Protein AF-0000000078945871 (afdb_homodimer)

Organism: Thermococcus gammatolerans (strain DSM 15229 / JCM 11827 / EJ3) (NCBI:txid593117)

Solvent-accessible surface area (backbone atoms only — not comparable to full-atom values): 23794 Å² total; per-residue (Å²): 136,84,79,73,81,73,77,57,69,66,45,45,50,30,36,39,28,36,44,49,6,49,47,28,29,53,50,9,50,52,32,28,51,52,12,59,74,66,67,37,61,68,40,26,50,53,7,51,52,30,27,50,51,6,44,47,36,36,63,36,61,44,64,58,44,20,43,48,63,37,45,51,43,43,41,32,22,45,28,60,36,50,35,21,38,41,58,67,64,46,55,55,24,49,42,36,28,28,31,56,43,91,54,28,70,75,14,27,38,38,29,20,29,44,63,85,47,66,80,53,57,72,76,46,44,65,50,46,28,76,36,73,70,92,53,35,26,41,37,38,31,50,29,25,13,42,72,68,50,58,87,61,88,28,71,61,60,29,44,68,53,22,47,51,53,47,26,52,47,30,41,74,38,60,39,82,49,58,51,75,47,80,52,96,62,34,38,39,37,37,32,72,62,77,16,76,88,34,43,67,58,14,29,66,50,28,28,51,46,31,34,32,12,13,2,57,45,17,29,26,33,46,74,43,80,47,76,54,98,84,22,36,32,38,37,30,33,66,69,44,43,66,76,79,36,88,136,84,78,74,80,74,76,56,68,66,48,46,51,31,37,38,27,37,44,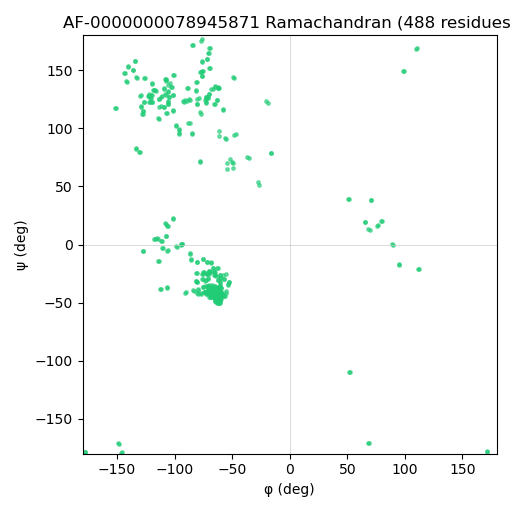47,6,48,48,28,29,52,52,7,50,51,31,28,51,50,12,59,75,67,68,35,60,69,40,26,50,53,7,50,51,29,28,50,50,7,45,48,37,35,62,36,61,44,66,58,43,20,42,49,64,38,45,51,44,43,41,32,21,46,28,61,37,50,35,20,39,41,58,65,65,47,56,56,24,50,42,35,26,28,31,56,44,89,53,29,69,74,12,29,38,38,29,21,29,44,64,85,48,64,80,52,57,71,75,46,46,66,51,46,26,76,37,71,70,92,55,34,25,43,39,37,31,51,29,25,13,41,70,68,48,59,87,61,86,28,72,60,62,30,43,65,54,20,47,50,52,47,26,51,46,31,42,74,35,60,38,83,48,59,50,74,46,78,54,93,62,33,37,39,36,38,31,73,61,76,16,77,89,34,43,66,59,13,28,65,51,28,28,50,48,32,35,34,12,14,2,57,45,18,29,27,34,46,75,43,80,48,74,53,96,82,21,37,32,36,36,30,32,66,69,42,43,68,78,80,35,87

Secondary structure (DSSP, 8-state):
--------HHHHHHHHHHHHHHHHHHHHHHHHHHHHHHT-HHHHHHHHHHHHHHHHHHHS----PBPHHHHHHHHHTTHHHHHHHHHHHT--SPPEEE---SS-TT-EEEEESSTT----GGG--TT--EE-SSS-EEEESS-TTHHHHTT---TTS-HHHHHHHHHHHHHHTT----EEEEETTEEEEEE--S-SSSGGGSHHHHHHHHHHHHHHTS-EEEEEEEEETTEEEEEEEE---GGGG-/--------HHHHHHHHHHHHHHHHHHHHHHHHHHHHHHT-HHHHHHHHHHHHHHHHHHHS----PBPHHHHHHHHHTTHHHHHHHHHHHT--SPPEEE---SS-TT-EEEEESSTT----GGG--TT--EE-SSS-EEEESS-TTHHHHTT---TTS-HHHHHHHHHHHHHHTT----EEEEETTEEEEEE--S-SSSGGGSHHHHHHHHHHHHHHTS-EEEEEEEEETTEEEEEEEE---GGGG-

Structure (mmCIF, N/CA/C/O backbone):
data_AF-0000000078945871-model_v1
#
loop_
_entity.id
_entity.type
_entity.pdbx_description
1 polymer 'Uncharacterized protein'
#
loop_
_atom_site.group_PDB
_atom_site.id
_atom_site.type_symbol
_atom_site.label_atom_id
_atom_site.label_alt_id
_atom_site.label_comp_id
_atom_site.label_asym_id
_atom_site.label_entity_id
_atom_site.label_seq_id
_atom_site.pdbx_PDB_ins_code
_atom_site.Cartn_x
_atom_site.Cartn_y
_atom_site.Cartn_z
_atom_site.occupancy
_atom_site.B_iso_or_equiv
_atom_site.auth_seq_id
_atom_site.auth_comp_id
_atom_site.auth_asym_id
_atom_site.auth_atom_id
_atom_site.pdbx_PDB_model_num
ATOM 1 N N . MET A 1 1 ? 37.688 10.07 14.367 1 20.27 1 MET A N 1
ATOM 2 C CA . MET A 1 1 ? 36.844 11.242 14.539 1 20.27 1 MET A CA 1
ATOM 3 C C . MET A 1 1 ? 35.5 11.055 13.828 1 20.27 1 MET A C 1
ATOM 5 O O . MET A 1 1 ? 35.438 10.852 12.617 1 20.27 1 MET A O 1
ATOM 9 N N . LYS A 1 2 ? 34.469 10.445 14.539 1 21.17 2 LYS A N 1
ATOM 10 C CA . LYS A 1 2 ? 33.281 9.672 14.18 1 21.17 2 LYS A CA 1
ATOM 11 C C . LYS A 1 2 ? 32.156 10.594 13.695 1 21.17 2 LYS A C 1
ATOM 13 O O . LYS A 1 2 ? 31.609 11.383 14.469 1 21.17 2 LYS A O 1
ATOM 18 N N . ILE A 1 3 ? 32.344 11.172 12.484 1 20.62 3 ILE A N 1
ATOM 19 C CA . ILE A 1 3 ? 31.422 12.094 11.82 1 20.62 3 ILE A CA 1
ATOM 20 C C . ILE A 1 3 ? 30.031 11.469 11.711 1 20.62 3 ILE A C 1
ATOM 22 O O . ILE A 1 3 ? 29.844 10.508 10.961 1 20.62 3 ILE A O 1
ATOM 26 N N . LEU A 1 4 ? 29.406 11.234 12.852 1 22.14 4 LEU A N 1
ATOM 27 C CA . LEU A 1 4 ? 28.016 10.836 13.016 1 22.14 4 LEU A CA 1
ATOM 28 C C . LEU A 1 4 ? 27.094 11.75 12.211 1 22.14 4 LEU A C 1
ATOM 30 O O . LEU A 1 4 ? 26.953 12.93 12.531 1 22.14 4 LEU A O 1
ATOM 34 N N . LEU A 1 5 ? 27.109 11.672 10.906 1 22.81 5 LEU A N 1
ATOM 35 C CA . LEU A 1 5 ? 26.328 12.422 9.93 1 22.81 5 LEU A CA 1
ATOM 36 C C . LEU A 1 5 ? 24.844 12.391 10.281 1 22.81 5 LEU A C 1
ATOM 38 O O . LEU A 1 5 ? 24.219 11.336 10.219 1 22.81 5 LEU A O 1
ATOM 42 N N . SER A 1 6 ? 24.359 13.102 11.375 1 25.19 6 SER A N 1
ATOM 43 C CA . SER A 1 6 ? 23.078 13.492 11.938 1 25.19 6 SER A CA 1
ATOM 44 C C . SER A 1 6 ? 22.156 14.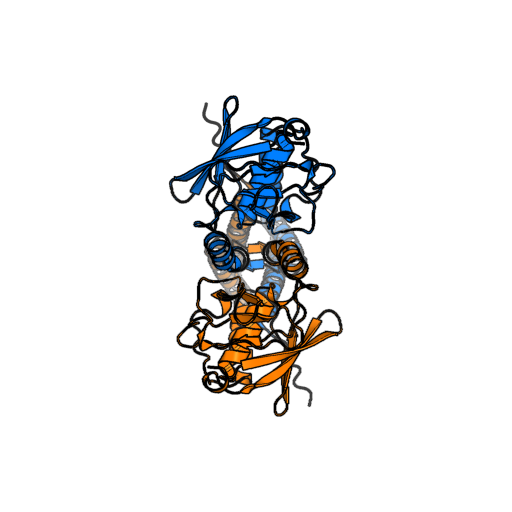094 10.875 1 25.19 6 SER A C 1
ATOM 46 O O . SER A 1 6 ? 22.547 15.039 10.188 1 25.19 6 SER A O 1
ATOM 48 N N . PHE A 1 7 ? 21.297 13.336 10.258 1 29.14 7 PHE A N 1
ATOM 49 C CA . PHE A 1 7 ? 20.469 13.594 9.078 1 29.14 7 PHE A CA 1
ATOM 50 C C . PHE A 1 7 ? 19.516 14.75 9.328 1 29.14 7 PHE A C 1
ATOM 52 O O . PHE A 1 7 ? 18.594 14.641 10.125 1 29.14 7 PHE A O 1
ATOM 59 N N . PRO A 1 8 ? 19.688 16.016 8.969 1 28.88 8 PRO A N 1
ATOM 60 C CA . PRO A 1 8 ? 19.203 17.344 9.328 1 28.88 8 PRO A CA 1
ATOM 61 C C . PRO A 1 8 ? 17.75 17.578 8.922 1 28.88 8 PRO A C 1
ATOM 63 O O . PRO A 1 8 ? 17.016 18.297 9.609 1 28.88 8 PRO A O 1
ATOM 66 N N . HIS A 1 9 ? 17.266 17.062 7.84 1 31.28 9 HIS A N 1
ATOM 67 C CA . HIS A 1 9 ? 16.078 17.688 7.285 1 31.28 9 HIS A CA 1
ATOM 68 C C . HIS A 1 9 ? 14.82 17.219 8.023 1 31.28 9 HIS A C 1
ATOM 70 O O . HIS A 1 9 ? 13.805 17.906 8.023 1 31.28 9 HIS A O 1
ATOM 76 N N . VAL A 1 10 ? 14.68 16.016 8.539 1 33.44 10 VAL A N 1
ATOM 77 C CA . VAL A 1 10 ? 13.641 15.648 9.5 1 33.44 10 VAL A CA 1
ATOM 78 C C . VAL A 1 10 ? 13.742 16.547 10.734 1 33.44 10 VAL A C 1
ATOM 80 O O . VAL A 1 10 ? 12.727 16.859 11.359 1 33.44 10 VAL A O 1
ATOM 83 N N . GLN A 1 11 ? 14.891 17.047 11 1 33.81 11 GLN A N 1
ATOM 84 C CA . GLN A 1 11 ? 15.227 17.984 12.07 1 33.81 11 GLN A CA 1
ATOM 85 C C . GLN A 1 11 ? 14.633 19.359 11.797 1 33.81 11 GLN A C 1
ATOM 87 O O . GLN A 1 11 ? 14.305 20.094 12.734 1 33.81 11 GLN A O 1
ATOM 92 N N . THR A 1 12 ? 14.375 19.578 10.555 1 35.84 12 THR A N 1
ATOM 93 C CA . THR A 1 12 ? 13.984 20.953 10.258 1 35.84 12 THR A CA 1
ATOM 94 C C . THR A 1 12 ? 12.523 21.188 10.617 1 35.84 12 THR A C 1
ATOM 96 O O . THR A 1 12 ? 12.172 22.25 11.156 1 35.84 12 THR A O 1
ATOM 99 N N . LEU A 1 13 ? 11.656 20.125 10.344 1 36.44 13 LEU A N 1
ATOM 100 C CA . LEU A 1 13 ? 10.242 20.344 10.633 1 36.44 13 LEU A CA 1
ATOM 101 C C . LEU A 1 13 ? 9.969 20.234 12.125 1 36.44 13 LEU A C 1
ATOM 103 O O . LEU A 1 13 ? 9.156 20.984 12.664 1 36.44 13 LEU A O 1
ATOM 107 N N . VAL A 1 14 ? 10.578 19.25 12.727 1 41.62 14 VAL A N 1
ATOM 108 C CA . VAL A 1 14 ? 10.656 19.266 14.188 1 41.62 14 VAL A CA 1
ATOM 109 C C . VAL A 1 14 ? 11.25 20.594 14.664 1 41.62 14 VAL A C 1
ATOM 111 O O . VAL A 1 14 ? 10.766 21.172 15.641 1 41.62 14 VAL A O 1
ATOM 114 N N . GLU A 1 15 ? 12.07 20.891 13.805 1 47.38 15 GLU A N 1
ATOM 115 C CA . GLU A 1 15 ? 12.758 22.141 14.133 1 47.38 15 GLU A CA 1
ATOM 116 C C . GLU A 1 15 ? 11.859 23.344 13.898 1 47.38 15 GLU A C 1
ATOM 118 O O . GLU A 1 15 ? 11.906 24.328 14.656 1 47.38 15 GLU A O 1
ATOM 123 N N . MET A 1 16 ? 10.891 23.078 13.008 1 46.84 16 MET A N 1
ATOM 124 C CA . MET A 1 16 ? 10.031 24.234 12.75 1 46.84 16 MET A CA 1
ATOM 125 C C . MET A 1 16 ? 9 24.391 13.859 1 46.84 16 MET A C 1
ATOM 127 O O . MET A 1 16 ? 8.688 25.516 14.258 1 46.84 16 MET A O 1
ATOM 131 N N . GLY A 1 17 ? 8.438 23.141 14.242 1 46.75 17 GLY A N 1
ATOM 132 C CA . GLY A 1 17 ? 7.566 23.234 15.398 1 46.75 17 GLY A CA 1
ATOM 133 C C . GLY A 1 17 ? 8.258 23.812 16.625 1 46.75 17 GLY A C 1
ATOM 134 O O . GLY A 1 17 ? 7.703 24.672 17.312 1 46.75 17 GLY A O 1
ATOM 135 N N . LYS A 1 18 ? 9.367 23.297 16.75 1 52.91 18 LYS A N 1
ATOM 136 C CA . LYS A 1 18 ? 10.164 23.797 17.859 1 52.91 18 LYS A CA 1
ATOM 137 C C . LYS A 1 18 ? 10.539 25.266 17.656 1 52.91 18 LYS A C 1
ATOM 139 O O . LYS A 1 18 ? 10.461 26.078 18.594 1 52.91 18 LYS A O 1
ATOM 144 N N . VAL A 1 19 ? 10.805 25.484 16.391 1 52.94 19 VAL A N 1
ATOM 145 C CA . VAL A 1 19 ? 11.219 26.859 16.094 1 52.94 19 VAL A CA 1
ATOM 146 C C . VAL A 1 19 ? 10.016 27.797 16.188 1 52.94 19 VAL A C 1
ATOM 148 O O . VAL A 1 19 ? 10.094 28.875 16.766 1 52.94 19 VAL A O 1
ATOM 151 N N . SER A 1 20 ? 8.922 27.188 15.625 1 53.34 20 SER A N 1
ATOM 152 C CA . SER A 1 20 ? 7.727 28.016 15.703 1 53.34 20 SER A CA 1
ATOM 153 C C . SER A 1 20 ? 7.258 28.188 17.141 1 53.34 20 SER A C 1
ATOM 155 O O . SER A 1 20 ? 6.812 29.266 17.547 1 53.34 20 SER A O 1
ATOM 157 N N . GLY A 1 21 ? 7.43 27.047 17.781 1 54 21 GLY A N 1
ATOM 158 C CA . GLY A 1 21 ? 7.074 27.141 19.188 1 54 21 GLY A CA 1
ATOM 159 C C . GLY A 1 21 ? 7.941 28.109 19.953 1 54 21 GLY A C 1
ATOM 160 O O . GLY A 1 21 ? 7.434 28.922 20.734 1 54 21 GLY A O 1
ATOM 161 N N . ILE A 1 22 ? 9.195 28.078 19.703 1 60.34 22 ILE A N 1
ATOM 162 C CA . ILE A 1 22 ? 10.133 28.969 20.359 1 60.34 22 ILE A CA 1
ATOM 163 C C . ILE A 1 22 ? 9.852 30.422 19.969 1 60.34 22 ILE A C 1
ATOM 165 O O . ILE A 1 22 ? 9.859 31.312 20.812 1 60.34 22 ILE A O 1
ATOM 169 N N . PHE A 1 23 ? 9.539 30.547 18.75 1 58.62 23 PHE A N 1
ATOM 170 C CA . PHE A 1 23 ? 9.266 31.891 18.266 1 58.62 23 PHE A CA 1
ATOM 171 C C . PHE A 1 23 ? 7.988 32.438 18.891 1 58.62 23 PHE A C 1
ATOM 173 O O . PHE A 1 23 ? 7.953 33.594 19.344 1 58.62 23 PHE A O 1
ATOM 180 N N . LEU A 1 24 ? 7.062 31.562 18.969 1 60.84 24 LEU A N 1
ATOM 181 C CA . LEU A 1 24 ? 5.789 32 19.531 1 60.84 24 LEU A CA 1
ATOM 182 C C . LEU A 1 24 ? 5.93 32.281 21.031 1 60.84 24 LEU A C 1
ATOM 184 O O . LEU A 1 24 ? 5.352 33.25 21.531 1 60.84 24 LEU A O 1
ATOM 188 N N . THR A 1 25 ? 6.688 31.469 21.578 1 63.69 25 THR A N 1
ATOM 189 C CA . THR A 1 25 ? 6.902 31.672 23 1 63.69 25 THR A CA 1
ATOM 190 C C . THR A 1 25 ? 7.699 32.938 23.266 1 63.69 25 THR A C 1
ATOM 192 O O . THR A 1 25 ? 7.395 33.688 24.188 1 63.69 25 THR A O 1
ATOM 195 N N . ALA A 1 26 ? 8.641 33.188 22.469 1 66.5 26 ALA A N 1
ATOM 196 C CA . ALA A 1 26 ? 9.453 34.406 22.609 1 66.5 26 ALA A CA 1
ATOM 197 C C . ALA A 1 26 ? 8.633 35.656 22.312 1 66.5 26 ALA A C 1
ATOM 199 O O . ALA A 1 26 ? 8.695 36.625 23.062 1 66.5 26 ALA A O 1
ATOM 200 N N . LEU A 1 27 ? 7.867 35.594 21.281 1 65.5 27 LEU A N 1
ATOM 201 C CA . LEU A 1 27 ? 6.992 36.688 20.938 1 65.5 27 LEU A CA 1
ATOM 202 C C . LEU A 1 27 ? 5.953 36.938 22.031 1 65.5 27 LEU A C 1
ATOM 204 O O . LEU A 1 27 ? 5.66 38.062 22.375 1 65.5 27 LEU A O 1
ATOM 208 N N . GLY A 1 28 ? 5.453 35.844 22.438 1 63.97 28 GLY A N 1
ATOM 209 C CA . GLY A 1 28 ? 4.473 35.938 23.5 1 63.97 28 GLY A CA 1
ATOM 210 C C . GLY A 1 28 ? 5.027 36.562 24.766 1 63.97 28 GLY A C 1
ATOM 211 O O . GLY A 1 28 ? 4.363 37.406 25.391 1 63.97 28 GLY A O 1
ATOM 212 N N . THR A 1 29 ? 6.234 36.312 25.062 1 69.69 29 THR A N 1
ATOM 213 C CA . THR A 1 29 ? 6.875 36.844 26.25 1 69.69 29 THR A CA 1
ATOM 214 C C . THR A 1 29 ? 7.102 38.375 26.094 1 69.69 29 THR A C 1
ATOM 216 O O . THR A 1 29 ? 6.898 39.125 27.031 1 69.69 29 THR A O 1
ATOM 219 N N . VAL A 1 30 ? 7.441 38.781 24.953 1 68.06 30 VAL A N 1
ATOM 220 C CA . VAL A 1 30 ? 7.672 40.188 24.703 1 68.06 30 VAL A CA 1
ATOM 221 C C . VAL A 1 30 ? 6.352 40.938 24.766 1 68.06 30 VAL A C 1
ATOM 223 O O . VAL A 1 30 ? 6.273 42.031 25.344 1 68.06 30 VAL A O 1
ATOM 226 N N . LEU A 1 31 ? 5.328 40.344 24.25 1 68.31 31 LEU A N 1
ATOM 227 C CA . LEU A 1 31 ? 4.012 40.969 24.281 1 68.31 31 LEU A CA 1
ATOM 228 C C . LEU A 1 31 ? 3.461 41.031 25.703 1 68.31 31 LEU A C 1
ATOM 230 O O . LEU A 1 31 ? 2.846 42 26.094 1 68.31 31 LEU A O 1
ATOM 234 N N . TRP A 1 32 ? 3.725 39.938 26.344 1 71.31 32 TRP A N 1
ATOM 235 C CA . TRP A 1 32 ? 3.311 39.906 27.75 1 71.31 32 TRP A CA 1
ATOM 236 C C . TRP A 1 32 ? 4.008 40.969 28.562 1 71.31 32 TRP A C 1
ATOM 238 O O . TRP A 1 32 ? 3.365 41.688 29.344 1 71.31 32 TRP A O 1
ATOM 248 N N . TYR A 1 33 ? 5.242 41.156 28.359 1 70.19 33 TYR A N 1
ATOM 249 C CA . TYR A 1 33 ? 6 42.156 29.109 1 70.19 33 TYR A CA 1
ATOM 250 C C . TYR A 1 33 ? 5.629 43.562 28.672 1 70.19 33 TYR A C 1
ATOM 252 O O . TYR A 1 33 ? 5.43 44.469 29.5 1 70.19 33 TYR A O 1
ATOM 260 N N . ALA A 1 34 ? 5.484 43.75 27.391 1 68.06 34 ALA A N 1
ATOM 261 C CA . ALA A 1 34 ? 5.129 45.062 26.875 1 68.06 34 ALA A CA 1
ATOM 262 C C . ALA A 1 34 ? 3.707 45.469 27.266 1 68.06 34 ALA A C 1
ATOM 264 O O . ALA A 1 34 ? 3.439 46.625 27.609 1 68.06 34 ALA A O 1
ATOM 265 N N . GLY A 1 35 ? 2.855 44.531 27.219 1 67.94 35 GLY A N 1
ATOM 266 C CA . GLY A 1 35 ? 1.496 44.781 27.672 1 67.94 35 GLY A CA 1
ATOM 267 C C . GLY A 1 35 ? 1.407 45.062 29.172 1 67.94 35 GLY A C 1
ATOM 268 O O . GLY A 1 35 ? 0.684 45.969 29.578 1 67.94 35 GLY A O 1
ATOM 269 N N . GLY A 1 36 ? 2.092 44.344 29.906 1 67.25 36 GLY A N 1
ATOM 270 C CA . GLY A 1 36 ? 2.137 44.594 31.328 1 67.25 36 GLY A CA 1
ATOM 271 C C . GLY A 1 36 ? 2.725 45.938 31.688 1 67.25 36 GLY A C 1
ATOM 272 O O . GLY A 1 36 ? 2.221 46.625 32.594 1 67.25 36 GLY A O 1
ATOM 273 N N . SER A 1 37 ? 3.711 46.344 30.984 1 71.06 37 SER A N 1
ATOM 274 C CA . SER A 1 37 ? 4.359 47.625 31.281 1 71.06 37 SER A CA 1
ATOM 275 C C . SER A 1 37 ? 3.506 48.781 30.797 1 71.06 37 SER A C 1
ATOM 277 O O . SER A 1 37 ? 3.523 49.875 31.406 1 71.06 37 SER A O 1
ATOM 279 N N . SER A 1 38 ? 2.76 48.5 29.734 1 67.38 38 SER A N 1
ATOM 280 C CA . SER A 1 38 ? 1.933 49.562 29.203 1 67.38 38 SER A CA 1
ATOM 281 C C . SER A 1 38 ? 0.522 49.5 29.781 1 67.38 38 SER A C 1
ATOM 283 O O . SER A 1 38 ? -0.271 50.438 29.578 1 67.38 38 SER A O 1
ATOM 285 N N . GLY A 1 39 ? 0.269 48.625 30.578 1 65.19 39 GLY A N 1
ATOM 286 C CA . GLY A 1 39 ? -1.041 48.5 31.203 1 65.19 39 GLY A CA 1
ATOM 287 C C . GLY A 1 39 ? -2.127 48.094 30.219 1 65.19 39 GLY A C 1
ATOM 288 O O . GLY A 1 39 ? -3.305 48.375 30.438 1 65.19 39 GLY A O 1
ATOM 289 N N . ASN A 1 40 ? -1.767 47.656 29.078 1 66.19 40 ASN A N 1
ATOM 290 C CA . ASN A 1 40 ? -2.723 47.188 28.078 1 66.19 40 ASN A CA 1
ATOM 291 C C . ASN A 1 40 ? -3.027 45.719 28.25 1 66.19 40 ASN A C 1
ATOM 293 O O . ASN A 1 40 ? -2.217 44.844 27.891 1 66.19 40 ASN A O 1
ATOM 297 N N . GLN A 1 41 ? -4.137 45.438 28.766 1 70.88 41 GLN A N 1
ATOM 298 C CA . GLN A 1 41 ? -4.559 44.094 29.078 1 70.88 41 GLN A CA 1
ATOM 299 C C . GLN A 1 41 ? -4.719 43.25 27.828 1 70.88 41 GLN A C 1
ATOM 301 O O . GLN A 1 41 ? -4.465 42.031 27.828 1 70.88 41 GLN A O 1
ATOM 306 N N . ALA A 1 42 ? -5.16 43.875 26.812 1 63.09 42 ALA A N 1
ATOM 307 C CA . ALA A 1 42 ? -5.332 43.156 25.562 1 63.09 42 ALA A CA 1
ATOM 308 C C . ALA A 1 42 ? -4 42.625 25.062 1 63.09 42 ALA A C 1
ATOM 310 O O . ALA A 1 42 ? -3.93 41.469 24.594 1 63.09 42 ALA A O 1
ATOM 311 N N . MET A 1 43 ? -3.004 43.375 25.25 1 64.19 43 MET A N 1
ATOM 312 C CA . MET A 1 43 ? -1.669 42.969 24.844 1 64.19 43 MET A CA 1
ATOM 313 C C . MET A 1 43 ? -1.139 41.844 25.75 1 64.19 43 MET A C 1
ATOM 315 O O . MET A 1 43 ? -0.479 40.938 25.297 1 64.19 43 MET A O 1
ATOM 319 N N . VAL A 1 44 ? -1.427 41.969 26.938 1 67.56 44 VAL A N 1
ATOM 320 C CA . VAL A 1 44 ? -1.037 40.938 27.906 1 67.56 44 VAL A CA 1
ATOM 321 C C . VAL A 1 44 ? -1.715 39.594 27.562 1 67.56 44 VAL A C 1
ATOM 323 O O . VAL A 1 44 ? -1.07 38.562 27.547 1 67.56 44 VAL A O 1
ATOM 326 N N . ASN A 1 45 ? -2.941 39.719 27.234 1 66.75 45 ASN A N 1
ATOM 327 C CA . ASN A 1 45 ? -3.688 38.5 26.891 1 66.75 45 ASN A CA 1
ATOM 328 C C . ASN A 1 45 ? -3.188 37.906 25.594 1 66.75 45 ASN A C 1
ATOM 330 O O . ASN A 1 45 ? -3.074 36.688 25.484 1 66.75 45 ASN A O 1
ATOM 334 N N . LEU A 1 46 ? -2.957 38.688 24.672 1 64.12 46 LEU A N 1
ATOM 335 C CA . LEU A 1 46 ? -2.393 38.188 23.406 1 64.12 46 LEU A CA 1
ATOM 336 C C . LEU A 1 46 ? -1.028 37.562 23.641 1 64.12 46 LEU A C 1
ATOM 338 O O . LEU A 1 46 ? -0.693 36.562 23 1 64.12 46 LEU A O 1
ATOM 342 N N . GLY A 1 47 ? -0.239 38.094 24.516 1 62.94 47 GLY A N 1
ATOM 343 C CA . GLY A 1 47 ? 1.053 37.5 24.859 1 62.94 47 GLY A CA 1
ATOM 344 C C . GLY A 1 47 ? 0.945 36.156 25.516 1 62.94 47 GLY A C 1
ATOM 345 O O . GLY A 1 47 ? 1.643 35.219 25.125 1 62.94 47 GLY A O 1
ATOM 346 N N . ILE A 1 48 ? 0.103 36 26.453 1 66.5 48 ILE A N 1
ATOM 347 C CA . ILE A 1 48 ? -0.113 34.75 27.141 1 66.5 48 ILE A CA 1
ATOM 348 C C . ILE A 1 48 ? -0.619 33.688 26.141 1 66.5 48 ILE A C 1
ATOM 350 O O . ILE A 1 48 ? -0.16 32.562 26.141 1 66.5 48 ILE A O 1
ATOM 354 N N . GLY A 1 49 ? -1.59 34.125 25.422 1 62.28 49 GLY A N 1
ATOM 355 C CA . GLY A 1 49 ? -2.092 33.219 24.406 1 62.28 49 GLY A CA 1
ATOM 356 C C . GLY A 1 49 ? -1.012 32.719 23.453 1 62.28 49 GLY A C 1
ATOM 357 O O . GLY A 1 49 ? -0.958 31.547 23.141 1 62.28 49 GLY A O 1
ATOM 358 N N . SER A 1 50 ? -0.109 33.594 23.031 1 61.88 50 SER A N 1
ATOM 359 C CA . SER A 1 50 ? 0.991 33.25 22.141 1 61.88 50 SER A CA 1
ATOM 360 C C . SER A 1 50 ? 1.978 32.312 22.828 1 61.88 50 SER A C 1
ATOM 362 O O . SER A 1 50 ? 2.516 31.391 22.188 1 61.88 50 SER A O 1
ATOM 364 N N . ILE A 1 51 ? 2.25 32.469 24.047 1 61.06 51 ILE A N 1
ATOM 365 C CA . ILE A 1 51 ? 3.137 31.609 24.812 1 61.06 51 ILE A CA 1
ATOM 366 C C . ILE A 1 51 ? 2.541 30.203 24.906 1 61.06 51 ILE A C 1
ATOM 368 O O . ILE A 1 51 ? 3.24 29.203 24.672 1 61.06 51 ILE A O 1
ATOM 372 N N . ILE A 1 52 ? 1.287 30.125 25.109 1 60.94 52 ILE A N 1
ATOM 373 C CA . ILE A 1 52 ? 0.623 28.828 25.219 1 60.94 52 ILE A CA 1
ATOM 374 C C . ILE A 1 52 ? 0.632 28.125 23.875 1 60.94 52 ILE A C 1
ATOM 376 O O . ILE A 1 52 ? 0.957 26.938 23.797 1 60.94 52 ILE A O 1
ATOM 380 N N . LEU A 1 53 ? 0.308 28.906 22.938 1 59.06 53 LEU A N 1
ATOM 381 C CA . LEU A 1 53 ? 0.329 28.328 21.609 1 59.06 53 LEU A CA 1
ATOM 382 C C . LEU A 1 53 ? 1.736 27.875 21.234 1 59.06 53 LEU A C 1
ATOM 384 O O . LEU A 1 53 ? 1.908 26.844 20.578 1 59.06 53 LEU A O 1
ATOM 388 N N . GLY A 1 54 ? 2.691 28.734 21.594 1 54.72 54 GLY A N 1
ATOM 389 C CA . GLY A 1 54 ? 4.078 28.375 21.344 1 54.72 54 GLY A CA 1
ATOM 390 C C . GLY A 1 54 ? 4.508 27.109 22.078 1 54.72 54 GLY A C 1
ATOM 391 O O . GLY A 1 54 ? 5.168 26.25 21.5 1 54.72 54 GLY A O 1
ATOM 392 N N . ILE A 1 55 ? 4.145 27.016 23.312 1 57.62 55 ILE A N 1
ATOM 393 C CA . ILE A 1 55 ? 4.457 25.844 24.109 1 57.62 55 ILE A CA 1
ATOM 394 C C . ILE A 1 55 ? 3.773 24.609 23.5 1 57.62 55 ILE A C 1
ATOM 396 O O . ILE A 1 55 ? 4.379 23.547 23.406 1 57.62 55 ILE A O 1
ATOM 400 N N . VAL A 1 56 ? 2.584 24.797 23.219 1 53.78 56 VAL A N 1
ATOM 401 C CA . VAL A 1 56 ? 1.846 23.688 22.609 1 53.78 56 VAL A CA 1
ATOM 402 C C . VAL A 1 56 ? 2.504 23.297 21.297 1 53.78 56 VAL A C 1
ATOM 404 O O . VAL A 1 56 ? 2.68 22.109 21.016 1 53.78 56 VAL A O 1
ATOM 407 N N . ALA A 1 57 ? 2.748 24.422 20.594 1 51.78 57 ALA A N 1
ATOM 408 C CA . ALA A 1 57 ? 3.414 24.156 19.328 1 51.78 57 ALA A CA 1
ATOM 409 C C . ALA A 1 57 ? 4.773 23.5 19.547 1 51.78 57 ALA A C 1
ATOM 411 O O . ALA A 1 57 ? 5.188 22.641 18.766 1 51.78 57 ALA A O 1
ATOM 412 N N . PHE A 1 58 ? 5.434 24.125 20.578 1 49.97 58 PHE A N 1
ATOM 413 C CA . PHE A 1 58 ? 6.75 23.625 20.922 1 49.97 58 PHE A CA 1
ATOM 414 C C . PHE A 1 58 ? 6.66 22.172 21.406 1 49.97 58 PHE A C 1
ATOM 416 O O . PHE A 1 58 ? 7.551 21.375 21.125 1 49.97 58 PHE A O 1
ATOM 423 N N . SER A 1 59 ? 5.758 21.984 22.312 1 43.69 59 SER A N 1
ATOM 424 C CA . SE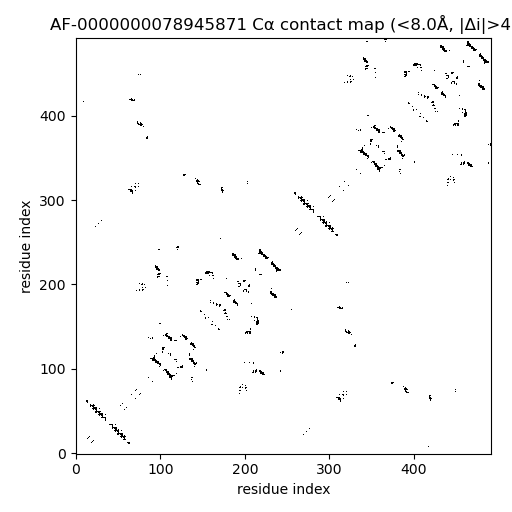R A 1 59 ? 5.566 20.672 22.922 1 43.69 59 SER A CA 1
ATOM 425 C C . SER A 1 59 ? 4.941 19.688 21.938 1 43.69 59 SER A C 1
ATOM 427 O O . SER A 1 59 ? 4.848 18.5 22.234 1 43.69 59 SER A O 1
ATOM 429 N N . LEU A 1 60 ? 4.223 20.297 21.125 1 42.56 60 LEU A N 1
ATOM 430 C CA . LEU A 1 60 ? 3.656 19.359 20.172 1 42.56 60 LEU A CA 1
ATOM 431 C C . LEU A 1 60 ? 4.758 18.547 19.484 1 42.56 60 LEU A C 1
ATOM 433 O O . LEU A 1 60 ? 5.742 19.125 19.016 1 42.56 60 LEU A O 1
ATOM 437 N N . PRO A 1 61 ? 5.047 17.5 20.031 1 40.44 61 PRO A N 1
ATOM 438 C CA . PRO A 1 61 ? 6.035 16.641 19.359 1 40.44 61 PRO A CA 1
ATOM 439 C C . PRO A 1 61 ? 6.188 16.969 17.891 1 40.44 61 PRO A C 1
ATOM 441 O O . PRO A 1 61 ? 5.258 17.5 17.266 1 40.44 61 PRO A O 1
ATOM 444 N N . GLY A 1 62 ? 7.449 17.328 17.406 1 41 62 GLY A N 1
ATOM 445 C CA . GLY A 1 62 ? 7.762 17.484 15.984 1 41 62 GLY A CA 1
ATOM 446 C C . GLY A 1 62 ? 6.734 16.844 15.078 1 41 62 GLY A C 1
ATOM 447 O O . GLY A 1 62 ? 6.445 15.648 15.195 1 41 62 GLY A O 1
ATOM 448 N N . TRP A 1 63 ? 5.609 17.5 14.883 1 43.53 63 TRP A N 1
ATOM 449 C CA . TRP A 1 63 ? 4.562 17.078 13.953 1 43.53 63 TRP A CA 1
ATOM 450 C C . TRP A 1 63 ? 5.137 16.234 12.82 1 43.53 63 TRP A C 1
ATOM 452 O O . TRP A 1 63 ? 5.895 16.734 11.992 1 43.53 63 TRP A O 1
ATOM 462 N N . LYS A 1 64 ? 5.84 15.305 13.234 1 47.12 64 LYS A N 1
ATOM 463 C CA . LYS A 1 64 ? 6.23 14.398 12.148 1 47.12 64 LYS A CA 1
ATOM 464 C C . LYS A 1 64 ? 5.113 14.258 11.125 1 47.12 64 LYS A C 1
ATOM 466 O O . LYS A 1 64 ? 4.023 13.789 11.445 1 47.12 64 LYS A O 1
ATOM 471 N N . CYS A 1 65 ? 4.918 15.32 10.289 1 54.12 65 CYS A N 1
ATOM 472 C CA . CYS A 1 65 ? 3.91 15.305 9.234 1 54.12 65 CYS A CA 1
ATOM 473 C C . CYS A 1 65 ? 4.5 14.797 7.922 1 54.12 65 CYS A C 1
ATOM 475 O O . CYS A 1 65 ? 5.656 15.086 7.605 1 54.12 65 CYS A O 1
ATOM 477 N N . LEU A 1 66 ? 3.84 13.781 7.527 1 64 66 LEU A N 1
ATOM 478 C CA . LEU A 1 66 ? 4.172 13.328 6.18 1 64 66 LEU A CA 1
ATOM 479 C C . LEU A 1 66 ? 3.494 14.203 5.133 1 64 66 LEU A C 1
ATOM 481 O O . LEU A 1 66 ? 2.324 14.562 5.281 1 64 66 LEU A O 1
ATOM 485 N N . PRO A 1 67 ? 4.312 14.711 4.25 1 63.91 67 PRO A N 1
ATOM 486 C CA . PRO A 1 67 ? 3.637 15.383 3.133 1 63.91 67 PRO A CA 1
ATOM 487 C C . PRO A 1 67 ? 2.521 14.531 2.523 1 63.91 67 PRO A C 1
ATOM 489 O O . PRO A 1 67 ? 2.613 13.305 2.514 1 63.91 67 PRO A O 1
ATOM 492 N N . PRO A 1 68 ? 1.503 15.164 2.148 1 67.94 68 PRO A N 1
ATOM 493 C CA . PRO A 1 68 ? 0.397 14.422 1.535 1 67.94 68 PRO A CA 1
ATOM 494 C C . PRO A 1 68 ? 0.847 13.547 0.37 1 67.94 68 PRO A C 1
ATOM 496 O O . PRO A 1 68 ? 0.278 12.477 0.142 1 67.94 68 PRO A O 1
ATOM 499 N N . GLU A 1 69 ? 1.826 14.031 -0.267 1 73.25 69 GLU A N 1
ATOM 500 C CA . GLU A 1 69 ? 2.352 13.258 -1.391 1 73.25 69 GLU A CA 1
ATOM 501 C C . GLU A 1 69 ? 2.896 11.906 -0.929 1 73.25 69 GLU A C 1
ATOM 503 O O . GLU A 1 69 ? 2.855 10.93 -1.675 1 73.25 69 GLU A O 1
ATOM 508 N N . ALA A 1 70 ? 3.379 11.945 0.293 1 74.94 70 ALA A N 1
ATOM 509 C CA . ALA A 1 70 ? 3.881 10.688 0.839 1 74.94 70 ALA A CA 1
ATOM 510 C C . ALA A 1 70 ? 2.758 9.664 0.977 1 74.94 70 ALA A C 1
ATOM 512 O O . ALA A 1 70 ? 2.945 8.477 0.676 1 74.94 70 ALA A O 1
ATOM 513 N N . GLY A 1 71 ? 1.65 10.195 1.38 1 76.06 71 GLY A N 1
ATOM 514 C CA . GLY A 1 71 ? 0.497 9.32 1.502 1 76.06 71 GLY A CA 1
ATOM 515 C C . GLY A 1 71 ? 0.031 8.758 0.172 1 76.06 71 GLY A C 1
ATOM 516 O O . GLY A 1 71 ? -0.332 7.586 0.081 1 76.06 71 GLY A O 1
ATOM 517 N N . GLU A 1 72 ? 0.125 9.578 -0.781 1 75.62 72 GLU A N 1
ATOM 518 C CA . GLU A 1 72 ? -0.277 9.148 -2.119 1 75.62 72 GLU A CA 1
ATOM 519 C C . GLU A 1 72 ? 0.671 8.094 -2.67 1 75.62 72 GLU A C 1
ATOM 521 O O . GLU A 1 72 ? 0.232 7.117 -3.289 1 75.62 72 GLU A O 1
ATOM 526 N N . VAL A 1 73 ? 1.907 8.305 -2.361 1 78.12 73 VAL A N 1
ATOM 527 C CA . VAL A 1 73 ? 2.918 7.383 -2.867 1 78.12 73 VAL A CA 1
ATOM 528 C C . VAL A 1 73 ? 2.85 6.066 -2.096 1 78.12 73 VAL A C 1
ATOM 530 O O . VAL A 1 73 ? 2.861 4.988 -2.693 1 78.12 73 VAL A O 1
ATOM 533 N N . LEU A 1 74 ? 2.662 6.195 -0.841 1 81.38 74 LEU A N 1
ATOM 534 C CA . LEU A 1 74 ? 2.59 5 -0.003 1 81.38 74 LEU A CA 1
ATOM 535 C C . LEU A 1 74 ? 1.299 4.234 -0.263 1 81.38 74 LEU A C 1
ATOM 537 O O . LEU A 1 74 ? 1.305 3 -0.315 1 81.38 74 LEU A O 1
ATOM 541 N N . GLY A 1 75 ? 0.31 4.949 -0.492 1 77.25 75 GLY A N 1
ATOM 542 C CA . GLY A 1 75 ? -0.981 4.324 -0.727 1 77.25 75 GLY A CA 1
ATOM 543 C C . GLY A 1 75 ? -1.147 3.814 -2.145 1 77.25 75 GLY A C 1
ATOM 544 O O . GLY A 1 75 ? -1.907 2.875 -2.387 1 77.25 75 GLY A O 1
ATOM 545 N N . GLY A 1 76 ? -0.401 4.41 -3.049 1 79.62 76 GLY A N 1
ATOM 546 C CA . GLY A 1 76 ? -0.611 4.102 -4.453 1 79.62 76 GLY A CA 1
ATOM 547 C C . GLY A 1 76 ? 0.483 3.23 -5.043 1 79.62 76 GLY A C 1
ATOM 548 O O . GLY A 1 76 ? 0.385 2.797 -6.191 1 79.62 76 GLY A O 1
ATOM 549 N N . GLY A 1 77 ? 1.471 2.986 -4.273 1 81.62 77 GLY A N 1
ATOM 550 C CA . GLY A 1 77 ? 2.621 2.27 -4.805 1 81.62 77 GLY A CA 1
ATOM 551 C C . GLY A 1 77 ? 2.299 0.843 -5.207 1 81.62 77 GLY A C 1
ATOM 552 O O . GLY A 1 77 ? 2.92 0.297 -6.121 1 81.62 77 GLY A O 1
ATOM 553 N N . HIS A 1 78 ? 1.267 0.325 -4.637 1 88.12 78 HIS A N 1
ATOM 554 C CA . HIS A 1 78 ? 0.937 -1.076 -4.871 1 88.12 78 HIS A CA 1
ATOM 555 C C . HIS A 1 78 ? -0.153 -1.216 -5.93 1 88.12 78 HIS A C 1
ATOM 557 O O . HIS A 1 78 ? -0.493 -2.33 -6.336 1 88.12 78 HIS A O 1
ATOM 563 N N . CYS A 1 79 ? -0.648 -0.105 -6.438 1 89.25 79 CYS A N 1
ATOM 564 C CA . CYS A 1 79 ? -1.812 -0.133 -7.316 1 89.25 79 CYS A CA 1
ATOM 565 C C . CYS A 1 79 ? -1.505 -0.889 -8.602 1 89.25 79 CYS A C 1
ATOM 567 O O . CYS A 1 79 ? -2.293 -1.734 -9.039 1 89.25 79 CYS A O 1
ATOM 569 N N . ALA A 1 80 ? -0.378 -0.579 -9.078 1 87.94 80 ALA A N 1
ATOM 570 C CA . ALA A 1 80 ? -0.006 -1.215 -10.336 1 87.94 80 ALA A CA 1
ATOM 571 C C . ALA A 1 80 ? 0.191 -2.717 -10.156 1 87.94 80 ALA A C 1
ATOM 573 O O . ALA A 1 80 ? -0.224 -3.512 -11 1 87.94 80 ALA A O 1
ATOM 574 N N . LEU A 1 81 ? 0.741 -3.072 -9.117 1 89.62 81 LEU A N 1
ATOM 575 C CA . LEU A 1 81 ? 0.995 -4.48 -8.836 1 89.62 81 LEU A CA 1
ATOM 576 C C . LEU A 1 81 ? -0.313 -5.254 -8.703 1 89.62 81 LEU A C 1
ATOM 578 O O . LEU A 1 81 ? -0.457 -6.34 -9.273 1 89.62 81 LEU A O 1
ATOM 582 N N . PHE A 1 82 ? -1.25 -4.68 -8.039 1 91.5 82 PHE A N 1
ATOM 583 C CA . PHE A 1 82 ? -2.529 -5.348 -7.844 1 91.5 82 PHE A CA 1
ATOM 584 C C . PHE A 1 82 ? -3.322 -5.395 -9.141 1 91.5 82 PHE A C 1
ATOM 586 O O . PHE A 1 82 ? -4.023 -6.371 -9.414 1 91.5 82 PHE A O 1
ATOM 593 N N . SER A 1 83 ? -3.205 -4.355 -9.875 1 92.12 83 SER A N 1
ATOM 594 C CA . SER A 1 83 ? -3.854 -4.348 -11.188 1 92.12 83 SER A CA 1
ATOM 595 C C . SER A 1 83 ? -3.293 -5.445 -12.086 1 92.12 83 SER A C 1
ATOM 597 O O . SER A 1 83 ? -4.051 -6.152 -12.758 1 92.12 83 SER A O 1
ATOM 599 N N . ASN A 1 84 ? -1.981 -5.582 -12.023 1 91.19 84 ASN A N 1
ATOM 600 C CA . ASN A 1 84 ? -1.33 -6.629 -12.805 1 91.19 84 ASN A CA 1
ATOM 601 C C . ASN A 1 84 ? -1.718 -8.023 -12.312 1 91.19 84 ASN A C 1
ATOM 603 O O . ASN A 1 84 ? -1.929 -8.93 -13.109 1 91.19 84 ASN A O 1
ATOM 607 N N . LEU A 1 85 ? -1.796 -8.148 -11.062 1 92.12 85 LEU A N 1
ATOM 608 C CA . LEU A 1 85 ? -2.195 -9.422 -10.4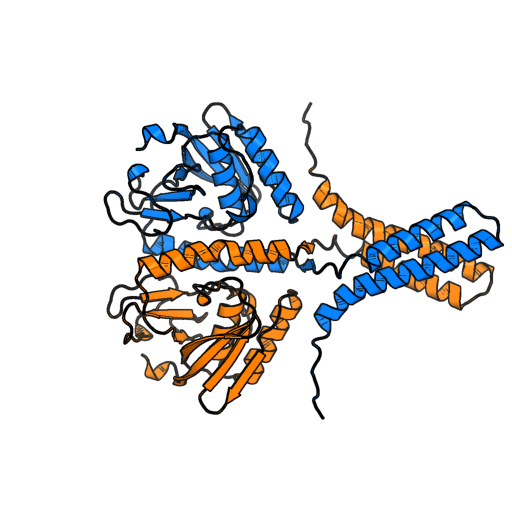84 1 92.12 85 LEU A CA 1
ATOM 609 C C . LEU A 1 85 ? -3.609 -9.797 -10.914 1 92.12 85 LEU A C 1
ATOM 611 O O . LEU A 1 85 ? -3.861 -10.938 -11.305 1 92.12 85 LEU A O 1
ATOM 615 N N . ALA A 1 86 ? -4.477 -8.844 -10.805 1 93.12 86 ALA A N 1
ATOM 616 C CA . ALA A 1 86 ? -5.859 -9.078 -11.219 1 93.12 86 ALA A CA 1
ATOM 617 C C . ALA A 1 86 ? -5.934 -9.484 -12.688 1 93.12 86 ALA A C 1
ATOM 619 O O . ALA A 1 86 ? -6.684 -10.391 -13.047 1 93.12 86 ALA A O 1
ATOM 620 N N . SER A 1 87 ? -5.156 -8.797 -13.477 1 91.62 87 SER A N 1
ATOM 621 C CA . SER A 1 87 ? -5.121 -9.102 -14.898 1 91.62 87 SER A CA 1
ATOM 622 C C . SER A 1 87 ? -4.527 -10.484 -15.156 1 91.62 87 SER A C 1
ATOM 624 O O . SER A 1 87 ? -5.02 -11.234 -16 1 91.62 87 SER A O 1
ATOM 626 N N . ASP A 1 88 ? -3.523 -10.82 -14.461 1 90 88 ASP A N 1
ATOM 627 C CA . ASP A 1 88 ? -2.859 -12.109 -14.602 1 90 88 ASP A CA 1
ATOM 628 C C . ASP A 1 88 ? -3.803 -13.258 -14.234 1 90 88 ASP A C 1
ATOM 630 O O . ASP A 1 88 ? -3.777 -14.312 -14.867 1 90 88 ASP A O 1
ATOM 634 N N . LEU A 1 89 ? -4.59 -12.969 -13.219 1 90.69 89 LEU A N 1
ATOM 635 C CA . LEU A 1 89 ? -5.52 -13.992 -12.75 1 90.69 89 LEU A CA 1
ATOM 636 C C . LEU A 1 89 ? -6.766 -14.031 -13.633 1 90.69 89 LEU A C 1
ATOM 638 O O . LEU A 1 89 ? -7.543 -14.984 -13.57 1 90.69 89 LEU A O 1
ATOM 642 N N . GLY A 1 90 ? -6.895 -12.969 -14.398 1 91.31 90 GLY A N 1
ATOM 643 C CA . GLY A 1 90 ? -8.062 -12.906 -15.273 1 91.31 90 GLY A CA 1
ATOM 644 C C . GLY A 1 90 ? -9.359 -12.695 -14.516 1 91.31 90 GLY A C 1
ATOM 645 O O . GLY A 1 90 ? -10.367 -13.344 -14.812 1 91.31 90 GLY A O 1
ATOM 646 N N . LEU A 1 91 ? -9.305 -11.891 -13.5 1 93.44 91 LEU A N 1
ATOM 647 C CA . LEU A 1 91 ? -10.5 -11.625 -12.711 1 93.44 91 LEU A CA 1
ATOM 648 C C . LEU A 1 91 ? -11.555 -10.898 -13.547 1 93.44 91 LEU A C 1
ATOM 650 O O . LEU A 1 91 ? -11.297 -9.805 -14.062 1 93.44 91 LEU A O 1
ATOM 654 N N . ARG A 1 92 ? -12.695 -11.492 -13.68 1 92.75 92 ARG A N 1
ATOM 655 C CA . ARG A 1 92 ? -13.75 -10.898 -14.492 1 92.75 92 ARG A CA 1
ATOM 656 C C . ARG A 1 92 ? -15.055 -10.797 -13.711 1 92.75 92 ARG A C 1
ATOM 658 O O . ARG A 1 92 ? -16.031 -10.211 -14.188 1 92.75 92 ARG A O 1
ATOM 665 N N . GLY A 1 93 ? -15.07 -11.328 -12.562 1 93.12 93 GLY A N 1
ATOM 666 C CA . GLY A 1 93 ? -16.297 -11.336 -11.781 1 93.12 93 GLY A CA 1
ATOM 667 C C . GLY A 1 93 ? -16.5 -10.055 -10.992 1 93.12 93 GLY A C 1
ATOM 668 O O . GLY A 1 93 ? -15.609 -9.203 -10.938 1 93.12 93 GLY A O 1
ATOM 669 N N . LYS A 1 94 ? -17.688 -9.992 -10.422 1 95.5 94 LYS A N 1
ATOM 670 C CA . LYS A 1 94 ? -18 -8.883 -9.539 1 95.5 94 LYS A CA 1
ATOM 671 C C . LYS A 1 94 ? -17.328 -9.047 -8.18 1 95.5 94 LYS A C 1
ATOM 673 O O . LYS A 1 94 ? -17.031 -10.172 -7.758 1 95.5 94 LYS A O 1
ATOM 678 N N . ALA A 1 95 ? -17.016 -7.93 -7.602 1 97.5 95 ALA A N 1
ATOM 679 C CA . ALA A 1 95 ? -16.406 -7.988 -6.277 1 97.5 95 ALA A CA 1
ATOM 680 C C . ALA A 1 95 ? -17.469 -8.18 -5.195 1 97.5 95 ALA A C 1
ATOM 682 O O . ALA A 1 95 ? -18.531 -7.551 -5.234 1 97.5 95 ALA A O 1
ATOM 683 N N . PHE A 1 96 ? -17.234 -9.078 -4.332 1 98 96 PHE A N 1
ATOM 684 C CA . PHE A 1 96 ? -18.078 -9.328 -3.172 1 98 96 PHE A CA 1
ATOM 685 C C . PHE A 1 96 ? -17.406 -8.82 -1.898 1 98 96 PHE A C 1
ATOM 687 O O . PHE A 1 96 ? -16.344 -9.305 -1.514 1 98 96 PHE A O 1
ATOM 694 N N . VAL A 1 97 ? -17.938 -7.867 -1.333 1 98.38 97 VAL A N 1
ATOM 695 C CA . VAL A 1 97 ? -17.438 -7.324 -0.076 1 98.38 97 VAL A CA 1
ATOM 696 C C . VAL A 1 97 ? -18.047 -8.078 1.099 1 98.38 97 VAL A C 1
ATOM 698 O O . VAL A 1 97 ? -19.281 -8.141 1.23 1 98.38 97 VAL A O 1
ATOM 701 N N . LEU A 1 98 ? -17.234 -8.602 1.92 1 97.75 98 LEU A N 1
ATOM 702 C CA . LEU A 1 98 ? -17.672 -9.508 2.975 1 97.75 98 LEU A CA 1
ATOM 703 C C . LEU A 1 98 ? -17.516 -8.867 4.348 1 97.75 98 LEU A C 1
ATOM 705 O O . LEU A 1 98 ? -16.438 -8.359 4.68 1 97.75 98 LEU A O 1
ATOM 709 N N . PRO A 1 99 ? -18.531 -8.859 5.102 1 97.19 99 PRO A N 1
ATOM 710 C CA . PRO A 1 99 ? -18.391 -8.438 6.496 1 97.19 99 PRO A CA 1
ATOM 711 C C . PRO A 1 99 ? -17.625 -9.445 7.344 1 97.19 99 PRO A C 1
ATOM 713 O O . PRO A 1 99 ? -17.391 -10.578 6.906 1 97.19 99 PRO A O 1
ATOM 716 N N . PRO A 1 100 ? -17.188 -9.023 8.492 1 95.56 100 PRO A N 1
ATOM 717 C CA . PRO A 1 100 ? -16.516 -9.969 9.391 1 95.56 100 PRO A CA 1
ATOM 718 C C . PRO A 1 100 ? -17.422 -11.109 9.828 1 95.56 100 PRO A C 1
ATOM 720 O O . PRO A 1 100 ? -18.609 -10.898 10.102 1 95.56 100 PRO A O 1
ATOM 723 N N . TYR A 1 101 ? -16.984 -12.258 9.805 1 94.06 101 TYR A N 1
ATOM 724 C CA . TYR A 1 101 ? -17.641 -13.461 10.305 1 94.06 101 TYR A CA 1
ATOM 725 C C . TYR A 1 101 ? -16.625 -14.469 10.82 1 94.06 101 TYR A C 1
ATOM 727 O O . TYR A 1 101 ? -15.445 -14.148 10.984 1 94.06 101 TYR A O 1
ATOM 735 N N . GLU A 1 102 ? -16.969 -15.578 11.125 1 92.44 102 GLU A N 1
ATOM 736 C CA . GLU A 1 102 ? -16.141 -16.531 11.859 1 92.44 102 GLU A CA 1
ATOM 737 C C . GLU A 1 102 ? -14.859 -16.859 11.094 1 92.44 102 GLU A C 1
ATOM 739 O O . GLU A 1 102 ? -13.766 -16.781 11.648 1 92.44 102 GLU A O 1
ATOM 744 N N . ASN A 1 103 ? -14.953 -17.188 9.781 1 92.75 103 ASN A N 1
ATOM 745 C CA . ASN A 1 103 ? -13.805 -17.594 8.977 1 92.75 103 ASN A CA 1
ATOM 746 C C . ASN A 1 103 ? -12.938 -16.406 8.586 1 92.75 103 ASN A C 1
ATOM 748 O O . ASN A 1 103 ? -11.742 -16.562 8.344 1 92.75 103 ASN A O 1
ATOM 752 N N . LEU A 1 104 ? -13.578 -15.227 8.547 1 94.38 104 LEU A N 1
ATOM 753 C CA . LEU A 1 104 ? -12.906 -13.992 8.172 1 94.38 104 LEU A CA 1
ATOM 754 C C . LEU A 1 104 ? -13.188 -12.891 9.188 1 94.38 104 LEU A C 1
ATOM 756 O O . LEU A 1 104 ? -13.961 -11.969 8.922 1 94.38 104 LEU A O 1
ATOM 760 N N . PRO A 1 105 ? -12.477 -12.961 10.25 1 92.44 105 PRO A N 1
ATOM 761 C CA . PRO A 1 105 ? -12.781 -12.031 11.344 1 92.44 105 PRO A CA 1
ATOM 762 C C . PRO A 1 105 ? -12.562 -10.57 10.953 1 92.44 105 PRO A C 1
ATOM 764 O O . PRO A 1 105 ? -13.141 -9.672 11.562 1 92.44 105 PRO A O 1
ATOM 767 N N . ARG A 1 106 ? -11.812 -10.344 9.961 1 92.56 106 ARG A N 1
ATOM 768 C CA . ARG A 1 106 ? -11.547 -8.969 9.562 1 92.56 106 ARG A CA 1
ATOM 769 C C . ARG A 1 106 ? -12.289 -8.625 8.273 1 92.56 106 ARG A C 1
ATOM 771 O O . ARG A 1 106 ? -12.086 -7.547 7.703 1 92.56 106 ARG A O 1
ATOM 778 N N . GLY A 1 107 ? -13.156 -9.555 7.828 1 94.69 107 GLY A N 1
ATOM 779 C CA . GLY A 1 107 ? -13.828 -9.328 6.559 1 94.69 107 GLY A CA 1
ATOM 780 C C . GLY A 1 107 ? -12.883 -9.383 5.367 1 94.69 107 GLY A C 1
ATOM 781 O O . GLY A 1 107 ? -11.742 -9.836 5.492 1 94.69 107 GLY A O 1
ATOM 782 N N . GLY A 1 108 ? -13.43 -8.992 4.227 1 96.12 108 GLY A N 1
ATOM 783 C CA . GLY A 1 108 ? -12.586 -9.039 3.039 1 96.12 108 GLY A CA 1
ATOM 784 C C . GLY A 1 108 ? -13.352 -8.766 1.758 1 96.12 108 GLY A C 1
ATOM 785 O O . GLY A 1 108 ? -14.508 -8.344 1.797 1 96.12 108 GLY A O 1
ATOM 786 N N . ILE A 1 109 ? -12.641 -8.836 0.688 1 97.69 109 ILE A N 1
ATOM 787 C CA . ILE A 1 109 ? -13.195 -8.672 -0.649 1 97.69 109 ILE A CA 1
ATOM 788 C C . ILE A 1 109 ? -12.812 -9.867 -1.518 1 97.69 109 ILE A C 1
ATOM 790 O O . ILE A 1 109 ? -11.633 -10.203 -1.632 1 97.69 109 ILE A O 1
ATOM 794 N N . PHE A 1 110 ? -13.82 -10.508 -2.027 1 97.5 110 PHE A N 1
ATOM 795 C CA . PHE A 1 110 ? -13.586 -11.641 -2.916 1 97.5 110 PHE A CA 1
ATOM 796 C C . PHE A 1 110 ? -13.961 -11.289 -4.352 1 97.5 110 PHE A C 1
ATOM 798 O O . PHE A 1 110 ? -15.023 -10.719 -4.594 1 97.5 110 PHE A O 1
ATOM 805 N N . ILE A 1 111 ? -13.117 -11.633 -5.238 1 97.12 111 ILE A N 1
ATOM 806 C CA . ILE A 1 111 ? -13.367 -11.414 -6.66 1 97.12 111 ILE A CA 1
ATOM 807 C C . ILE A 1 111 ? -13.156 -12.719 -7.426 1 97.12 111 ILE A C 1
ATOM 809 O O . ILE A 1 111 ? -12.031 -13.227 -7.508 1 97.12 111 ILE A O 1
ATOM 813 N N . PRO A 1 112 ? -14.18 -13.266 -7.957 1 96.19 112 PRO A N 1
ATOM 814 C CA . PRO A 1 112 ? -14.055 -14.508 -8.727 1 96.19 112 PRO A CA 1
ATOM 815 C C . PRO A 1 112 ? -13.477 -14.289 -10.117 1 96.19 112 PRO A C 1
ATOM 817 O O . PRO A 1 112 ? -13.516 -13.172 -10.641 1 96.19 112 PRO A O 1
ATOM 820 N N . VAL A 1 113 ? -12.93 -15.312 -10.664 1 95.06 113 VAL A N 1
ATOM 821 C CA . VAL A 1 113 ? -12.398 -15.273 -12.016 1 95.06 113 VAL A CA 1
ATOM 822 C C . VAL A 1 113 ? -13.539 -15.258 -13.023 1 95.06 113 VAL A C 1
ATOM 824 O O . VAL A 1 113 ? -13.523 -14.477 -13.984 1 95.06 113 VAL A O 1
ATOM 827 N N . SER A 1 114 ? -14.508 -16.016 -12.766 1 93.88 114 SER A N 1
ATOM 828 C CA . SER A 1 114 ? -15.648 -16.125 -13.664 1 93.88 114 SER A CA 1
ATOM 829 C C . SER A 1 114 ? -16.625 -14.977 -13.461 1 93.88 114 SER A C 1
ATOM 831 O O . SER A 1 114 ? -16.875 -14.57 -12.32 1 93.88 114 SER A O 1
ATOM 833 N N . PRO A 1 115 ? -17.172 -14.445 -14.492 1 93 115 PRO A N 1
ATOM 834 C CA . PRO A 1 115 ? -18.141 -13.359 -14.383 1 93 115 PRO A CA 1
ATOM 835 C C . PRO A 1 115 ? -19.391 -13.758 -13.594 1 93 115 PRO A C 1
ATOM 837 O O . PRO A 1 115 ? -20.047 -12.898 -13.008 1 93 115 PRO A O 1
ATOM 840 N N . ARG A 1 116 ? -19.734 -15.016 -13.562 1 91.38 116 ARG A N 1
ATOM 841 C CA . ARG A 1 116 ? -20.922 -15.484 -12.852 1 91.38 116 ARG A CA 1
ATOM 842 C C . ARG A 1 116 ? -20.531 -16.234 -11.578 1 91.38 116 ARG A C 1
ATOM 844 O O . ARG A 1 116 ? -21.344 -16.969 -11.008 1 91.38 116 ARG A O 1
ATOM 851 N N . GLY A 1 117 ? -19.297 -15.977 -11.219 1 92.31 117 GLY A N 1
ATOM 852 C CA . GLY A 1 117 ? -18.828 -16.672 -10.031 1 92.31 117 GLY A CA 1
ATOM 853 C C . GLY A 1 117 ? -19.344 -16.078 -8.742 1 92.31 117 GLY A C 1
ATOM 854 O O . GLY A 1 117 ? -19.703 -14.891 -8.695 1 92.31 117 GLY A O 1
ATOM 855 N N . SER A 1 118 ? -19.5 -17.031 -7.793 1 91.5 118 SER A N 1
ATOM 856 C CA . SER A 1 118 ? -19.922 -16.609 -6.457 1 91.5 118 SER A CA 1
ATOM 857 C C . SER A 1 118 ? -19.062 -17.281 -5.383 1 91.5 118 SER A C 1
ATOM 859 O O . SER A 1 118 ? -18.641 -18.438 -5.547 1 91.5 118 SER A O 1
ATOM 861 N N . PRO A 1 119 ? -18.859 -16.469 -4.395 1 92.81 119 PRO A N 1
ATOM 862 C CA . PRO A 1 119 ? -18.031 -17.047 -3.344 1 92.81 119 PRO A CA 1
ATOM 863 C C . PRO A 1 119 ? -18.781 -18.047 -2.467 1 92.81 119 PRO A C 1
ATOM 865 O O . PRO A 1 119 ? -20 -17.938 -2.322 1 92.81 119 PRO A O 1
ATOM 868 N N . ASN A 1 120 ? -18.047 -19.047 -2.057 1 93.44 120 ASN A N 1
ATOM 869 C CA . ASN A 1 120 ? -18.484 -19.906 -0.957 1 93.44 120 ASN A CA 1
ATOM 870 C C . ASN A 1 120 ? -17.828 -19.5 0.358 1 93.44 120 ASN A C 1
ATOM 872 O O . ASN A 1 120 ? -16.672 -19.859 0.604 1 93.44 120 ASN A O 1
ATOM 876 N N . LEU A 1 121 ? -18.578 -18.797 1.194 1 94.19 121 LEU A N 1
ATOM 877 C CA . LEU A 1 121 ? -18.016 -18.203 2.396 1 94.19 121 LEU A CA 1
ATOM 878 C C . LEU A 1 121 ? -17.531 -19.281 3.369 1 94.19 121 LEU A C 1
ATOM 880 O O . LEU A 1 121 ? -16.672 -19.016 4.219 1 94.19 121 LEU A O 1
ATOM 884 N N . GLY A 1 122 ? -18.109 -20.453 3.236 1 92.44 122 GLY A N 1
ATOM 885 C CA . GLY A 1 122 ? -17.672 -21.547 4.09 1 92.44 122 GLY A CA 1
ATOM 886 C C . GLY A 1 122 ? -16.266 -22.031 3.787 1 92.44 122 GLY A C 1
ATOM 887 O O . GLY A 1 122 ? -15.625 -22.656 4.625 1 92.44 122 GLY A O 1
ATOM 888 N N . ARG A 1 123 ? -15.742 -21.656 2.648 1 93.12 123 ARG A N 1
ATOM 889 C CA . ARG A 1 123 ? -14.445 -22.156 2.227 1 93.12 123 ARG A CA 1
ATOM 890 C C . ARG A 1 123 ? -13.391 -21.062 2.246 1 93.12 123 ARG A C 1
ATOM 892 O O . ARG A 1 123 ? -12.219 -21.297 1.952 1 93.12 123 ARG A O 1
ATOM 899 N N . LEU A 1 124 ? -13.812 -19.875 2.57 1 93.38 124 LEU A N 1
ATOM 900 C CA . LEU A 1 124 ? -12.875 -18.766 2.631 1 93.38 124 LEU A CA 1
ATOM 901 C C . LEU A 1 124 ? -12.258 -18.641 4.02 1 93.38 124 LEU A C 1
ATOM 903 O O . LEU A 1 124 ? -12.945 -18.812 5.027 1 93.38 124 LEU A O 1
ATOM 907 N N . PHE A 1 125 ? -10.969 -18.453 4.047 1 90.56 125 PHE A N 1
ATOM 908 C CA . PHE A 1 125 ? -10.281 -18.297 5.32 1 90.56 125 PHE A CA 1
ATOM 909 C C . PHE A 1 125 ? -9.203 -17.219 5.227 1 90.56 125 PHE A C 1
ATOM 911 O O . PHE A 1 125 ? -8.664 -16.969 4.145 1 90.56 125 PHE A O 1
ATOM 918 N N . GLU A 1 126 ? -9.023 -16.734 6.418 1 87.06 126 GLU A N 1
ATOM 919 C CA . GLU A 1 126 ? -7.957 -15.734 6.488 1 87.06 126 GLU A CA 1
ATOM 920 C C . GLU A 1 126 ? -6.59 -16.375 6.254 1 87.06 126 GLU A C 1
ATOM 922 O O . GLU A 1 126 ? -6.328 -17.484 6.719 1 87.06 126 GLU A O 1
ATOM 927 N N . GLY A 1 127 ? -5.793 -15.758 5.426 1 85.19 127 GLY A N 1
ATOM 928 C CA . GLY A 1 127 ? -4.469 -16.297 5.156 1 85.19 127 GLY A CA 1
ATOM 929 C C . GLY A 1 127 ? -4.316 -16.812 3.738 1 85.19 127 GLY A C 1
ATOM 930 O O . GLY A 1 127 ? -3.195 -17.031 3.27 1 85.19 127 GLY A O 1
ATOM 931 N N . ARG A 1 128 ? -5.418 -17.062 3.223 1 89.81 128 ARG A N 1
ATOM 932 C CA . ARG A 1 128 ? -5.387 -17.5 1.831 1 89.81 128 ARG A CA 1
ATOM 933 C C . ARG A 1 128 ? -5.805 -16.375 0.892 1 89.81 128 ARG A C 1
ATOM 935 O O . ARG A 1 128 ? -6.77 -15.656 1.167 1 89.81 128 ARG A O 1
ATOM 942 N N . VAL A 1 129 ? -5.031 -16.281 -0.142 1 92.81 129 VAL A N 1
ATOM 943 C CA . VAL A 1 129 ? -5.281 -15.172 -1.051 1 92.81 129 VAL A CA 1
ATOM 944 C C . VAL A 1 129 ? -5.797 -15.695 -2.387 1 92.81 129 VAL A C 1
ATOM 946 O O . VAL A 1 129 ? -6.742 -15.141 -2.957 1 92.81 129 VAL A O 1
ATOM 949 N N . LEU A 1 130 ? -5.25 -16.812 -2.807 1 92.31 130 LEU A N 1
ATOM 950 C CA . LEU A 1 130 ? -5.613 -17.375 -4.102 1 92.31 130 LEU A CA 1
ATOM 951 C C . LEU A 1 130 ? -6.461 -18.625 -3.926 1 92.31 130 LEU A C 1
ATOM 953 O O . LEU A 1 130 ? -6.105 -19.516 -3.152 1 92.31 130 LEU A O 1
ATOM 957 N N . TYR A 1 131 ? -7.535 -18.609 -4.617 1 90.75 131 TYR A N 1
ATOM 958 C CA . TYR A 1 131 ? -8.422 -19.766 -4.578 1 90.75 131 TYR A CA 1
ATOM 959 C C . TYR A 1 131 ? -8.562 -20.391 -5.961 1 90.75 131 TYR A C 1
ATOM 961 O O . TYR A 1 131 ? -8.742 -19.688 -6.953 1 90.75 131 TYR A O 1
ATOM 969 N N . SER A 1 132 ? -8.438 -21.703 -6.031 1 83.81 132 SER A N 1
ATOM 970 C CA . SER A 1 132 ? -8.586 -22.422 -7.289 1 83.81 132 SER A CA 1
ATOM 971 C C . SER A 1 132 ? -9.906 -23.188 -7.332 1 83.81 132 SER A C 1
ATOM 973 O O . SER A 1 132 ? -10.484 -23.391 -8.406 1 83.81 132 SER A O 1
ATOM 975 N N . GLU A 1 133 ? -10.336 -23.734 -6.227 1 80.19 133 GLU A N 1
ATOM 976 C CA . GLU A 1 133 ? -11.586 -24.484 -6.113 1 80.19 133 GLU A CA 1
ATOM 977 C C . GLU A 1 133 ? -12.352 -24.094 -4.852 1 80.19 133 GLU A C 1
ATOM 979 O O . GLU A 1 133 ? -11.75 -23.672 -3.861 1 80.19 133 GLU A O 1
ATOM 984 N N . PRO A 1 134 ? -13.523 -24.234 -5.047 1 77.12 134 PRO A N 1
ATOM 985 C CA . PRO A 1 134 ? -14.43 -24.547 -6.16 1 77.12 134 PRO A CA 1
ATOM 986 C C . PRO A 1 134 ? -14.578 -23.391 -7.137 1 77.12 134 PRO A C 1
ATOM 988 O O . PRO A 1 134 ? -14.82 -23.594 -8.328 1 77.12 134 PRO A O 1
ATOM 991 N N . GLU A 1 135 ? -14.453 -22.188 -6.551 1 85.19 135 GLU A N 1
ATOM 992 C CA . GLU A 1 135 ? -14.516 -20.984 -7.395 1 85.19 135 GLU A CA 1
ATOM 993 C C . GLU A 1 135 ? -13.18 -20.25 -7.398 1 85.19 135 GLU A C 1
ATOM 995 O O . GLU A 1 135 ? -12.773 -19.688 -6.379 1 85.19 135 GLU A O 1
ATOM 1000 N N . PRO A 1 136 ? -12.578 -20.359 -8.508 1 92.5 136 PRO A N 1
ATOM 1001 C CA . PRO A 1 136 ? -11.32 -19.625 -8.562 1 92.5 136 PRO A CA 1
ATOM 1002 C C . PRO A 1 136 ? -11.508 -18.109 -8.391 1 92.5 136 PRO A C 1
ATOM 1004 O O . PRO A 1 136 ? -12.484 -17.547 -8.875 1 92.5 136 PRO A O 1
ATOM 1007 N N . GLY A 1 137 ? -10.633 -17.562 -7.559 1 94.69 137 GLY A N 1
ATOM 1008 C CA . GLY A 1 137 ? -10.742 -16.141 -7.332 1 94.69 137 GLY A CA 1
ATOM 1009 C C . GLY A 1 137 ? -9.664 -15.586 -6.414 1 94.69 137 GLY A C 1
ATOM 1010 O O . GLY A 1 137 ? -8.711 -16.297 -6.082 1 94.69 137 GLY A O 1
ATOM 1011 N N . LEU A 1 138 ? -9.773 -14.328 -6.188 1 95.75 138 LEU A N 1
ATOM 1012 C CA . LEU A 1 138 ? -8.844 -13.586 -5.34 1 95.75 138 LEU A CA 1
ATOM 1013 C C . LEU A 1 138 ? -9.539 -13.086 -4.078 1 95.75 138 LEU A C 1
ATOM 1015 O O . LEU A 1 138 ? -10.617 -12.5 -4.152 1 95.75 138 LEU A O 1
ATOM 1019 N N . LEU A 1 139 ? -8.953 -13.453 -2.975 1 96 139 LEU A N 1
ATOM 1020 C CA . LEU A 1 139 ? -9.469 -12.984 -1.693 1 96 139 LEU A CA 1
ATOM 1021 C C . LEU A 1 139 ? -8.516 -11.969 -1.067 1 96 139 LEU A C 1
ATOM 1023 O O . LEU A 1 139 ? -7.34 -12.266 -0.852 1 96 139 LEU A O 1
ATOM 1027 N N . LEU A 1 140 ? -9.008 -10.805 -0.881 1 95.62 140 LEU A N 1
ATOM 1028 C CA . LEU A 1 140 ? -8.273 -9.781 -0.15 1 95.62 140 LEU A CA 1
ATOM 1029 C C . LEU A 1 140 ? -8.695 -9.742 1.314 1 95.62 140 LEU A C 1
ATOM 1031 O O . LEU A 1 140 ? -9.695 -9.109 1.659 1 95.62 140 LEU A O 1
ATOM 1035 N N . SER A 1 141 ? -7.953 -10.445 2.16 1 93.69 141 SER A N 1
ATOM 1036 C CA . SER A 1 141 ? -8.195 -10.484 3.598 1 93.69 141 SER A CA 1
ATOM 1037 C C . SER A 1 141 ? -6.91 -10.727 4.375 1 93.69 141 SER A C 1
ATOM 1039 O O . SER A 1 141 ? -6.242 -11.742 4.176 1 93.69 141 SER A O 1
ATOM 1041 N N . PRO A 1 142 ? -6.484 -9.836 5.191 1 91.75 142 PRO A N 1
ATOM 1042 C CA . PRO A 1 142 ? -7.113 -8.539 5.434 1 91.75 142 PRO A CA 1
ATOM 1043 C C . PRO A 1 142 ? -6.984 -7.586 4.242 1 91.75 142 PRO A C 1
ATOM 1045 O O . PRO A 1 142 ? -6.105 -7.766 3.398 1 91.75 142 PRO A O 1
ATOM 1048 N N . VAL A 1 143 ? -7.914 -6.734 4.133 1 93.62 143 VAL A N 1
ATOM 1049 C CA . VAL A 1 143 ? -7.84 -5.762 3.047 1 93.62 143 VAL A CA 1
ATOM 1050 C C . VAL A 1 143 ? -6.742 -4.746 3.336 1 93.62 143 VAL A C 1
ATOM 1052 O O . VAL A 1 143 ? -6.316 -4.59 4.484 1 93.62 143 VAL A O 1
ATOM 1055 N N . PRO A 1 144 ? -6.27 -4.074 2.334 1 90.56 144 PRO A N 1
ATOM 1056 C CA . PRO A 1 144 ? -5.188 -3.104 2.514 1 90.56 144 PRO A CA 1
ATOM 1057 C C . PRO A 1 144 ? -5.531 -2.018 3.529 1 90.56 144 PRO A C 1
ATOM 1059 O O . PRO A 1 144 ? -4.652 -1.525 4.238 1 90.56 144 PRO A O 1
ATOM 1062 N N . GLY A 1 145 ? -6.727 -1.645 3.709 1 90.44 145 GLY A N 1
ATOM 1063 C CA . GLY A 1 145 ? -7.133 -0.574 4.605 1 90.44 145 GLY A CA 1
ATOM 1064 C C . GLY A 1 145 ? -7.699 -1.078 5.918 1 90.44 145 GLY A C 1
ATOM 1065 O O . GLY A 1 145 ? -8.383 -0.341 6.629 1 90.44 145 GLY A O 1
ATOM 1066 N N . TRP A 1 146 ? -7.375 -2.285 6.289 1 91 146 TRP A N 1
ATOM 1067 C CA . TRP A 1 146 ? -8.016 -2.893 7.449 1 91 146 TRP A CA 1
ATOM 1068 C C . TRP A 1 146 ? -7.656 -2.143 8.727 1 91 146 TRP A C 1
ATOM 1070 O O . TRP A 1 146 ? -8.445 -2.107 9.68 1 91 146 TRP A O 1
ATOM 1080 N N . ARG A 1 147 ? -6.535 -1.501 8.742 1 86.81 147 ARG A N 1
ATOM 1081 C CA . ARG A 1 147 ? -6.082 -0.806 9.945 1 86.81 147 ARG A CA 1
ATOM 1082 C C . ARG A 1 147 ? -6.957 0.406 10.242 1 86.81 147 ARG A C 1
ATOM 1084 O O . ARG A 1 147 ? -7.02 0.867 11.383 1 86.81 147 ARG A O 1
ATOM 1091 N N . PHE A 1 148 ? -7.602 0.927 9.258 1 89.25 148 PHE A N 1
ATOM 1092 C CA . PHE A 1 148 ? -8.5 2.061 9.453 1 89.25 148 PHE A CA 1
ATOM 1093 C C . PHE A 1 148 ? -9.766 1.631 10.18 1 89.25 148 PHE A C 1
ATOM 1095 O O . PHE A 1 148 ? -10.438 2.453 10.812 1 89.25 148 PHE A O 1
ATOM 1102 N N . ILE A 1 149 ? -10.055 0.362 10.023 1 91.44 149 ILE A N 1
ATOM 1103 C CA . ILE A 1 149 ? -11.328 -0.072 10.578 1 91.44 149 ILE A CA 1
ATOM 1104 C C . ILE A 1 149 ? -11.078 -1.004 11.766 1 91.44 149 ILE A C 1
ATOM 1106 O O . ILE A 1 149 ? -12.023 -1.489 12.391 1 91.44 149 ILE A O 1
ATOM 1110 N N . ASP A 1 150 ? -9.797 -1.115 12 1 86.56 150 ASP A N 1
ATOM 1111 C CA . ASP A 1 150 ? -9.438 -2 13.109 1 86.56 150 ASP A CA 1
ATOM 1112 C C . ASP A 1 150 ? -9.984 -1.472 14.43 1 86.56 150 ASP A C 1
ATOM 1114 O O . ASP A 1 150 ? -9.789 -0.302 14.766 1 86.56 150 ASP A O 1
ATOM 1118 N N . GLY A 1 151 ? -10.75 -2.309 15.094 1 82.5 151 GLY A N 1
ATOM 1119 C CA . GLY A 1 151 ? -11.25 -1.923 16.406 1 82.5 151 GLY A CA 1
ATOM 1120 C C . GLY A 1 151 ? -12.633 -1.315 16.359 1 82.5 151 GLY A C 1
ATOM 1121 O O . GLY A 1 151 ? -13.281 -1.153 17.406 1 82.5 151 GLY A O 1
ATOM 1122 N N . LEU A 1 152 ? -13.047 -0.894 15.18 1 88.5 152 LEU A N 1
ATOM 1123 C CA . LEU A 1 152 ? -14.398 -0.359 15.078 1 88.5 152 LEU A CA 1
ATOM 1124 C C . LEU A 1 152 ? -15.438 -1.475 15.18 1 88.5 152 LEU A C 1
ATOM 1126 O O . LEU A 1 152 ? -15.273 -2.533 14.57 1 88.5 152 LEU A O 1
ATOM 1130 N N . LYS A 1 153 ? -16.266 -1.369 16.094 1 89.69 153 LYS A N 1
ATOM 1131 C CA . LYS A 1 153 ? -17.375 -2.303 16.172 1 89.69 153 LYS A CA 1
ATOM 1132 C C . LYS A 1 153 ? -18.531 -1.855 15.281 1 89.69 153 LYS A C 1
ATOM 1134 O O . LYS A 1 153 ? -19.422 -1.115 15.727 1 89.69 153 LYS A O 1
ATOM 1139 N N . LEU A 1 154 ? -18.516 -2.436 14.094 1 93.19 154 LEU A N 1
ATOM 1140 C CA . LEU A 1 154 ? -19.453 -1.913 13.086 1 93.19 154 LEU A CA 1
ATOM 1141 C C . LEU A 1 154 ? -20.5 -2.947 12.734 1 93.19 154 LEU A C 1
ATOM 1143 O O . LEU A 1 154 ? -21.531 -2.615 12.117 1 93.19 154 LEU A O 1
ATOM 1147 N N . LEU A 1 155 ? -20.281 -4.168 13.117 1 93.38 155 LEU A N 1
ATOM 1148 C CA . LEU A 1 155 ? -21.156 -5.242 12.641 1 93.38 155 LEU A CA 1
ATOM 1149 C C . LEU A 1 155 ? -22.609 -4.969 13.016 1 93.38 155 LEU A C 1
ATOM 1151 O O . LEU A 1 155 ? -22.953 -4.879 14.195 1 93.38 155 LEU A O 1
ATOM 1155 N N . GLY A 1 156 ? -23.406 -4.789 12.008 1 92 156 GLY A N 1
ATOM 1156 C CA . GLY A 1 156 ? -24.844 -4.621 12.219 1 92 156 GLY A CA 1
ATOM 1157 C C . GLY A 1 156 ? -25.203 -3.24 12.727 1 92 156 GLY A C 1
ATOM 1158 O O . GLY A 1 156 ? -26.344 -3.018 13.164 1 92 156 GLY A O 1
ATOM 1159 N N . SER A 1 157 ? -24.391 -2.236 12.648 1 91.31 157 SER A N 1
ATOM 1160 C CA . SER A 1 157 ? -24.641 -0.901 13.188 1 91.31 157 SER A CA 1
ATOM 1161 C C . SER A 1 157 ? -25.406 -0.034 12.188 1 91.31 157 SER A C 1
ATOM 1163 O O . SER A 1 157 ? -25.922 1.021 12.547 1 91.31 157 SER A O 1
ATOM 1165 N N . GLY A 1 158 ? -25.547 -0.543 11.031 1 93.19 158 GLY A N 1
ATOM 1166 C CA . GLY A 1 158 ? -26.172 0.235 9.969 1 93.19 158 GLY A CA 1
ATOM 1167 C C . GLY A 1 158 ? -25.156 0.865 9.023 1 93.19 158 GLY A C 1
ATOM 1168 O O . GLY A 1 158 ? -24.062 1.24 9.438 1 93.19 158 GLY A O 1
ATOM 1169 N N . VAL A 1 159 ? -25.547 1.016 7.82 1 94.69 159 VAL A N 1
ATOM 1170 C CA . VAL A 1 159 ? -24.688 1.54 6.773 1 94.69 159 VAL A CA 1
ATOM 1171 C C . VAL A 1 159 ? -24.328 2.996 7.074 1 94.69 159 VAL A C 1
ATOM 1173 O O . VAL A 1 159 ? -23.172 3.41 6.91 1 94.69 159 VAL A O 1
ATOM 1176 N N . GLY A 1 160 ? -25.281 3.723 7.492 1 89.81 160 GLY A N 1
ATOM 1177 C CA . GLY A 1 160 ? -25.062 5.125 7.801 1 89.81 160 GLY A CA 1
ATOM 1178 C C . GLY A 1 160 ? -24.062 5.34 8.914 1 89.81 160 GLY A C 1
ATOM 1179 O O . GLY A 1 160 ? -23.156 6.164 8.781 1 89.81 160 GLY A O 1
ATOM 1180 N N . TYR A 1 161 ? -24.25 4.637 9.961 1 90.62 161 TYR A N 1
ATOM 1181 C CA . TYR A 1 161 ? -23.312 4.73 11.078 1 90.62 161 TYR A CA 1
ATOM 1182 C C . TYR A 1 161 ? -21.922 4.289 10.664 1 90.62 161 TYR A C 1
ATOM 1184 O O . TYR A 1 161 ? -20.938 4.945 11 1 90.62 161 TYR A O 1
ATOM 1192 N N . ALA A 1 162 ? -21.828 3.168 9.992 1 94.38 162 ALA A N 1
ATOM 1193 C CA . ALA A 1 162 ? -20.531 2.658 9.531 1 94.38 162 ALA A CA 1
ATOM 1194 C C . ALA A 1 162 ? -19.828 3.686 8.656 1 94.38 162 ALA A C 1
ATOM 1196 O O . ALA A 1 162 ? -18.625 3.906 8.805 1 94.38 162 ALA A O 1
ATOM 1197 N N . ALA A 1 163 ? -20.562 4.305 7.75 1 92.62 163 ALA A N 1
ATOM 1198 C CA . ALA A 1 163 ? -20 5.32 6.863 1 92.62 163 ALA A CA 1
ATOM 1199 C C . ALA A 1 163 ? -19.438 6.496 7.66 1 92.62 163 ALA A C 1
ATOM 1201 O O . ALA A 1 163 ? -18.344 6.969 7.383 1 92.62 163 ALA A O 1
ATOM 1202 N N . SER A 1 164 ? -20.188 6.898 8.664 1 87.88 164 SER A N 1
ATOM 1203 C CA . SER A 1 164 ? -19.766 8.016 9.5 1 87.88 164 SER A CA 1
ATOM 1204 C C . SER A 1 164 ? -18.531 7.656 10.336 1 87.88 164 SER A C 1
ATOM 1206 O O . SER A 1 164 ? -17.625 8.469 10.492 1 87.88 164 SER A O 1
ATOM 1208 N N . ALA A 1 165 ? -18.578 6.488 10.859 1 88.12 165 ALA A N 1
ATOM 1209 C CA . ALA A 1 165 ? -17.469 6.031 11.695 1 88.12 165 ALA A CA 1
ATOM 1210 C C . ALA A 1 165 ? -16.172 5.969 10.906 1 88.12 165 ALA A C 1
ATOM 1212 O O . ALA A 1 165 ? -15.141 6.496 11.344 1 88.12 165 ALA A O 1
ATOM 1213 N N . VAL A 1 166 ? -16.188 5.332 9.75 1 92 166 VAL A N 1
ATOM 1214 C CA . VAL A 1 166 ? -14.977 5.199 8.945 1 92 166 VAL A CA 1
ATOM 1215 C C . VAL A 1 166 ? -14.523 6.574 8.453 1 92 166 VAL A C 1
ATOM 1217 O O . VAL A 1 166 ? -13.328 6.867 8.422 1 92 166 VAL A O 1
ATOM 1220 N N . SER A 1 167 ? -15.461 7.391 8.078 1 85 167 SER A N 1
ATOM 1221 C CA . SER A 1 167 ? -15.125 8.742 7.641 1 85 167 SER A CA 1
ATOM 1222 C C . SER A 1 167 ? -14.438 9.523 8.75 1 85 167 SER A C 1
ATOM 1224 O O . SER A 1 167 ? -13.523 10.312 8.492 1 85 167 SER A O 1
ATOM 1226 N N . GLY A 1 168 ? -14.898 9.352 9.945 1 81.81 168 GLY A N 1
ATOM 1227 C CA . GLY A 1 168 ? -14.258 9.977 11.086 1 81.81 168 GLY A CA 1
ATOM 1228 C C . GLY A 1 168 ? -12.812 9.555 11.273 1 81.81 168 GLY A C 1
ATOM 1229 O O . GLY A 1 168 ? -11.945 10.383 11.562 1 81.81 168 GLY A O 1
ATOM 1230 N N . VAL A 1 169 ? -12.586 8.273 11.102 1 86.31 169 VAL A N 1
ATOM 1231 C CA . VAL A 1 169 ? -11.227 7.762 11.227 1 86.31 169 VAL A CA 1
ATOM 1232 C C . VAL A 1 169 ? -10.352 8.328 10.109 1 86.31 169 VAL A C 1
ATOM 1234 O O . VAL A 1 169 ? -9.234 8.781 10.352 1 86.31 169 VAL A O 1
ATOM 1237 N N . LEU A 1 170 ? -10.867 8.289 8.898 1 85.5 170 LEU A N 1
ATOM 1238 C CA . LEU A 1 170 ? -10.117 8.805 7.754 1 85.5 170 LEU A CA 1
ATOM 1239 C C . LEU A 1 170 ? -9.797 10.281 7.934 1 85.5 170 LEU A C 1
ATOM 1241 O O . LEU A 1 170 ? -8.68 10.727 7.637 1 85.5 170 LEU A O 1
ATOM 1245 N N . ASP A 1 171 ? -10.688 10.938 8.469 1 76.69 171 ASP A N 1
ATOM 1246 C CA . ASP A 1 171 ? -10.484 12.359 8.727 1 76.69 171 ASP A CA 1
ATOM 1247 C C . ASP A 1 171 ? -9.352 12.578 9.727 1 76.69 171 ASP A C 1
ATOM 1249 O O . ASP A 1 171 ? -8.57 13.523 9.594 1 76.69 171 ASP A O 1
ATOM 1253 N N . ARG A 1 172 ? -9.344 11.75 10.672 1 74.69 172 ARG A N 1
ATOM 1254 C CA . ARG A 1 172 ? -8.297 11.836 11.68 1 74.69 172 ARG A CA 1
ATOM 1255 C C . ARG A 1 172 ? -6.914 11.648 11.055 1 74.69 172 ARG A C 1
ATOM 1257 O O . ARG A 1 172 ? -5.93 12.219 11.516 1 74.69 172 ARG A O 1
ATOM 1264 N N . PHE A 1 173 ? -6.898 10.914 10.008 1 79 173 PHE A N 1
ATOM 1265 C CA . PHE A 1 173 ? -5.633 10.656 9.336 1 79 173 PHE A CA 1
ATOM 1266 C C . PHE A 1 173 ? -5.398 11.664 8.219 1 79 173 PHE A C 1
ATOM 1268 O O . PHE A 1 173 ? -4.426 11.547 7.465 1 79 173 PHE A O 1
ATOM 1275 N N . GLY A 1 174 ? -6.305 12.531 8.062 1 74.75 174 GLY A N 1
ATOM 1276 C CA . GLY A 1 174 ? -6.16 13.555 7.043 1 74.75 174 GLY A CA 1
ATOM 1277 C C . GLY A 1 174 ? -6.512 13.055 5.652 1 74.75 174 GLY A C 1
ATOM 1278 O O . GLY A 1 174 ? -6.039 13.609 4.652 1 74.75 174 GLY A O 1
ATOM 1279 N N . LEU A 1 175 ? -7.238 12 5.578 1 81.62 175 LEU A N 1
ATOM 1280 C CA . LEU A 1 175 ? -7.648 11.422 4.301 1 81.62 175 LEU A CA 1
ATOM 1281 C C . LEU A 1 175 ? -9.086 11.797 3.973 1 81.62 175 LEU A C 1
ATOM 1283 O O . LEU A 1 175 ? -9.898 12.023 4.875 1 81.62 175 LEU A O 1
ATOM 1287 N N . PRO A 1 176 ? -9.289 11.953 2.709 1 77.88 176 PRO A N 1
ATOM 1288 C CA . PRO A 1 176 ? -10.664 12.297 2.338 1 77.88 176 PRO A CA 1
ATOM 1289 C C . PRO A 1 176 ? -11.656 11.18 2.664 1 77.88 176 PRO A C 1
ATOM 1291 O O . PRO A 1 176 ? -11.352 10 2.461 1 77.88 176 PRO A O 1
ATOM 1294 N N . GLY A 1 177 ? -12.758 11.547 3.203 1 81.31 177 GLY A N 1
ATOM 1295 C CA . GLY A 1 177 ? -13.805 10.594 3.516 1 81.31 177 GLY A CA 1
ATOM 1296 C C . GLY A 1 177 ? -14.594 10.148 2.295 1 81.31 177 GLY A C 1
ATOM 1297 O O . GLY A 1 177 ? -14.305 10.578 1.177 1 81.31 177 GLY A O 1
ATOM 1298 N N . ALA A 1 178 ? -15.477 9.242 2.582 1 89.19 178 ALA A N 1
ATOM 1299 C CA . ALA A 1 178 ? -16.359 8.727 1.53 1 89.19 178 ALA A CA 1
ATOM 1300 C C . ALA A 1 178 ? -17.766 9.273 1.676 1 89.19 178 ALA A C 1
ATOM 1302 O O . ALA A 1 178 ? -18.234 9.523 2.791 1 89.19 178 ALA A O 1
ATOM 1303 N N . LYS A 1 179 ? -18.375 9.664 0.594 1 89.81 179 LYS A N 1
ATOM 1304 C CA . LYS A 1 179 ? -19.797 9.977 0.568 1 89.81 179 LYS A CA 1
ATOM 1305 C C . LYS A 1 179 ? -20.641 8.742 0.246 1 89.81 179 LYS A C 1
ATOM 1307 O O . LYS A 1 179 ? -20.391 8.062 -0.75 1 89.81 179 LYS A O 1
ATOM 1312 N N . VAL A 1 180 ? -21.531 8.5 1.161 1 93.31 180 VAL A N 1
ATOM 1313 C CA . VAL A 1 180 ? -22.297 7.273 1.038 1 93.31 180 VAL A CA 1
ATOM 1314 C C . VAL A 1 180 ? -23.797 7.609 0.987 1 93.31 180 VAL A C 1
ATOM 1316 O O . VAL A 1 180 ? -24.297 8.375 1.812 1 93.31 180 VAL A O 1
ATOM 1319 N N . PHE A 1 181 ? -24.422 7.074 -0.034 1 93 181 PHE A N 1
ATOM 1320 C CA . PHE A 1 181 ? -25.875 7.215 -0.181 1 93 181 PHE A CA 1
ATOM 1321 C C . PHE A 1 181 ? -26.547 5.852 -0.187 1 93 181 PHE A C 1
ATOM 1323 O O . PHE A 1 181 ? -26.188 4.977 -0.982 1 93 181 PHE A O 1
ATOM 1330 N N . GLU A 1 182 ? -27.453 5.715 0.739 1 92.19 182 GLU A N 1
ATOM 1331 C CA . GLU A 1 182 ? -28.188 4.453 0.813 1 92.19 182 GLU A CA 1
ATOM 1332 C C . GLU A 1 182 ? -29.609 4.613 0.294 1 92.19 182 GLU A C 1
ATOM 1334 O O . GLU A 1 182 ? -30.344 5.516 0.72 1 92.19 182 GLU A O 1
ATOM 1339 N N . GLU A 1 183 ? -29.938 3.85 -0.715 1 89.38 183 GLU A N 1
ATOM 1340 C CA . GLU A 1 183 ? -31.297 3.791 -1.24 1 89.38 183 GLU A CA 1
ATOM 1341 C C . GLU A 1 183 ? -31.797 2.352 -1.324 1 89.38 183 GLU A C 1
ATOM 1343 O O . GLU A 1 183 ? -31.328 1.574 -2.16 1 89.38 183 GLU A O 1
ATOM 1348 N N . ASP A 1 184 ? -32.812 2.004 -0.558 1 87.75 184 ASP A N 1
ATOM 1349 C CA . ASP A 1 184 ? -33.438 0.677 -0.556 1 87.75 184 ASP A CA 1
ATOM 1350 C C . ASP A 1 184 ? -32.375 -0.411 -0.376 1 87.75 184 ASP A C 1
ATOM 1352 O O . ASP A 1 184 ? -31.703 -0.467 0.656 1 87.75 184 ASP A O 1
ATOM 1356 N N . ASP A 1 185 ? -32.125 -1.162 -1.442 1 92.06 185 ASP A N 1
ATOM 1357 C CA . ASP A 1 185 ? -31.203 -2.289 -1.333 1 92.06 185 ASP A CA 1
ATOM 1358 C C . ASP A 1 185 ? -29.875 -1.975 -2.01 1 92.06 185 ASP A C 1
ATOM 1360 O O . ASP A 1 185 ? -29.078 -2.877 -2.258 1 92.06 185 ASP A O 1
ATOM 1364 N N . THR A 1 186 ? -29.688 -0.669 -2.262 1 95.56 186 THR A N 1
ATOM 1365 C CA . THR A 1 186 ? -28.469 -0.274 -2.943 1 95.56 186 THR A CA 1
ATOM 1366 C C . THR A 1 186 ? -27.734 0.805 -2.154 1 95.56 186 THR A C 1
ATOM 1368 O O . THR A 1 186 ? -28.359 1.595 -1.442 1 95.56 186 THR A O 1
ATOM 1371 N N . VAL A 1 187 ? -26.453 0.745 -2.17 1 96.69 187 VAL A N 1
ATOM 1372 C CA . VAL A 1 187 ? -25.594 1.731 -1.533 1 96.69 187 VAL A CA 1
ATOM 1373 C C . VAL A 1 187 ? -24.656 2.352 -2.574 1 96.69 187 VAL A C 1
ATOM 1375 O O . VAL A 1 187 ? -23.953 1.636 -3.291 1 96.69 187 VAL A O 1
ATOM 1378 N N . GLU A 1 188 ? -24.688 3.611 -2.715 1 96.19 188 GLU A N 1
ATOM 1379 C CA . GLU A 1 188 ? -23.781 4.34 -3.598 1 96.19 188 GLU A CA 1
ATOM 1380 C C . GLU A 1 188 ? -22.656 4.996 -2.812 1 96.19 188 GLU A C 1
ATOM 1382 O O . GLU A 1 188 ? -22.891 5.68 -1.815 1 96.19 188 GLU A O 1
ATOM 1387 N N . VAL A 1 189 ? -21.484 4.738 -3.258 1 96.12 189 VAL A N 1
ATOM 1388 C CA . VAL A 1 189 ? -20.312 5.25 -2.547 1 96.12 189 VAL A CA 1
ATOM 1389 C C . VAL A 1 189 ? -19.484 6.113 -3.486 1 96.12 189 VAL A C 1
ATOM 1391 O O . VAL A 1 189 ? -19.203 5.719 -4.621 1 96.12 189 VAL A O 1
ATOM 1394 N N . TYR A 1 190 ? -19.141 7.289 -3.072 1 94 190 TYR A N 1
ATOM 1395 C CA . TYR A 1 190 ? -18.203 8.172 -3.76 1 94 190 TYR A CA 1
ATOM 1396 C C . TYR A 1 190 ? -16.938 8.367 -2.939 1 94 190 TYR A C 1
ATOM 1398 O O . TYR A 1 190 ? -17 8.82 -1.793 1 94 190 TYR A O 1
ATOM 1406 N N . VAL A 1 191 ? -15.844 7.984 -3.453 1 92.62 191 VAL A N 1
ATOM 1407 C CA . VAL A 1 191 ? -14.586 8.062 -2.713 1 92.62 191 VAL A CA 1
ATOM 1408 C C . VAL A 1 191 ? -13.445 8.438 -3.66 1 92.62 191 VAL A C 1
ATOM 1410 O O . VAL A 1 191 ? -13.492 8.109 -4.848 1 92.62 191 VAL A O 1
ATOM 1413 N N . LYS A 1 192 ? -12.531 9.133 -3.162 1 86.81 192 LYS A N 1
ATOM 1414 C CA . LYS A 1 192 ? -11.312 9.391 -3.924 1 86.81 192 LYS A CA 1
ATOM 1415 C C . LYS A 1 192 ? -10.352 8.211 -3.838 1 86.81 192 LYS A C 1
ATOM 1417 O O . LYS A 1 192 ? -10.016 7.75 -2.742 1 86.81 192 LYS A O 1
ATOM 1422 N N . ALA A 1 193 ? -10 7.633 -4.98 1 86.06 193 ALA A N 1
ATOM 1423 C CA . ALA A 1 193 ? -9.156 6.441 -5.004 1 86.06 193 ALA A CA 1
ATOM 1424 C C . ALA A 1 193 ? -7.863 6.707 -5.777 1 86.06 193 ALA A C 1
ATOM 1426 O O . ALA A 1 193 ? -7.875 7.414 -6.789 1 86.06 193 ALA A O 1
ATOM 1427 N N . SER A 1 194 ? -6.805 6.184 -5.191 1 81.94 194 SER A N 1
ATOM 1428 C CA . SER A 1 194 ? -5.523 6.242 -5.891 1 81.94 194 SER A CA 1
ATOM 1429 C C . SER A 1 194 ? -5.41 5.129 -6.93 1 81.94 194 SER A C 1
ATOM 1431 O O . SER A 1 194 ? -4.762 5.305 -7.961 1 81.94 194 SER A O 1
ATOM 1433 N N . CYS A 1 195 ? -6.051 4.004 -6.629 1 87.38 195 CYS A N 1
ATOM 1434 C CA . CYS A 1 195 ? -5.996 2.857 -7.527 1 87.38 195 CYS A CA 1
ATOM 1435 C C . CYS A 1 195 ? -7.219 2.822 -8.438 1 87.38 195 CYS A C 1
ATOM 1437 O O . CYS A 1 195 ? -8.234 2.223 -8.094 1 87.38 195 CYS A O 1
ATOM 1439 N N . LYS A 1 196 ? -7.133 3.264 -9.625 1 82.06 196 LYS A N 1
ATOM 1440 C CA . LYS A 1 196 ? -8.289 3.414 -10.5 1 82.06 196 LYS A CA 1
ATOM 1441 C C . LYS A 1 196 ? -8.625 2.098 -11.195 1 82.06 196 LYS A C 1
ATOM 1443 O O . LYS A 1 196 ? -9.797 1.729 -11.305 1 82.06 196 LYS A O 1
ATOM 1448 N N . GLU A 1 197 ? -7.605 1.381 -11.594 1 85.56 197 GLU A N 1
ATOM 1449 C CA . GLU A 1 197 ? -7.832 0.161 -12.359 1 85.56 197 GLU A CA 1
ATOM 1450 C C . GLU A 1 197 ? -8.32 -0.975 -11.469 1 85.56 197 GLU A C 1
ATOM 1452 O O . GLU A 1 197 ? -9.148 -1.786 -11.883 1 85.56 197 GLU A O 1
ATOM 1457 N N . PHE A 1 198 ? -7.809 -0.995 -10.312 1 92.38 198 PHE A N 1
ATOM 1458 C CA . PHE A 1 198 ? -8.203 -1.985 -9.312 1 92.38 198 PHE A CA 1
ATOM 1459 C C . PHE A 1 198 ? -8.461 -1.324 -7.969 1 92.38 198 PHE A C 1
ATOM 1461 O O . PHE A 1 198 ? -7.637 -1.418 -7.055 1 92.38 198 PHE A O 1
ATOM 1468 N N . PRO A 1 199 ? -9.609 -0.821 -7.844 1 93.62 199 PRO A N 1
ATOM 1469 C CA . PRO A 1 199 ? -9.898 0.043 -6.699 1 93.62 199 PRO A CA 1
ATOM 1470 C C . PRO A 1 199 ? -9.867 -0.709 -5.371 1 93.62 199 PRO A C 1
ATOM 1472 O O . PRO A 1 199 ? -9.688 -0.098 -4.312 1 93.62 199 PRO A O 1
ATOM 1475 N N . TYR A 1 200 ? -9.992 -1.979 -5.355 1 93.81 200 TYR A N 1
ATOM 1476 C CA . TYR A 1 200 ? -10.078 -2.781 -4.141 1 93.81 200 TYR A CA 1
ATOM 1477 C C . TYR A 1 200 ? -8.727 -2.85 -3.438 1 93.81 200 TYR A C 1
ATOM 1479 O O . TYR A 1 200 ? -8.648 -3.234 -2.268 1 93.81 200 TYR A O 1
ATOM 1487 N N . ALA A 1 201 ? -7.734 -2.457 -4.207 1 91.06 201 ALA A N 1
ATOM 1488 C CA . ALA A 1 201 ? -6.383 -2.441 -3.648 1 91.06 201 ALA A CA 1
ATOM 1489 C C . ALA A 1 201 ? -6.105 -1.131 -2.918 1 91.06 201 ALA A C 1
ATOM 1491 O O . ALA A 1 201 ? -5.109 -1.012 -2.201 1 91.06 201 ALA A O 1
ATOM 1492 N N . ASP A 1 202 ? -6.961 -0.173 -3.127 1 91.81 202 ASP A N 1
ATOM 1493 C CA . ASP A 1 202 ? -6.816 1.109 -2.445 1 91.81 202 ASP A CA 1
ATOM 1494 C C . ASP A 1 202 ? -7.18 0.99 -0.968 1 91.81 202 ASP A C 1
ATOM 1496 O O . ASP A 1 202 ? -8.266 0.514 -0.625 1 91.81 202 ASP A O 1
ATOM 1500 N N . PRO A 1 203 ? -6.277 1.427 -0.151 1 91.88 203 PRO A N 1
ATOM 1501 C CA . PRO A 1 203 ? -6.531 1.271 1.283 1 91.88 203 PRO A CA 1
ATOM 1502 C C . PRO A 1 203 ? -7.805 1.98 1.74 1 91.88 203 PRO A C 1
ATOM 1504 O O . PRO A 1 203 ? -8.555 1.442 2.557 1 91.88 203 PRO A O 1
ATOM 1507 N N . VAL A 1 204 ? -8.07 3.135 1.288 1 91.62 204 VAL A N 1
ATOM 1508 C CA . VAL A 1 204 ? -9.242 3.898 1.7 1 91.62 204 VAL A CA 1
ATOM 1509 C C . VAL A 1 204 ? -10.508 3.23 1.167 1 91.62 204 VAL A C 1
ATOM 1511 O O . VAL A 1 204 ? -11.461 3.002 1.917 1 91.62 204 VAL A O 1
ATOM 1514 N N . VAL A 1 205 ? -10.469 2.846 -0.064 1 94.75 205 VAL A N 1
ATOM 1515 C CA . VAL A 1 205 ? -11.633 2.246 -0.706 1 94.75 205 VAL A CA 1
ATOM 1516 C C . VAL A 1 205 ? -11.969 0.917 -0.034 1 94.75 205 VAL A C 1
ATOM 1518 O O . VAL A 1 205 ? -13.125 0.662 0.31 1 94.75 205 VAL A O 1
ATOM 1521 N N . SER A 1 206 ? -11 0.113 0.129 1 95.81 206 SER A N 1
ATOM 1522 C CA . SER A 1 206 ? -11.234 -1.197 0.728 1 95.81 206 SER A CA 1
ATOM 1523 C C . SER A 1 206 ? -11.742 -1.067 2.16 1 95.81 206 SER A C 1
ATOM 1525 O O . SER A 1 206 ? -12.609 -1.829 2.588 1 95.81 206 SER A O 1
ATOM 1527 N N . ALA A 1 207 ? -11.227 -0.094 2.898 1 94.81 207 ALA A N 1
ATOM 1528 C CA . ALA A 1 207 ? -11.68 0.141 4.266 1 94.81 207 ALA A CA 1
ATOM 1529 C C . ALA A 1 207 ? -13.148 0.551 4.289 1 94.81 207 ALA A C 1
ATOM 1531 O O . ALA A 1 207 ? -13.938 0.024 5.082 1 94.81 207 ALA A O 1
ATOM 1532 N N . VAL A 1 208 ? -13.477 1.438 3.43 1 96.56 208 VAL A N 1
ATOM 1533 C CA . VAL A 1 208 ? -14.844 1.938 3.363 1 96.56 208 VAL A CA 1
ATOM 1534 C C . VAL A 1 208 ? -15.789 0.802 2.988 1 96.56 208 VAL A C 1
ATOM 1536 O O . VAL A 1 208 ? -16.844 0.624 3.617 1 96.56 208 VAL A O 1
ATOM 1539 N N . LEU A 1 209 ? -15.414 0.007 2.045 1 97.69 209 LEU A N 1
ATOM 1540 C CA . LEU A 1 209 ? -16.266 -1.07 1.557 1 97.69 209 LEU A CA 1
ATOM 1541 C C . LEU A 1 209 ? -16.531 -2.098 2.654 1 97.69 209 LEU A C 1
ATOM 1543 O O . LEU A 1 209 ? -17.672 -2.486 2.891 1 97.69 209 LEU A O 1
ATOM 1547 N N . VAL A 1 210 ? -15.5 -2.492 3.311 1 97.69 210 VAL A N 1
ATOM 1548 C CA . VAL A 1 210 ? -15.656 -3.502 4.352 1 97.69 210 VAL A CA 1
ATOM 1549 C C . VAL A 1 210 ? -16.438 -2.914 5.527 1 97.69 210 VAL A C 1
ATOM 1551 O O . VAL A 1 210 ? -17.25 -3.604 6.148 1 97.69 210 VAL A O 1
ATOM 1554 N N . ALA A 1 211 ? -16.188 -1.66 5.789 1 96.94 211 ALA A N 1
ATOM 1555 C CA . ALA A 1 211 ? -16.953 -0.993 6.844 1 96.94 211 ALA A CA 1
ATOM 1556 C C . ALA A 1 211 ? -18.438 -0.99 6.523 1 96.94 211 ALA A C 1
ATOM 1558 O O . ALA A 1 211 ? -19.266 -1.282 7.391 1 96.94 211 ALA A O 1
ATOM 1559 N N . LEU A 1 212 ? -18.781 -0.685 5.32 1 97.5 212 LEU A N 1
ATOM 1560 C CA . LEU A 1 212 ? -20.172 -0.637 4.902 1 97.5 212 LEU A CA 1
ATOM 1561 C C . LEU A 1 212 ? -20.812 -2.021 4.965 1 97.5 212 LEU A C 1
ATOM 1563 O O . LEU A 1 212 ? -21.953 -2.166 5.398 1 97.5 212 LEU A O 1
ATOM 1567 N N . ALA A 1 213 ? -20.031 -2.992 4.527 1 97.94 213 ALA A N 1
ATOM 1568 C CA . ALA A 1 213 ? -20.531 -4.363 4.621 1 97.94 213 ALA A CA 1
ATOM 1569 C C . ALA A 1 213 ? -20.766 -4.762 6.074 1 97.94 213 ALA A C 1
ATOM 1571 O O . ALA A 1 213 ? -21.766 -5.414 6.395 1 97.94 213 ALA A O 1
ATOM 1572 N N . SER A 1 214 ? -19.844 -4.398 6.879 1 97.19 214 SER A N 1
ATOM 1573 C CA . SER A 1 214 ? -19.984 -4.676 8.305 1 97.19 214 SER A CA 1
ATOM 1574 C C . SER A 1 214 ? -21.219 -3.99 8.891 1 97.19 214 SER A C 1
ATOM 1576 O O . SER A 1 214 ? -21.984 -4.605 9.633 1 97.19 214 SER A O 1
ATOM 1578 N N . GLY A 1 215 ? -21.344 -2.754 8.547 1 96.19 215 GLY A N 1
ATOM 1579 C CA . GLY A 1 215 ? -22.516 -2.02 9.008 1 96.19 215 GLY A CA 1
ATOM 1580 C C . GLY A 1 215 ? -23.828 -2.633 8.555 1 96.19 215 GLY A C 1
ATOM 1581 O O . GLY A 1 215 ? -24.781 -2.713 9.336 1 96.19 215 GLY A O 1
ATOM 1582 N N . ALA A 1 216 ? -23.875 -3.059 7.32 1 95.94 216 ALA A N 1
ATOM 1583 C CA . ALA A 1 216 ? -25.078 -3.693 6.766 1 95.94 216 ALA A CA 1
ATOM 1584 C C . ALA A 1 216 ? -25.281 -5.086 7.359 1 95.94 216 ALA A C 1
ATOM 1586 O O . ALA A 1 216 ? -26.406 -5.59 7.398 1 95.94 216 ALA A O 1
ATOM 1587 N N . GLY A 1 217 ? -24.172 -5.68 7.828 1 95.38 217 GLY A N 1
ATOM 1588 C CA . GLY A 1 217 ? -24.219 -7.066 8.266 1 95.38 217 GLY A CA 1
ATOM 1589 C C . GLY A 1 217 ? -24.516 -8.039 7.141 1 95.38 217 GLY A C 1
ATOM 1590 O O . GLY A 1 217 ? -25.141 -9.078 7.363 1 95.38 217 GLY A O 1
ATOM 1591 N N . GLU A 1 218 ? -24.297 -7.582 5.895 1 96.81 218 GLU A N 1
ATOM 1592 C CA . GLU A 1 218 ? -24.578 -8.367 4.699 1 96.81 218 GLU A CA 1
ATOM 1593 C C . GLU A 1 218 ? -23.422 -8.297 3.707 1 96.81 218 GLU A C 1
ATOM 1595 O O . GLU A 1 218 ? -22.578 -7.406 3.791 1 96.81 218 GLU A O 1
ATOM 1600 N N . VAL A 1 219 ? -23.453 -9.312 2.891 1 97.81 219 VAL A N 1
ATOM 1601 C CA . VAL A 1 219 ? -22.531 -9.281 1.759 1 97.81 219 VAL A CA 1
ATOM 1602 C C . VAL A 1 219 ? -22.969 -8.211 0.763 1 97.81 219 VAL A C 1
ATOM 1604 O O . VAL A 1 219 ? -24.156 -8.094 0.453 1 97.81 219 VAL A O 1
ATOM 1607 N N . LEU A 1 220 ? -22.031 -7.414 0.415 1 98.12 220 LEU A N 1
ATOM 1608 C CA . LEU A 1 220 ? -22.312 -6.395 -0.593 1 98.12 220 LEU A CA 1
ATOM 1609 C C . LEU A 1 220 ? -21.672 -6.758 -1.926 1 98.12 220 LEU A C 1
ATOM 1611 O O . LEU A 1 220 ? -20.484 -7.121 -1.969 1 98.12 220 LEU A O 1
ATOM 1615 N N . VAL A 1 221 ? -22.438 -6.672 -2.975 1 98 221 VAL A N 1
ATOM 1616 C CA . VAL A 1 221 ? -21.922 -6.957 -4.312 1 98 221 VAL A CA 1
ATOM 1617 C C . VAL A 1 221 ? -21.719 -5.648 -5.07 1 98 221 VAL A C 1
ATOM 1619 O O . VAL A 1 221 ? -22.594 -4.789 -5.102 1 98 221 VAL A O 1
ATOM 1622 N N . VAL A 1 222 ? -20.531 -5.465 -5.598 1 97.62 222 VAL A N 1
ATOM 1623 C CA . VAL A 1 222 ? -20.266 -4.277 -6.398 1 97.62 222 VAL A CA 1
ATOM 1624 C C . VAL A 1 222 ? -20.859 -4.453 -7.797 1 97.62 222 VAL A C 1
ATOM 1626 O O . VAL A 1 222 ? -20.344 -5.238 -8.602 1 97.62 222 VAL A O 1
ATOM 1629 N N . GLU A 1 223 ? -21.781 -3.719 -8.109 1 96.25 223 GLU A N 1
ATOM 1630 C CA . GLU A 1 223 ? -22.516 -3.865 -9.367 1 96.25 223 GLU A CA 1
ATOM 1631 C C . GLU A 1 223 ? -21.875 -3.018 -10.469 1 96.25 223 GLU A C 1
ATOM 1633 O O . GLU A 1 223 ? -21.828 -3.438 -11.625 1 96.25 223 GLU A O 1
ATOM 1638 N N . GLU A 1 224 ? -21.516 -1.867 -10.078 1 94.62 224 GLU A N 1
ATOM 1639 C CA . GLU A 1 224 ? -20.953 -0.934 -11.055 1 94.62 224 GLU A CA 1
ATOM 1640 C C . GLU A 1 224 ? -19.812 -0.124 -10.461 1 94.62 224 GLU A C 1
ATOM 1642 O O . GLU A 1 224 ? -19.844 0.221 -9.273 1 94.62 224 GLU A O 1
ATOM 1647 N N . VAL A 1 225 ? -18.844 0.05 -11.258 1 94.12 225 VAL A N 1
ATOM 1648 C CA . VAL A 1 225 ? -17.719 0.924 -10.93 1 94.12 225 VAL A CA 1
ATOM 1649 C C . VAL A 1 225 ? -17.609 2.029 -11.977 1 94.12 225 VAL A C 1
ATOM 1651 O O . VAL A 1 225 ? -17.625 1.757 -13.18 1 94.12 225 VAL A O 1
ATOM 1654 N N . GLY A 1 226 ? -17.594 3.236 -11.516 1 92.62 226 GLY A N 1
ATOM 1655 C CA . GLY A 1 226 ? -17.469 4.371 -12.422 1 92.62 226 GLY A CA 1
ATOM 1656 C C . GLY A 1 226 ? -16.703 5.527 -11.828 1 92.62 226 GLY A C 1
ATOM 1657 O O . GLY A 1 226 ? -16.125 5.402 -10.742 1 92.62 226 GLY A O 1
ATOM 1658 N N . GLU A 1 227 ? -16.578 6.547 -12.555 1 91.19 227 GLU A N 1
ATOM 1659 C CA . GLU A 1 227 ? -15.898 7.766 -12.117 1 91.19 227 GLU A CA 1
ATOM 1660 C C . GLU A 1 227 ? -16.766 9 -12.367 1 91.19 227 GLU A C 1
ATOM 1662 O O . GLU A 1 227 ? -17.359 9.133 -13.438 1 91.19 227 GLU A O 1
ATOM 1667 N N . VAL A 1 228 ? -16.891 9.727 -11.32 1 88.25 228 VAL A N 1
ATOM 1668 C CA . VAL A 1 228 ? -17.641 10.977 -11.422 1 88.25 228 VAL A CA 1
ATOM 1669 C C . VAL A 1 228 ? -16.828 12.125 -10.844 1 88.25 228 VAL A C 1
ATOM 1671 O O . VAL A 1 228 ? -16.547 12.148 -9.641 1 88.25 228 VAL A O 1
ATOM 1674 N N . LYS A 1 229 ? -16.453 13.133 -11.57 1 85.06 229 LYS A N 1
ATOM 1675 C CA . LYS A 1 229 ? -15.773 14.352 -11.141 1 85.06 229 LYS A CA 1
ATOM 1676 C C . LYS A 1 229 ? -14.531 14.031 -10.312 1 85.06 229 LYS A C 1
ATOM 1678 O O . LYS A 1 229 ? -14.336 14.586 -9.234 1 85.06 229 LYS A O 1
ATOM 1683 N N . GLY A 1 230 ? -13.836 13.008 -10.734 1 83.38 230 GLY A N 1
ATOM 1684 C CA . GLY A 1 230 ? -12.586 12.672 -10.078 1 83.38 230 GLY A CA 1
ATOM 1685 C C . GLY A 1 230 ? -12.75 11.727 -8.906 1 83.38 230 GLY A C 1
ATOM 1686 O O . GLY A 1 230 ? -11.781 11.383 -8.234 1 83.38 230 GLY A O 1
ATOM 1687 N N . HIS A 1 231 ? -14.008 11.328 -8.633 1 90.12 231 HIS A N 1
ATOM 1688 C CA . HIS A 1 231 ? -14.297 10.367 -7.574 1 90.12 231 HIS A CA 1
ATOM 1689 C C . HIS A 1 231 ? -14.695 9.016 -8.148 1 90.12 231 HIS A C 1
ATOM 1691 O O . HIS A 1 231 ? -15.359 8.945 -9.188 1 90.12 231 HIS A O 1
ATOM 1697 N N . LEU A 1 232 ? -14.211 8.07 -7.473 1 94.31 232 LEU A N 1
ATOM 1698 C CA . LEU A 1 232 ? -14.672 6.727 -7.797 1 94.31 232 LEU A CA 1
ATOM 1699 C C . LEU A 1 232 ? -16.094 6.5 -7.297 1 94.31 232 LEU A C 1
ATOM 1701 O O . LEU A 1 232 ? -16.406 6.797 -6.141 1 94.31 232 LEU A O 1
ATOM 1705 N N . LYS A 1 233 ? -16.922 6.121 -8.211 1 95.81 233 LYS A N 1
ATOM 1706 C CA . LYS A 1 233 ? -18.297 5.789 -7.859 1 95.81 233 LYS A CA 1
ATOM 1707 C C . LYS A 1 233 ? -18.531 4.281 -7.879 1 95.81 233 LYS A C 1
ATOM 1709 O O . LYS A 1 233 ? -18.25 3.617 -8.883 1 95.81 233 LYS A O 1
ATOM 1714 N N . LEU A 1 234 ? -18.969 3.77 -6.762 1 96.5 234 LEU A N 1
ATOM 1715 C CA . LEU A 1 234 ? -19.297 2.352 -6.668 1 96.5 234 LEU A CA 1
ATOM 1716 C C . LEU A 1 234 ? -20.766 2.152 -6.293 1 96.5 234 LEU A C 1
ATOM 1718 O O . LEU A 1 234 ? -21.266 2.799 -5.371 1 96.5 234 LEU A O 1
ATOM 1722 N N . LEU A 1 235 ? -21.391 1.344 -7.074 1 97.5 235 LEU A N 1
ATOM 1723 C CA . LEU A 1 235 ? -22.766 0.938 -6.75 1 97.5 235 LEU A CA 1
ATOM 1724 C C . LEU A 1 235 ? -22.781 -0.454 -6.125 1 97.5 235 LEU A C 1
ATOM 1726 O O . LEU A 1 235 ? -22.391 -1.432 -6.77 1 97.5 235 LEU A O 1
ATOM 1730 N N . LEU A 1 236 ? -23.203 -0.486 -4.895 1 97.88 236 LEU A N 1
ATOM 1731 C CA . LEU A 1 236 ? -23.234 -1.742 -4.152 1 97.88 236 LEU A CA 1
ATOM 1732 C C . LEU A 1 236 ? -24.656 -2.227 -3.955 1 97.88 236 LEU A C 1
ATOM 1734 O O . LEU A 1 236 ? -25.562 -1.423 -3.719 1 97.88 236 LEU A O 1
ATOM 1738 N N . ARG A 1 237 ? -24.844 -3.496 -4.039 1 97.81 237 ARG A N 1
ATOM 1739 C CA . ARG A 1 237 ? -26.125 -4.125 -3.775 1 97.81 237 ARG A CA 1
ATOM 1740 C C . ARG A 1 237 ? -26.047 -5.062 -2.574 1 97.81 237 ARG A C 1
ATOM 1742 O O . ARG A 1 237 ? -25.125 -5.875 -2.477 1 97.81 237 ARG A O 1
ATOM 1749 N N . LYS A 1 238 ? -27 -4.918 -1.714 1 96.81 238 LYS A N 1
ATOM 1750 C CA . LYS A 1 238 ? -27.094 -5.832 -0.577 1 96.81 238 LYS A CA 1
ATOM 1751 C C . LYS A 1 238 ? -27.531 -7.223 -1.021 1 96.81 238 LYS A C 1
ATOM 1753 O O . LYS A 1 238 ? -28.547 -7.371 -1.713 1 96.81 238 LYS A O 1
ATOM 1758 N N . ALA A 1 239 ? -26.734 -8.227 -0.644 1 96.56 239 ALA A N 1
ATOM 1759 C CA . ALA A 1 239 ? -26.984 -9.562 -1.184 1 96.56 239 ALA A CA 1
ATOM 1760 C C . ALA A 1 239 ? -27.359 -10.539 -0.076 1 96.56 239 ALA A C 1
ATOM 1762 O O . ALA A 1 239 ? -27.453 -11.742 -0.312 1 96.56 239 ALA A O 1
ATOM 1763 N N . GLY A 1 240 ? -27.5 -10.109 1.11 1 94.75 240 GLY A N 1
ATOM 1764 C CA . GLY A 1 240 ? -27.938 -10.977 2.191 1 94.75 240 GLY A CA 1
ATOM 1765 C C . GLY A 1 240 ? -26.844 -11.258 3.207 1 94.75 240 GLY A C 1
ATOM 1766 O O . GLY A 1 240 ? -25.672 -10.992 2.953 1 94.75 240 GLY A O 1
ATOM 1767 N N . GLY A 1 241 ? -27.281 -11.828 4.277 1 93.88 241 GLY A N 1
ATOM 1768 C CA . GLY A 1 241 ? -26.359 -12.141 5.363 1 93.88 241 GLY A CA 1
ATOM 1769 C C . GLY A 1 241 ? -25.391 -13.258 5.02 1 93.88 241 GLY A C 1
ATOM 1770 O O . GLY A 1 241 ? -25.547 -13.914 3.988 1 93.88 241 GLY A O 1
ATOM 1771 N N . VAL A 1 242 ? -24.438 -13.422 5.848 1 93.81 242 VAL A N 1
ATOM 1772 C CA . VAL A 1 242 ? -23.359 -14.391 5.641 1 93.81 242 VAL A CA 1
ATOM 1773 C C . VAL A 1 242 ? -23.938 -15.797 5.562 1 93.81 242 VAL A C 1
ATOM 1775 O O . VAL A 1 242 ? -23.453 -16.641 4.805 1 93.81 242 VAL A O 1
ATOM 1778 N N . GLU A 1 243 ? -25 -16.094 6.242 1 93.5 243 GLU A N 1
ATOM 1779 C CA . GLU A 1 243 ? -25.609 -17.406 6.328 1 93.5 243 GLU A CA 1
ATOM 1780 C C . GLU A 1 243 ? -26.125 -17.875 4.969 1 93.5 243 GLU A C 1
ATOM 1782 O O . GLU A 1 243 ? -26.156 -19.062 4.68 1 93.5 243 GLU A O 1
ATOM 1787 N N . LYS A 1 244 ? -26.453 -16.969 4.129 1 93.38 244 LYS A N 1
ATOM 1788 C CA . LYS A 1 244 ? -26.984 -17.281 2.807 1 93.38 244 LYS A CA 1
ATOM 1789 C C . LYS A 1 244 ? -25.891 -17.75 1.868 1 93.38 244 LYS A C 1
ATOM 1791 O O . LYS A 1 244 ? -26.172 -18.344 0.824 1 93.38 244 LYS A O 1
ATOM 1796 N N . TRP A 1 245 ? -24.672 -17.547 2.295 1 93.25 245 TRP A N 1
ATOM 1797 C CA . TRP A 1 245 ? -23.547 -17.781 1.39 1 93.25 245 TRP A CA 1
ATOM 1798 C C . TRP A 1 245 ? -22.688 -18.938 1.891 1 93.25 245 TRP A C 1
ATOM 1800 O O . TRP A 1 245 ? -21.594 -19.172 1.366 1 93.25 245 TRP A O 1
ATOM 1810 N N . LEU A 1 246 ? -23.109 -19.562 2.928 1 88.38 246 LEU A N 1
ATOM 1811 C CA . LEU A 1 246 ? -22.328 -20.656 3.477 1 88.38 246 LEU A CA 1
ATOM 1812 C C . LEU A 1 246 ? -22.562 -21.953 2.701 1 88.38 246 LEU A C 1
ATOM 1814 O O . LEU A 1 246 ? -23.656 -22.141 2.135 1 88.38 246 LEU A O 1
ATOM 1818 N N . MET B 1 1 ? -33.969 21.438 2.193 1 20.05 1 MET B N 1
ATOM 1819 C CA . MET B 1 1 ? -33.062 22.141 3.09 1 20.05 1 MET B CA 1
ATOM 1820 C C . MET B 1 1 ? -31.734 21.375 3.246 1 20.05 1 MET B C 1
ATOM 1822 O O . MET B 1 1 ? -31.719 20.281 3.805 1 20.05 1 MET B O 1
ATOM 1826 N N . LYS B 1 2 ? -30.828 21.453 2.221 1 22.08 2 LYS B N 1
ATOM 1827 C CA . LYS B 1 2 ? -29.75 20.609 1.738 1 22.08 2 LYS B CA 1
ATOM 1828 C C . LYS B 1 2 ? -28.5 20.75 2.617 1 22.08 2 LYS B C 1
ATOM 1830 O O . LYS B 1 2 ? -27.906 21.828 2.682 1 22.08 2 LYS B O 1
ATOM 1835 N N . ILE B 1 3 ? -28.609 20.172 3.846 1 20.48 3 ILE B N 1
ATOM 1836 C CA . ILE B 1 3 ? -27.562 20.188 4.859 1 20.48 3 ILE B CA 1
ATOM 1837 C C . ILE B 1 3 ? -26.266 19.641 4.27 1 20.48 3 ILE B C 1
ATOM 1839 O O . ILE B 1 3 ? -26.172 18.453 3.934 1 20.48 3 ILE B O 1
ATOM 1843 N N . LEU B 1 4 ? -25.641 20.391 3.371 1 22.67 4 LEU B N 1
ATOM 1844 C CA . LEU B 1 4 ? -24.297 20.25 2.852 1 22.67 4 LEU B CA 1
ATOM 1845 C C . LEU B 1 4 ? -23.281 20.094 3.988 1 22.67 4 LEU B C 1
ATOM 1847 O O . LEU B 1 4 ? -23.031 21.047 4.738 1 22.67 4 LEU B O 1
ATOM 1851 N N . LEU B 1 5 ? -23.344 19.016 4.734 1 23.39 5 LEU B N 1
ATOM 1852 C CA . LEU B 1 5 ? -22.469 18.719 5.871 1 23.39 5 LEU B CA 1
ATOM 1853 C C . LEU B 1 5 ? -21 18.859 5.48 1 23.39 5 LEU B C 1
ATOM 1855 O O . LEU B 1 5 ? -20.5 18.094 4.656 1 23.39 5 LEU B O 1
ATOM 1859 N N . SER B 1 6 ? -20.469 20.125 5.293 1 25.52 6 SER B N 1
ATOM 1860 C CA . SER B 1 6 ? -19.141 20.703 5.121 1 25.52 6 SER B CA 1
ATOM 1861 C C . SER B 1 6 ? -18.156 20.141 6.152 1 25.52 6 SER B C 1
ATOM 1863 O O . SER B 1 6 ? -18.422 20.203 7.355 1 25.52 6 SER B O 1
ATOM 1865 N N . PHE B 1 7 ? -17.406 19.125 5.836 1 29.27 7 PHE B N 1
ATOM 1866 C CA . PHE B 1 7 ? -16.547 18.281 6.664 1 29.27 7 PHE B CA 1
ATOM 1867 C C . PHE B 1 7 ? -15.445 19.094 7.312 1 29.27 7 PHE B C 1
ATOM 1869 O O . PHE B 1 7 ? -14.531 19.562 6.633 1 29.27 7 PHE B O 1
ATOM 1876 N N . PRO B 1 8 ? -15.477 19.641 8.516 1 28.69 8 PRO B N 1
ATOM 1877 C CA . PRO B 1 8 ? -14.766 20.672 9.273 1 28.69 8 PRO B CA 1
ATOM 1878 C C . PRO B 1 8 ? -13.32 20.281 9.586 1 28.69 8 PRO B C 1
ATOM 1880 O O . PRO B 1 8 ? -12.445 21.156 9.633 1 28.69 8 PRO B O 1
ATOM 1883 N N . HIS B 1 9 ? -13 19.062 9.828 1 30.89 9 HIS B N 1
ATOM 1884 C CA . HIS B 1 9 ? -11.766 18.844 10.57 1 30.89 9 HIS B CA 1
ATOM 1885 C C . HIS B 1 9 ? -10.547 18.938 9.648 1 30.89 9 HIS B C 1
ATOM 1887 O O . HIS B 1 9 ? -9.43 19.172 10.117 1 30.89 9 HIS B O 1
ATOM 1893 N N . VAL B 1 10 ? -10.555 18.594 8.398 1 33.31 10 VAL B N 1
ATOM 1894 C CA . VAL B 1 10 ? -9.508 18.969 7.453 1 33.31 10 VAL B CA 1
ATOM 1895 C C . VAL B 1 10 ? -9.344 20.484 7.438 1 33.31 10 VAL B C 1
ATOM 1897 O O . VAL B 1 10 ? -8.234 21 7.234 1 33.31 10 VAL B O 1
ATOM 1900 N N . GLN B 1 11 ? -10.375 21.188 7.793 1 33.72 11 GLN B N 1
ATOM 1901 C CA . GLN B 1 11 ? -10.445 22.625 7.922 1 33.72 11 GLN B CA 1
ATOM 1902 C C . GLN B 1 11 ? -9.633 23.125 9.117 1 33.72 11 GLN B C 1
ATOM 1904 O O . GLN B 1 11 ? -9.062 24.219 9.078 1 33.72 11 GLN B O 1
ATOM 1909 N N . THR B 1 12 ? -9.438 22.234 10.008 1 35.31 12 THR B N 1
ATOM 1910 C CA . THR B 1 12 ? -8.844 22.734 11.242 1 35.31 12 THR B CA 1
ATOM 1911 C C . THR B 1 12 ? -7.34 22.922 11.078 1 35.31 12 THR B C 1
ATOM 1913 O O . THR B 1 12 ? -6.773 23.906 11.555 1 35.31 12 THR B O 1
ATOM 1916 N N . LEU B 1 13 ? -6.699 21.922 10.328 1 35.88 13 LEU B N 1
ATOM 1917 C CA . LEU B 1 13 ? -5.25 22.047 10.211 1 35.88 13 LEU B CA 1
ATOM 1918 C C . LEU B 1 13 ? -4.883 23.125 9.195 1 35.88 13 LEU B C 1
ATOM 1920 O O . LEU B 1 13 ? -3.914 23.875 9.391 1 35.88 13 LEU B O 1
ATOM 1924 N N . VAL B 1 14 ? -5.602 23.141 8.109 1 41.47 14 VAL B N 1
ATOM 1925 C CA . VAL B 1 14 ? -5.562 24.312 7.234 1 41.47 14 VAL B CA 1
ATOM 1926 C C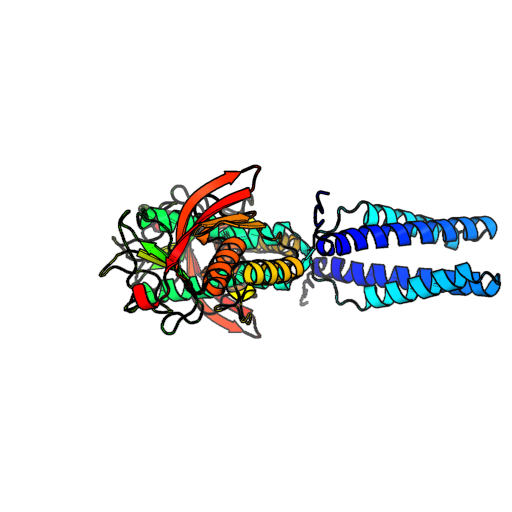 . VAL B 1 14 ? -5.875 25.578 8.039 1 41.47 14 VAL B C 1
ATOM 1928 O O . VAL B 1 14 ? -5.227 26.609 7.867 1 41.47 14 VAL B O 1
ATOM 1931 N N . GLU B 1 15 ? -6.695 25.203 8.898 1 46.75 15 GLU B N 1
ATOM 1932 C CA . GLU B 1 15 ? -7.133 26.312 9.742 1 46.75 15 GLU B CA 1
ATOM 1933 C C . GLU B 1 15 ? -6.059 26.703 10.75 1 46.75 15 GLU B C 1
ATOM 1935 O O . GLU B 1 15 ? -5.871 27.891 11.047 1 46.75 15 GLU B O 1
ATOM 1940 N N . MET B 1 16 ? -5.23 25.688 10.992 1 46.84 16 MET B N 1
ATOM 1941 C CA . MET B 1 16 ? -4.219 26.031 11.984 1 46.84 16 MET B CA 1
ATOM 1942 C C . MET B 1 16 ? -3.08 26.812 11.352 1 46.84 16 MET B C 1
ATOM 1944 O O . MET B 1 16 ? -2.553 27.75 11.953 1 46.84 16 MET B O 1
ATOM 1948 N N . GLY B 1 17 ? -2.709 26.281 10.078 1 46.66 17 GLY B N 1
ATOM 1949 C CA . GLY B 1 17 ? -1.735 27.094 9.375 1 46.66 17 GLY B CA 1
ATOM 1950 C C . GLY B 1 17 ? -2.213 28.516 9.125 1 46.66 17 GLY B C 1
ATOM 1951 O O . GLY B 1 17 ? -1.47 29.469 9.352 1 46.66 17 GLY B O 1
ATOM 1952 N N . LYS B 1 18 ? -3.385 28.484 8.742 1 52.97 18 LYS B N 1
ATOM 1953 C CA . LYS B 1 18 ? -3.982 29.797 8.508 1 52.97 18 LYS B CA 1
ATOM 1954 C C . LYS B 1 18 ? -4.125 30.578 9.812 1 52.97 18 LYS B C 1
ATOM 1956 O O . LYS B 1 18 ? -3.836 31.781 9.867 1 52.97 18 LYS B O 1
ATOM 1961 N N . VAL B 1 19 ? -4.438 29.781 10.805 1 52.94 19 VAL B N 1
ATOM 1962 C CA . VAL B 1 19 ? -4.637 30.438 12.094 1 52.94 19 VAL B CA 1
ATOM 1963 C C . VAL B 1 19 ? -3.287 30.859 12.68 1 52.94 19 VAL B C 1
ATOM 1965 O O . VAL B 1 19 ? -3.139 31.969 13.172 1 52.94 19 VAL B O 1
ATOM 1968 N N . SER B 1 20 ? -2.375 29.859 12.461 1 53.16 20 SER B N 1
ATOM 1969 C CA . SER B 1 20 ? -1.051 30.219 12.961 1 53.16 20 SER B CA 1
ATOM 1970 C C . SER B 1 20 ? -0.444 31.359 12.164 1 53.16 20 SER B C 1
ATOM 1972 O O . SER B 1 20 ? 0.208 32.25 12.734 1 53.16 20 SER B O 1
ATOM 1974 N N . GLY B 1 21 ? -0.744 31.203 10.906 1 53.97 21 GLY B N 1
ATOM 1975 C CA . GLY B 1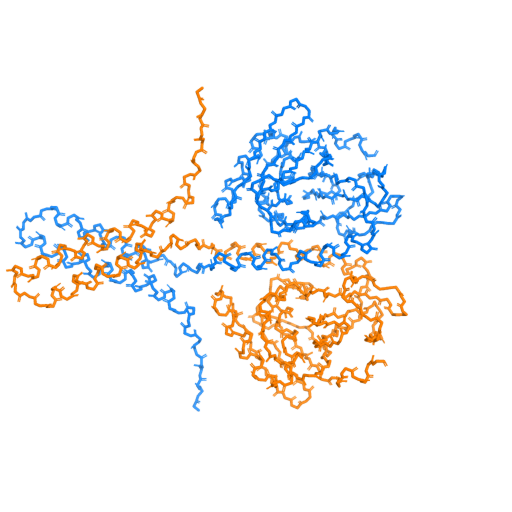 21 ? -0.257 32.312 10.078 1 53.97 21 GLY B CA 1
ATOM 1976 C C . GLY B 1 21 ? -0.878 33.625 10.438 1 53.97 21 GLY B C 1
ATOM 1977 O O . GLY B 1 21 ? -0.176 34.656 10.539 1 53.97 21 GLY B O 1
ATOM 1978 N N . ILE B 1 22 ? -2.133 33.656 10.672 1 60.5 22 ILE B N 1
ATOM 1979 C CA . ILE B 1 22 ? -2.848 34.875 11.031 1 60.5 22 ILE B CA 1
ATOM 1980 C C . ILE B 1 22 ? -2.365 35.375 12.391 1 60.5 22 ILE B C 1
ATOM 1982 O O . ILE B 1 22 ? -2.143 36.562 12.57 1 60.5 22 ILE B O 1
ATOM 1986 N N . PHE B 1 23 ? -2.133 34.438 13.219 1 58.59 23 PHE B N 1
ATOM 1987 C CA . PHE B 1 23 ? -1.677 34.844 14.547 1 58.59 23 PHE B CA 1
ATOM 1988 C C . PHE B 1 23 ? -0.275 35.438 14.492 1 58.59 23 PHE B C 1
ATOM 1990 O O . PHE B 1 23 ? -0.007 36.469 15.109 1 58.59 23 PHE B O 1
ATOM 1997 N N . LEU B 1 24 ? 0.482 34.781 13.68 1 60.56 24 LEU B N 1
ATOM 1998 C CA . LEU B 1 24 ? 1.853 35.281 13.562 1 60.56 24 LEU B CA 1
ATOM 1999 C C . LEU B 1 24 ? 1.89 36.656 12.875 1 60.56 24 LEU B C 1
ATOM 2001 O O . LEU B 1 24 ? 2.66 37.531 13.266 1 60.56 24 LEU B O 1
ATOM 2005 N N . THR B 1 25 ? 1.055 36.719 11.953 1 63.56 25 THR B N 1
ATOM 2006 C CA . THR B 1 25 ? 1 38 11.25 1 63.56 25 THR B CA 1
ATOM 2007 C C . THR B 1 25 ? 0.451 39.094 12.156 1 63.56 25 THR B C 1
ATOM 2009 O O . THR B 1 25 ? 0.954 40.219 12.156 1 63.56 25 THR B O 1
ATOM 2012 N N . ALA B 1 26 ? -0.488 38.781 12.93 1 66.38 26 ALA B N 1
ATOM 2013 C CA . ALA B 1 26 ? -1.068 39.75 13.852 1 66.38 26 ALA B CA 1
ATOM 2014 C C . ALA B 1 26 ? -0.076 40.125 14.953 1 66.38 26 ALA B C 1
ATOM 2016 O O . ALA B 1 26 ? 0.091 41.312 15.266 1 66.38 26 ALA B O 1
ATOM 2017 N N . LEU B 1 27 ? 0.582 39.156 15.453 1 65.31 27 LEU B N 1
ATOM 2018 C CA . LEU B 1 27 ? 1.604 39.406 16.469 1 65.31 27 LEU B CA 1
ATOM 2019 C C . LEU B 1 27 ? 2.75 40.219 15.891 1 65.31 27 LEU B C 1
ATOM 2021 O O . LEU B 1 27 ? 3.262 41.125 16.547 1 65.31 27 LEU B O 1
ATOM 2025 N N . GLY B 1 28 ? 3.074 39.781 14.734 1 64.12 28 GLY B N 1
ATOM 2026 C CA . GLY B 1 28 ? 4.141 40.531 14.078 1 64.12 28 GLY B CA 1
ATOM 2027 C C . GLY B 1 28 ? 3.797 42 13.844 1 64.12 28 GLY B C 1
ATOM 2028 O O . GLY B 1 28 ? 4.637 42.875 14.047 1 64.12 28 GLY B O 1
ATOM 2029 N N . THR B 1 29 ? 2.607 42.281 13.555 1 70.31 29 THR B N 1
ATOM 2030 C CA . THR B 1 29 ? 2.16 43.656 13.312 1 70.31 29 THR B CA 1
ATOM 2031 C C . THR B 1 29 ? 2.18 44.469 14.602 1 70.31 29 THR B C 1
ATOM 2033 O O . THR B 1 29 ? 2.568 45.625 14.594 1 70.31 29 THR B O 1
ATOM 2036 N N . VAL B 1 30 ? 1.821 43.875 15.664 1 67.94 30 VAL B N 1
ATOM 2037 C CA . VAL B 1 30 ? 1.811 44.562 16.953 1 67.94 30 VAL B CA 1
ATOM 2038 C C . VAL B 1 30 ? 3.242 44.844 17.406 1 67.94 30 VAL B C 1
ATOM 2040 O O . VAL B 1 30 ? 3.547 45.938 17.875 1 67.94 30 VAL B O 1
ATOM 2043 N N . LEU B 1 31 ? 4.117 43.938 17.141 1 67.81 31 LEU B N 1
ATOM 2044 C CA . LEU B 1 31 ? 5.52 44.094 17.516 1 67.81 31 LEU B CA 1
ATOM 2045 C C . LEU B 1 31 ? 6.18 45.156 16.625 1 67.81 31 LEU B C 1
ATOM 2047 O O . LEU B 1 31 ? 6.98 45.969 17.109 1 67.81 31 LEU B O 1
ATOM 2051 N N . TRP B 1 32 ? 5.789 45.062 15.406 1 71.5 32 TRP B N 1
ATOM 2052 C CA . TRP B 1 32 ? 6.297 46.031 14.461 1 71.5 32 TRP B CA 1
ATOM 2053 C C . TRP B 1 32 ? 5.855 47.438 14.867 1 71.5 32 TRP B C 1
ATOM 2055 O O . TRP B 1 32 ? 6.664 48.375 14.891 1 71.5 32 TRP B O 1
ATOM 2065 N N . TYR B 1 33 ? 4.66 47.594 15.25 1 70.44 33 TYR B N 1
ATOM 2066 C CA . TYR B 1 33 ? 4.137 48.906 15.633 1 70.44 33 TYR B CA 1
ATOM 2067 C C . TYR B 1 33 ? 4.711 49.344 16.969 1 70.44 33 TYR B C 1
ATOM 2069 O O . TYR B 1 33 ? 5.117 50.5 17.125 1 70.44 33 TYR B O 1
ATOM 2077 N N . ALA B 1 34 ? 4.785 48.438 17.891 1 68.38 34 ALA B N 1
ATOM 2078 C CA . ALA B 1 34 ? 5.316 48.75 19.219 1 68.38 34 ALA B CA 1
ATOM 2079 C C . ALA B 1 34 ? 6.809 49.062 19.141 1 68.38 34 ALA B C 1
ATOM 2081 O O . ALA B 1 34 ? 7.293 50 19.812 1 68.38 34 ALA B O 1
ATOM 2082 N N . GLY B 1 35 ? 7.477 48.312 18.375 1 68 35 GLY B N 1
ATOM 2083 C CA . GLY B 1 35 ? 8.891 48.594 18.172 1 68 35 GLY B CA 1
ATOM 2084 C C . GLY B 1 35 ? 9.141 49.938 17.469 1 68 35 GLY B C 1
ATOM 2085 O O . GLY B 1 35 ? 10.031 50.688 17.859 1 68 35 GLY B O 1
ATOM 2086 N N . GLY B 1 36 ? 8.391 50.188 16.5 1 67.5 36 GLY B N 1
ATOM 2087 C CA . GLY B 1 36 ? 8.5 51.469 15.812 1 67.5 36 GLY B CA 1
ATOM 2088 C C . GLY B 1 36 ? 8.18 52.656 16.703 1 67.5 36 GLY B C 1
ATOM 2089 O O . GLY B 1 36 ? 8.859 53.656 16.641 1 67.5 36 GLY B O 1
ATOM 2090 N N . SER B 1 37 ? 7.223 52.5 17.531 1 71.12 37 SER B N 1
ATOM 2091 C CA . SER B 1 37 ? 6.828 53.594 18.406 1 71.12 37 SER B CA 1
ATOM 2092 C C . SER B 1 37 ? 7.828 53.781 19.547 1 71.12 37 SER B C 1
ATOM 2094 O O . SER B 1 37 ? 8.039 54.906 20 1 71.12 37 SER B O 1
ATOM 2096 N N . SER B 1 38 ? 8.43 52.656 19.906 1 67.06 38 SER B N 1
ATOM 2097 C CA . SER B 1 38 ? 9.383 52.75 21 1 67.06 38 SER B CA 1
ATOM 2098 C C . SER B 1 38 ? 10.805 52.938 20.484 1 67.06 38 SER B C 1
ATOM 2100 O O . SER B 1 38 ? 11.719 53.219 21.266 1 67.06 38 SER B O 1
ATOM 2102 N N . GLY B 1 39 ? 10.961 52.969 19.266 1 65.5 39 GLY B N 1
ATOM 2103 C CA . GLY B 1 39 ? 12.273 53.156 18.672 1 65.5 39 GLY B CA 1
ATOM 2104 C C . GLY B 1 39 ? 13.195 51.969 18.859 1 65.5 39 GLY B C 1
ATOM 2105 O O . GLY B 1 39 ? 14.422 52.125 18.875 1 65.5 39 GLY B O 1
ATOM 2106 N N . ASN B 1 40 ? 12.68 50.875 19.281 1 65.94 40 ASN B N 1
ATOM 2107 C CA . ASN B 1 40 ? 13.461 49.656 19.453 1 65.94 40 ASN B CA 1
ATOM 2108 C C . ASN B 1 40 ? 13.531 48.844 18.156 1 65.94 40 ASN B C 1
ATOM 2110 O O . ASN B 1 40 ? 12.562 48.188 17.797 1 65.94 40 ASN B O 1
ATOM 2114 N N . GLN B 1 41 ? 14.633 48.906 17.547 1 71.06 41 GLN B N 1
ATOM 2115 C CA . GLN B 1 41 ? 14.844 48.281 16.25 1 71.06 41 GLN B CA 1
ATOM 2116 C C . GLN B 1 41 ? 14.75 46.75 16.375 1 71.06 41 GLN B C 1
ATOM 2118 O O . GLN B 1 41 ? 14.297 46.094 15.438 1 71.06 41 GLN B O 1
ATOM 2123 N N . ALA B 1 42 ? 15.211 46.281 17.469 1 63.12 42 ALA B N 1
ATOM 2124 C CA . ALA B 1 42 ? 15.164 44.844 17.656 1 63.12 42 ALA B CA 1
ATOM 2125 C C . ALA B 1 42 ? 13.719 44.344 17.656 1 63.12 42 ALA B C 1
ATOM 2127 O O . ALA B 1 42 ? 13.414 43.312 17.062 1 63.12 42 ALA B O 1
ATOM 2128 N N . MET B 1 43 ? 12.891 45.125 18.203 1 63.88 43 MET B N 1
ATOM 2129 C CA . MET B 1 43 ? 11.469 44.75 18.25 1 63.88 43 MET B CA 1
ATOM 2130 C C . MET B 1 43 ? 10.836 44.906 16.875 1 63.88 43 MET B C 1
ATOM 2132 O O . MET B 1 43 ? 9.992 44.094 16.484 1 63.88 43 MET B O 1
ATOM 2136 N N . VAL B 1 44 ? 11.242 45.844 16.188 1 68.06 44 VAL B N 1
ATOM 2137 C CA . VAL B 1 44 ? 10.758 46.062 14.828 1 68.06 44 VAL B CA 1
ATOM 2138 C C . VAL B 1 44 ? 11.164 44.875 13.953 1 68.06 44 VAL B C 1
ATOM 2140 O O . VAL B 1 44 ? 10.352 44.344 13.188 1 68.06 44 VAL B O 1
ATOM 2143 N N . ASN B 1 45 ? 12.352 44.469 14.125 1 67.44 45 ASN B N 1
ATOM 2144 C CA . ASN B 1 45 ? 12.852 43.375 13.328 1 67.44 45 ASN B CA 1
ATOM 2145 C C . ASN B 1 45 ? 12.156 42.062 13.688 1 67.44 45 ASN B C 1
ATOM 2147 O O . ASN B 1 45 ? 11.828 41.25 12.812 1 67.44 45 ASN B O 1
ATOM 2151 N N . LEU B 1 46 ? 11.984 41.844 14.891 1 64.25 46 LEU B N 1
ATOM 2152 C CA . LEU B 1 46 ? 11.25 40.656 15.344 1 64.25 46 LEU B CA 1
ATOM 2153 C C . LEU B 1 46 ? 9.82 40.688 14.82 1 64.25 46 LEU B C 1
ATOM 2155 O O . LEU B 1 46 ? 9.266 39.656 14.469 1 64.25 46 LEU B O 1
ATOM 2159 N N . GLY B 1 47 ? 9.211 41.812 14.75 1 62.88 47 GLY B N 1
ATOM 2160 C CA . GLY B 1 47 ? 7.875 41.969 14.195 1 62.88 47 GLY B CA 1
ATOM 2161 C C . GLY B 1 47 ? 7.801 41.625 12.719 1 62.88 47 GLY B C 1
ATOM 2162 O O . GLY B 1 47 ? 6.926 40.875 12.281 1 62.88 47 GLY B O 1
ATOM 2163 N N . ILE B 1 48 ? 8.68 42.156 11.977 1 66.31 48 ILE B N 1
ATOM 2164 C CA . ILE B 1 48 ? 8.742 41.875 10.547 1 66.31 48 ILE B CA 1
ATOM 2165 C C . ILE B 1 48 ? 8.977 40.406 10.305 1 66.31 48 ILE B C 1
ATOM 2167 O O . ILE B 1 48 ? 8.336 39.781 9.445 1 66.31 48 ILE B O 1
ATOM 2171 N N . GLY B 1 49 ? 9.938 39.906 11.008 1 62.31 49 GLY B N 1
ATOM 2172 C CA . GLY B 1 49 ? 10.195 38.5 10.891 1 62.31 49 GLY B CA 1
ATOM 2173 C C . GLY B 1 49 ? 8.969 37.625 11.172 1 62.31 49 GLY B C 1
ATOM 2174 O O . GLY B 1 49 ? 8.688 36.688 10.445 1 62.31 49 GLY B O 1
ATOM 2175 N N . SER B 1 50 ? 8.188 38 12.18 1 61.5 50 SER B N 1
ATOM 2176 C CA . SER B 1 50 ? 6.977 37.281 12.539 1 61.5 50 SER B CA 1
ATOM 2177 C C . SER B 1 50 ? 5.906 37.406 11.469 1 61.5 50 SER B C 1
ATOM 2179 O O . SER B 1 50 ? 5.172 36.469 11.188 1 61.5 50 SER B O 1
ATOM 2181 N N . ILE B 1 51 ? 5.77 38.5 10.867 1 61.19 51 ILE B N 1
ATOM 2182 C CA . ILE B 1 51 ? 4.82 38.75 9.781 1 61.19 51 ILE B CA 1
ATOM 2183 C C . ILE B 1 51 ? 5.172 37.875 8.586 1 61.19 51 ILE B C 1
ATOM 2185 O O . ILE B 1 51 ? 4.301 37.219 8 1 61.19 51 ILE B O 1
ATOM 2189 N N . ILE B 1 52 ? 6.414 37.75 8.305 1 60.81 52 ILE B N 1
ATOM 2190 C CA . ILE B 1 52 ? 6.855 36.969 7.16 1 60.81 52 ILE B CA 1
ATOM 2191 C C . ILE B 1 52 ? 6.617 35.5 7.438 1 60.81 52 ILE B C 1
ATOM 2193 O O . ILE B 1 52 ? 6.094 34.75 6.586 1 60.81 52 ILE B O 1
ATOM 2197 N N . LEU B 1 53 ? 6.984 35.156 8.594 1 59.5 53 LEU B N 1
ATOM 2198 C CA . LEU B 1 53 ? 6.758 33.781 8.969 1 59.5 53 LEU B CA 1
ATOM 2199 C C . LEU B 1 53 ? 5.27 33.438 8.961 1 59.5 53 LEU B C 1
ATOM 2201 O O . LEU B 1 53 ? 4.875 32.344 8.555 1 59.5 53 LEU B O 1
ATOM 2205 N N . GLY B 1 54 ? 4.508 34.406 9.492 1 54.81 54 GLY B N 1
ATOM 2206 C CA . GLY B 1 54 ? 3.066 34.219 9.477 1 54.81 54 GLY B CA 1
ATOM 2207 C C . GLY B 1 54 ? 2.492 34.094 8.078 1 54.81 54 GLY B C 1
ATOM 2208 O O . GLY B 1 54 ? 1.651 33.25 7.809 1 54.81 54 GLY B O 1
ATOM 2209 N N . ILE B 1 55 ? 2.934 34.969 7.211 1 57.47 55 ILE B N 1
ATOM 2210 C CA . ILE B 1 55 ? 2.494 34.938 5.816 1 57.47 55 ILE B CA 1
ATOM 2211 C C . ILE B 1 55 ? 2.91 33.625 5.172 1 57.47 55 ILE B C 1
ATOM 2213 O O . ILE B 1 55 ? 2.131 33 4.438 1 57.47 55 ILE B O 1
ATOM 2217 N N . VAL B 1 56 ? 4.086 33.312 5.395 1 53.75 56 VAL B N 1
ATOM 2218 C CA . VAL B 1 56 ? 4.574 32.062 4.84 1 53.75 56 VAL B CA 1
ATOM 2219 C C . VAL B 1 56 ? 3.756 30.891 5.391 1 53.75 56 VAL B C 1
ATOM 2221 O O . VAL B 1 56 ? 3.363 30 4.648 1 53.75 56 VAL B O 1
ATOM 2224 N N . ALA B 1 57 ? 3.648 31.047 6.727 1 51.78 57 ALA B N 1
ATOM 2225 C CA . ALA B 1 57 ? 2.844 30 7.348 1 51.78 57 ALA B CA 1
ATOM 2226 C C . ALA B 1 57 ? 1.418 30.016 6.805 1 51.78 57 ALA B C 1
ATOM 2228 O O . ALA B 1 57 ? 0.808 28.953 6.633 1 51.78 57 ALA B O 1
ATOM 2229 N N . PHE B 1 58 ? 0.971 31.312 6.73 1 50.25 58 PHE B N 1
ATOM 2230 C CA . PHE B 1 58 ? -0.38 31.5 6.219 1 50.25 58 PHE B CA 1
ATOM 2231 C C . PHE B 1 58 ? -0.491 31 4.781 1 50.25 58 PHE B C 1
ATOM 2233 O O . PHE B 1 58 ? -1.522 30.453 4.391 1 50.25 58 PHE B O 1
ATOM 2240 N N . SER B 1 59 ? 0.429 31.453 4.012 1 44.06 59 SER B N 1
ATOM 2241 C CA . SER B 1 59 ? 0.448 31.125 2.592 1 44.06 59 SER B CA 1
ATOM 2242 C C . SER B 1 59 ? 0.817 29.656 2.371 1 44.06 59 SER B C 1
ATOM 2244 O O . SER B 1 59 ? 0.728 29.156 1.249 1 44.06 59 SER B O 1
ATOM 2246 N N . LEU B 1 60 ? 1.547 29.266 3.305 1 42.34 60 LEU B N 1
ATOM 2247 C CA . LEU B 1 60 ? 1.862 27.859 3.104 1 42.34 60 LEU B CA 1
ATOM 2248 C C . LEU B 1 60 ? 0.589 27.031 2.986 1 42.34 60 LEU B C 1
ATOM 2250 O O . LEU B 1 60 ? -0.319 27.156 3.811 1 42.34 60 LEU B O 1
ATOM 2254 N N . PRO B 1 61 ? 0.172 26.875 1.835 1 40.25 61 PRO B N 1
ATOM 2255 C CA . PRO B 1 61 ? -0.997 26 1.677 1 40.25 61 PRO B CA 1
ATOM 2256 C C . PRO B 1 61 ? -1.191 25.062 2.857 1 40.25 61 PRO B C 1
ATOM 2258 O O . PRO B 1 61 ? -0.229 24.734 3.559 1 40.25 61 PRO B O 1
ATOM 2261 N N . GLY B 1 62 ? -2.387 25.078 3.547 1 41 62 GLY B N 1
ATOM 2262 C CA . GLY B 1 62 ? -2.76 24.109 4.566 1 41 62 GLY B CA 1
ATOM 2263 C C . GLY B 1 62 ? -1.906 22.859 4.539 1 41 62 GLY B C 1
ATOM 2264 O O . GLY B 1 62 ? -1.804 22.188 3.506 1 41 62 GLY B O 1
ATOM 2265 N N . TRP B 1 63 ? -0.694 22.938 5.094 1 43.25 63 TRP B N 1
ATOM 2266 C CA . TRP B 1 63 ? 0.209 21.797 5.234 1 43.25 63 TRP B CA 1
ATOM 2267 C C . TRP B 1 63 ? -0.572 20.484 5.324 1 43.25 63 TRP B C 1
ATOM 2269 O O . TRP B 1 63 ? -1.287 20.25 6.301 1 43.25 63 TRP B O 1
ATOM 2279 N N . LYS B 1 64 ? -1.37 20.344 4.367 1 47.19 64 LYS B N 1
ATOM 2280 C CA . LYS B 1 64 ? -1.968 19.016 4.367 1 47.19 64 LYS B CA 1
ATOM 2281 C C . LYS B 1 64 ? -0.956 17.953 4.801 1 47.19 64 LYS B C 1
ATOM 2283 O O . LYS B 1 64 ? 0.087 17.797 4.164 1 47.19 64 LYS B O 1
ATOM 2288 N N . CYS B 1 65 ? -0.682 17.906 6.133 1 54 65 CYS B N 1
ATOM 2289 C CA . CYS B 1 65 ? 0.231 16.922 6.691 1 54 65 CYS B CA 1
ATOM 2290 C C . CYS B 1 65 ? -0.525 15.68 7.145 1 54 65 CYS B C 1
ATOM 2292 O O . CYS B 1 65 ? -1.645 15.773 7.652 1 54 65 CYS B O 1
ATOM 2294 N N . LEU B 1 66 ? -0.039 14.641 6.555 1 64.56 66 LEU B N 1
ATOM 2295 C CA . LEU B 1 66 ? -0.532 13.367 7.066 1 64.56 66 LEU B CA 1
ATOM 2296 C C . LEU B 1 66 ? 0.199 12.969 8.344 1 64.56 66 LEU B C 1
ATOM 2298 O O . LEU B 1 66 ? 1.423 13.094 8.43 1 64.56 66 LEU B O 1
ATOM 2302 N N . PRO B 1 67 ? -0.575 12.727 9.352 1 63.88 67 PRO B N 1
ATOM 2303 C CA . PRO B 1 67 ? 0.115 12.164 10.516 1 63.88 67 PRO B CA 1
ATOM 2304 C C . PRO B 1 67 ? 1.011 10.977 10.156 1 63.88 67 PRO B C 1
ATOM 2306 O O . PRO B 1 67 ? 0.711 10.242 9.211 1 63.88 67 PRO B O 1
ATOM 2309 N N . PRO B 1 68 ? 2.084 10.883 10.805 1 67.69 68 PRO B N 1
ATOM 2310 C CA . PRO B 1 68 ? 2.988 9.758 10.531 1 67.69 68 PRO B CA 1
ATOM 2311 C C . PRO B 1 68 ? 2.289 8.406 10.609 1 67.69 68 PRO B C 1
ATOM 2313 O O . PRO B 1 68 ? 2.641 7.48 9.867 1 67.69 68 PRO B O 1
ATOM 2316 N N . GLU B 1 69 ? 1.361 8.375 11.461 1 73.06 69 GLU B N 1
ATOM 2317 C CA . GLU B 1 69 ? 0.611 7.133 11.602 1 73.06 69 GLU B CA 1
ATOM 2318 C C . GLU B 1 69 ? -0.12 6.777 10.312 1 73.06 69 GLU B C 1
ATOM 2320 O O . GLU B 1 69 ? -0.308 5.602 10 1 73.06 69 GLU B O 1
ATOM 2325 N N . ALA B 1 70 ? -0.478 7.84 9.625 1 74.69 70 ALA B N 1
ATOM 2326 C CA . ALA B 1 70 ? -1.147 7.598 8.352 1 74.69 70 ALA B CA 1
ATOM 2327 C C . ALA B 1 70 ? -0.216 6.898 7.367 1 74.69 70 ALA B C 1
ATOM 2329 O O . ALA B 1 70 ? -0.636 5.992 6.645 1 74.69 70 ALA B O 1
ATOM 2330 N N . GLY B 1 71 ? 0.998 7.348 7.449 1 76.12 71 GLY B N 1
ATOM 2331 C CA . GLY B 1 71 ? 1.986 6.715 6.59 1 76.12 71 GLY B CA 1
ATOM 2332 C C . GLY B 1 71 ? 2.227 5.258 6.93 1 76.12 71 GLY B C 1
ATOM 2333 O O . GLY B 1 71 ? 2.369 4.418 6.039 1 76.12 71 GLY B O 1
ATOM 2334 N N . GLU B 1 72 ? 2.197 5.012 8.164 1 75.5 72 GLU B N 1
ATOM 2335 C CA . GLU B 1 72 ? 2.398 3.643 8.617 1 75.5 72 GLU B CA 1
ATOM 2336 C C . GLU B 1 72 ? 1.231 2.748 8.211 1 75.5 72 GLU B C 1
ATOM 2338 O O . GLU B 1 72 ? 1.434 1.604 7.801 1 75.5 72 GLU B O 1
ATOM 2343 N N . VAL B 1 73 ? 0.081 3.334 8.305 1 78.12 73 VAL B N 1
ATOM 2344 C CA . VAL B 1 73 ? -1.12 2.568 7.984 1 78.12 73 VAL B CA 1
ATOM 2345 C C . VAL B 1 73 ? -1.223 2.367 6.477 1 78.12 73 VAL B C 1
ATOM 2347 O O . VAL B 1 73 ? -1.479 1.256 6.008 1 78.12 73 VAL B O 1
ATOM 2350 N N . LEU B 1 74 ? -0.908 3.381 5.77 1 81.5 74 LEU B N 1
ATOM 2351 C CA . LEU B 1 74 ? -0.975 3.305 4.316 1 81.5 74 LEU B CA 1
ATOM 2352 C C . LEU B 1 74 ? 0.132 2.41 3.768 1 81.5 74 LEU B C 1
ATOM 2354 O O . LEU B 1 74 ? -0.094 1.639 2.832 1 81.5 74 LEU B O 1
ATOM 2358 N N . GLY B 1 75 ? 1.214 2.484 4.395 1 77.31 75 GLY B N 1
ATOM 2359 C CA . GLY B 1 75 ? 2.348 1.694 3.939 1 77.31 75 GLY B CA 1
ATOM 2360 C C . GLY B 1 75 ? 2.293 0.251 4.402 1 77.31 75 GLY B C 1
ATOM 2361 O O . GLY B 1 75 ? 2.85 -0.637 3.754 1 77.31 75 GLY B O 1
ATOM 2362 N N . GLY B 1 76 ? 1.587 0.042 5.496 1 79.75 76 GLY B N 1
ATOM 2363 C CA . GLY B 1 76 ? 1.615 -1.278 6.105 1 79.75 76 GLY B CA 1
ATOM 2364 C C . GLY B 1 76 ? 0.337 -2.064 5.887 1 79.75 76 GLY B C 1
ATOM 2365 O O . GLY B 1 76 ? 0.251 -3.236 6.258 1 79.75 76 GLY B O 1
ATOM 2366 N N . GLY B 1 77 ? -0.602 -1.443 5.297 1 81.62 77 GLY B N 1
ATOM 2367 C CA . GLY B 1 77 ? -1.901 -2.082 5.168 1 81.62 77 GLY B CA 1
ATOM 2368 C C . GLY B 1 77 ? -1.875 -3.312 4.281 1 81.62 77 GLY B C 1
ATOM 2369 O O . GLY B 1 77 ? -2.66 -4.242 4.477 1 81.62 77 GLY B O 1
ATOM 2370 N N . HIS B 1 78 ? -0.913 -3.354 3.424 1 87.94 78 HIS B N 1
ATOM 2371 C CA . HIS B 1 78 ? -0.854 -4.438 2.451 1 87.94 78 HIS B CA 1
ATOM 2372 C C . HIS B 1 78 ? 0.096 -5.539 2.91 1 87.94 78 HIS B C 1
ATOM 2374 O O . HIS B 1 78 ? 0.187 -6.59 2.273 1 87.94 78 HIS B O 1
ATOM 2380 N N . CYS B 1 79 ? 0.745 -5.352 4.047 1 89.19 79 CYS B N 1
ATOM 2381 C CA . CYS B 1 79 ? 1.803 -6.262 4.473 1 89.19 79 CYS B CA 1
ATOM 2382 C C . CYS B 1 79 ? 1.253 -7.66 4.715 1 89.19 79 CYS B C 1
ATOM 2384 O O . CYS B 1 79 ? 1.834 -8.648 4.258 1 89.19 79 CYS B O 1
ATOM 2386 N N . ALA B 1 80 ? 0.162 -7.641 5.34 1 87.88 80 ALA B N 1
ATOM 2387 C CA . ALA B 1 80 ? -0.428 -8.938 5.668 1 87.88 80 ALA B CA 1
ATOM 2388 C C . ALA B 1 80 ? -0.875 -9.672 4.402 1 87.88 80 ALA B C 1
ATOM 2390 O O . ALA B 1 80 ? -0.684 -10.883 4.277 1 87.88 80 ALA B O 1
ATOM 2391 N N . LEU B 1 81 ? -1.385 -8.969 3.533 1 89.38 81 LEU B N 1
ATOM 2392 C CA . LEU B 1 81 ? -1.86 -9.555 2.287 1 89.38 81 LEU B CA 1
ATOM 2393 C C . LEU B 1 81 ? -0.705 -10.156 1.493 1 89.38 81 LEU B C 1
ATOM 2395 O O . LEU B 1 81 ? -0.81 -11.281 0.988 1 89.38 81 LEU B O 1
ATOM 2399 N N . PHE B 1 82 ? 0.387 -9.453 1.445 1 91.44 82 PHE B N 1
ATOM 2400 C CA . PHE B 1 82 ? 1.537 -9.945 0.691 1 91.44 82 PHE B CA 1
ATOM 2401 C C . PHE B 1 82 ? 2.191 -11.125 1.401 1 91.44 82 PHE B C 1
ATOM 2403 O O . PHE B 1 82 ? 2.678 -12.047 0.753 1 91.44 82 PHE B O 1
ATOM 2410 N N . SER B 1 83 ? 2.188 -11.047 2.672 1 92.06 83 SER B N 1
ATOM 2411 C CA . SER B 1 83 ? 2.707 -12.18 3.436 1 92.06 83 SER B CA 1
ATOM 2412 C C . SER B 1 83 ? 1.884 -13.438 3.191 1 92.06 83 SER B C 1
ATOM 2414 O O . SER B 1 83 ? 2.438 -14.523 2.996 1 92.06 83 SER B O 1
ATOM 2416 N N . ASN B 1 84 ? 0.578 -13.242 3.162 1 91.12 84 ASN B N 1
ATOM 2417 C CA . ASN B 1 84 ? -0.317 -14.359 2.891 1 91.12 84 ASN B CA 1
ATOM 2418 C C . ASN B 1 84 ? -0.143 -14.883 1.469 1 91.12 84 ASN B C 1
ATOM 2420 O O . ASN B 1 84 ? -0.173 -16.094 1.241 1 91.12 84 ASN B O 1
ATOM 2424 N N . LEU B 1 85 ? 0.028 -14 0.587 1 92.06 85 LEU B N 1
ATOM 2425 C CA . LEU B 1 85 ? 0.242 -14.391 -0.801 1 92.06 85 LEU B CA 1
ATOM 2426 C C . LEU B 1 85 ? 1.523 -15.211 -0.945 1 92.06 85 LEU B C 1
ATOM 2428 O O . LEU B 1 85 ? 1.532 -16.25 -1.611 1 92.06 85 LEU B O 1
ATOM 2432 N N . ALA B 1 86 ? 2.559 -14.711 -0.34 1 93 86 ALA B N 1
ATOM 2433 C CA . ALA B 1 86 ? 3.84 -15.414 -0.38 1 93 86 ALA B CA 1
ATOM 2434 C C . ALA B 1 86 ? 3.713 -16.812 0.211 1 93 86 ALA B C 1
ATOM 2436 O O . ALA B 1 86 ? 4.254 -17.781 -0.338 1 93 86 ALA B O 1
ATOM 2437 N N . SER B 1 87 ? 3 -16.875 1.297 1 91.5 87 SER B N 1
ATOM 2438 C CA . SER B 1 87 ? 2.791 -18.156 1.951 1 91.5 87 SER B CA 1
ATOM 2439 C C . SER B 1 87 ? 1.938 -19.078 1.091 1 91.5 87 SER B C 1
ATOM 2441 O O . SER B 1 87 ? 2.215 -20.281 0.996 1 91.5 87 SER B O 1
ATOM 2443 N N . ASP B 1 88 ? 0.96 -18.578 0.49 1 89.81 88 ASP B N 1
ATOM 2444 C CA . ASP B 1 88 ? 0.065 -19.344 -0.368 1 89.81 88 ASP B CA 1
ATOM 2445 C C . ASP B 1 88 ? 0.815 -19.922 -1.565 1 89.81 88 ASP B C 1
ATOM 2447 O O . ASP B 1 88 ? 0.546 -21.047 -1.988 1 89.81 88 ASP B O 1
ATOM 2451 N N . LEU B 1 89 ? 1.726 -19.094 -2.049 1 90.62 89 LEU B N 1
ATOM 2452 C CA . LEU B 1 89 ? 2.496 -19.531 -3.211 1 90.62 89 LEU B CA 1
ATOM 2453 C C . LEU B 1 89 ? 3.633 -20.453 -2.799 1 90.62 89 LEU B C 1
ATOM 2455 O O . LEU B 1 89 ? 4.23 -21.125 -3.643 1 90.62 89 LEU B O 1
ATOM 2459 N N . GLY B 1 90 ? 3.881 -20.422 -1.505 1 91.31 90 GLY B N 1
ATOM 2460 C CA . GLY B 1 90 ? 4.957 -21.266 -1.015 1 91.31 90 GLY B CA 1
ATOM 2461 C C . GLY B 1 90 ? 6.332 -20.781 -1.434 1 91.31 90 GLY B C 1
ATOM 2462 O O . GLY B 1 90 ? 7.18 -21.578 -1.841 1 91.31 90 GLY B O 1
ATOM 2463 N N . LEU B 1 91 ? 6.504 -19.5 -1.43 1 93.5 91 LEU B N 1
ATOM 2464 C CA . LEU B 1 91 ? 7.793 -18.953 -1.822 1 93.5 91 LEU B CA 1
ATOM 2465 C C . LEU B 1 91 ? 8.883 -19.344 -0.829 1 93.5 91 LEU B C 1
ATOM 2467 O O . LEU B 1 91 ? 8.781 -19.031 0.362 1 93.5 91 LEU B O 1
ATOM 2471 N N . ARG B 1 92 ? 9.891 -20.016 -1.307 1 92.69 92 ARG B N 1
ATOM 2472 C CA . ARG B 1 92 ? 10.961 -20.469 -0.427 1 92.69 92 ARG B CA 1
ATOM 2473 C C . ARG B 1 92 ? 12.328 -20.031 -0.953 1 92.69 92 ARG B C 1
ATOM 2475 O O . ARG B 1 92 ? 13.344 -20.219 -0.285 1 92.69 92 ARG B O 1
ATOM 2482 N N . GLY B 1 93 ? 12.336 -19.469 -2.078 1 93.25 93 GLY B N 1
ATOM 2483 C CA . GLY B 1 93 ? 13.602 -19.078 -2.68 1 93.25 93 GLY B CA 1
ATOM 2484 C C . GLY B 1 93 ? 14.109 -17.734 -2.193 1 93.25 93 GLY B C 1
ATOM 2485 O O . GLY B 1 93 ? 13.391 -17.016 -1.489 1 93.25 93 GLY B O 1
ATOM 2486 N N . LYS B 1 94 ? 15.328 -17.469 -2.596 1 95.62 94 LYS B N 1
ATOM 2487 C CA . LYS B 1 94 ? 15.922 -16.156 -2.309 1 95.62 94 LYS B CA 1
ATOM 2488 C C . LYS B 1 94 ? 15.344 -15.086 -3.227 1 95.62 94 LYS B C 1
ATOM 2490 O O . LYS B 1 94 ? 14.898 -15.383 -4.34 1 95.62 94 LYS B O 1
ATOM 2495 N N . ALA B 1 95 ? 15.305 -13.914 -2.693 1 97.38 95 ALA B N 1
ATOM 2496 C CA . ALA B 1 95 ? 14.812 -12.805 -3.51 1 97.38 95 ALA B CA 1
ATOM 2497 C C . ALA B 1 95 ? 15.914 -12.273 -4.426 1 97.38 95 ALA B C 1
ATOM 2499 O O . ALA B 1 95 ? 17.062 -12.117 -4.004 1 97.38 95 ALA B O 1
ATOM 2500 N N . PHE B 1 96 ? 15.578 -12.086 -5.645 1 98 96 PHE B N 1
ATOM 2501 C CA . PHE B 1 96 ? 16.469 -11.484 -6.633 1 98 96 PHE B CA 1
ATOM 2502 C C . PHE B 1 96 ? 16 -10.07 -6.973 1 98 96 PHE B C 1
ATOM 2504 O O . PHE B 1 96 ? 14.906 -9.875 -7.496 1 98 96 PHE B O 1
ATOM 2511 N N . VAL B 1 97 ? 16.75 -9.148 -6.621 1 98.31 97 VAL B N 1
ATOM 2512 C CA . VAL B 1 97 ? 16.453 -7.754 -6.934 1 98.31 97 VAL B CA 1
ATOM 2513 C C . VAL B 1 97 ? 17.031 -7.402 -8.305 1 98.31 97 VAL B C 1
ATOM 2515 O O . VAL B 1 97 ? 18.234 -7.562 -8.547 1 98.31 97 VAL B O 1
ATOM 2518 N N . LEU B 1 98 ? 16.219 -6.918 -9.148 1 97.75 98 LEU B N 1
ATOM 2519 C CA . LEU B 1 98 ? 16.562 -6.723 -10.547 1 97.75 98 LEU B CA 1
ATOM 2520 C C . LEU B 1 98 ? 16.641 -5.242 -10.891 1 97.75 98 LEU B C 1
ATOM 2522 O O . LEU B 1 98 ? 15.711 -4.484 -10.617 1 97.75 98 LEU B O 1
ATOM 2526 N N . PRO B 1 99 ? 17.719 -4.832 -11.453 1 97.19 99 PRO B N 1
ATOM 2527 C CA . PRO B 1 99 ? 17.766 -3.469 -11.977 1 97.19 99 PRO B CA 1
ATOM 2528 C C . PRO B 1 99 ? 16.906 -3.281 -13.227 1 97.19 99 PRO B C 1
ATOM 2530 O O . PRO B 1 99 ? 16.453 -4.262 -13.812 1 97.19 99 PRO B O 1
ATOM 2533 N N . PRO B 1 100 ? 16.656 -2.059 -13.57 1 95.62 100 PRO B N 1
ATOM 2534 C CA . PRO B 1 100 ? 15.906 -1.811 -14.805 1 95.62 100 PRO B CA 1
ATOM 2535 C C . PRO B 1 100 ? 16.625 -2.32 -16.047 1 95.62 100 PRO B C 1
ATOM 2537 O O . PRO B 1 100 ? 17.844 -2.193 -16.156 1 95.62 100 PRO B O 1
ATOM 2540 N N . TYR B 1 101 ? 15.969 -2.955 -16.891 1 94.06 101 TYR B N 1
ATOM 2541 C CA . TYR B 1 101 ? 16.453 -3.41 -18.188 1 94.06 101 TYR B CA 1
ATOM 2542 C C . TYR B 1 101 ? 15.32 -3.438 -19.203 1 94.06 101 TYR B C 1
ATOM 2544 O O . TYR B 1 101 ? 14.234 -2.898 -18.969 1 94.06 101 TYR B O 1
ATOM 2552 N N . GLU B 1 102 ? 15.469 -3.936 -20.266 1 92.38 102 GLU B N 1
ATOM 2553 C CA . GLU B 1 102 ? 14.555 -3.801 -21.406 1 92.38 102 GLU B CA 1
ATOM 2554 C C . GLU B 1 102 ? 13.172 -4.355 -21.062 1 92.38 102 GLU B C 1
ATOM 2556 O O . GLU B 1 102 ? 12.164 -3.676 -21.25 1 92.38 102 GLU B O 1
ATOM 2561 N N . ASN B 1 103 ? 13.094 -5.598 -20.531 1 92.88 103 ASN B N 1
ATOM 2562 C CA . ASN B 1 103 ? 11.828 -6.266 -20.234 1 92.88 103 ASN B CA 1
ATOM 2563 C C . ASN B 1 103 ? 11.164 -5.695 -18.984 1 92.88 103 ASN B C 1
ATOM 2565 O O . ASN B 1 103 ? 9.938 -5.766 -18.844 1 92.88 103 ASN B O 1
ATOM 2569 N N . LEU B 1 104 ? 12.008 -5.125 -18.109 1 94.5 104 LEU B N 1
ATOM 2570 C CA . LEU B 1 104 ? 11.539 -4.547 -16.859 1 94.5 104 LEU B CA 1
ATOM 2571 C C . LEU B 1 104 ? 12.109 -3.145 -16.656 1 94.5 104 LEU B C 1
ATOM 2573 O O . LEU B 1 104 ? 13 -2.939 -15.836 1 94.5 104 LEU B O 1
ATOM 2577 N N . PRO B 1 105 ? 11.5 -2.23 -17.328 1 92.5 105 PRO B N 1
ATOM 2578 C CA . PRO B 1 105 ? 12.055 -0.876 -17.312 1 92.5 105 PRO B CA 1
ATOM 2579 C C . PRO B 1 105 ? 12.07 -0.262 -15.906 1 92.5 105 PRO B C 1
ATOM 2581 O O . PRO B 1 105 ? 12.859 0.646 -15.633 1 92.5 105 PRO B O 1
ATOM 2584 N N . ARG B 1 106 ? 11.289 -0.77 -15.047 1 92.62 106 ARG B N 1
ATOM 2585 C CA . ARG B 1 106 ? 11.242 -0.206 -13.703 1 92.62 106 ARG B CA 1
ATOM 2586 C C . ARG B 1 106 ? 11.922 -1.128 -12.695 1 92.62 106 ARG B C 1
ATOM 2588 O O . ARG B 1 106 ? 11.875 -0.881 -11.484 1 92.62 106 ARG B O 1
ATOM 2595 N N . GLY B 1 107 ? 12.547 -2.174 -13.219 1 94.75 107 GLY B N 1
ATOM 2596 C CA . GLY B 1 107 ? 13.141 -3.148 -12.312 1 94.75 107 GLY B CA 1
ATOM 2597 C C . GLY B 1 107 ? 12.102 -3.941 -11.539 1 94.75 107 GLY B C 1
ATOM 2598 O O . GLY B 1 107 ? 10.914 -3.91 -11.867 1 94.75 107 GLY B O 1
ATOM 2599 N N . GLY B 1 108 ? 12.602 -4.691 -10.578 1 96.19 108 GLY B N 1
ATOM 2600 C CA . GLY B 1 108 ? 11.672 -5.492 -9.797 1 96.19 108 GLY B CA 1
ATOM 2601 C C . GLY B 1 108 ? 12.359 -6.461 -8.859 1 96.19 108 GLY B C 1
ATOM 2602 O O . GLY B 1 108 ? 13.57 -6.387 -8.656 1 96.19 108 GLY B O 1
ATOM 2603 N N . ILE B 1 109 ? 11.555 -7.207 -8.188 1 97.75 109 ILE B N 1
ATOM 2604 C CA . ILE B 1 109 ? 12.016 -8.25 -7.273 1 97.75 109 ILE B CA 1
ATOM 2605 C C . ILE B 1 109 ? 11.344 -9.578 -7.629 1 97.75 109 ILE B C 1
ATOM 2607 O O . ILE B 1 109 ? 10.117 -9.656 -7.715 1 97.75 109 ILE B O 1
ATOM 2611 N N . PHE B 1 110 ? 12.188 -10.531 -7.898 1 97.5 110 PHE B N 1
ATOM 2612 C CA . PHE B 1 110 ? 11.672 -11.867 -8.203 1 97.5 110 PHE B CA 1
ATOM 2613 C C . PHE B 1 110 ? 11.984 -12.836 -7.074 1 97.5 110 PHE B C 1
ATOM 2615 O O . PHE B 1 110 ? 13.109 -12.867 -6.566 1 97.5 110 PHE B O 1
ATOM 2622 N N . ILE B 1 111 ? 11.016 -13.586 -6.707 1 97.19 111 ILE B N 1
ATOM 2623 C CA . ILE B 1 111 ? 11.172 -14.602 -5.672 1 97.19 111 ILE B CA 1
ATOM 2624 C C . ILE B 1 111 ? 10.672 -15.945 -6.188 1 97.19 111 ILE B C 1
ATOM 2626 O O . ILE B 1 111 ? 9.477 -16.125 -6.43 1 97.19 111 ILE B O 1
ATOM 2630 N N . PRO B 1 112 ? 11.539 -16.875 -6.375 1 96.19 112 PRO B N 1
ATOM 2631 C CA . PRO B 1 112 ? 11.133 -18.203 -6.855 1 96.19 112 PRO B CA 1
ATOM 2632 C C . PRO B 1 112 ? 10.477 -19.047 -5.766 1 96.19 112 PRO B C 1
ATOM 2634 O O . PRO B 1 112 ? 10.672 -18.781 -4.574 1 96.19 112 PRO B O 1
ATOM 2637 N N . VAL B 1 113 ? 9.711 -19.984 -6.184 1 95.12 113 VAL B N 1
ATOM 2638 C CA . VAL B 1 113 ? 9.07 -20.922 -5.258 1 95.12 113 VAL B CA 1
ATOM 2639 C C . VAL B 1 113 ? 10.109 -21.891 -4.715 1 95.12 113 VAL B C 1
ATOM 2641 O O . VAL B 1 113 ? 10.148 -22.156 -3.51 1 95.12 113 VAL B O 1
ATOM 2644 N N . SER B 1 114 ? 10.93 -22.328 -5.562 1 93.81 114 SER B N 1
ATOM 2645 C CA . SER B 1 114 ? 11.945 -23.297 -5.18 1 93.81 114 SER B CA 1
ATOM 2646 C C . SER B 1 114 ? 13.133 -22.625 -4.5 1 93.81 114 SER B C 1
ATOM 2648 O O . SER B 1 114 ? 13.562 -21.547 -4.918 1 93.81 114 SER B O 1
ATOM 2650 N N . PRO B 1 115 ? 13.688 -23.203 -3.482 1 92.88 115 PRO B N 1
ATOM 2651 C CA . PRO B 1 115 ? 14.852 -22.641 -2.791 1 92.88 115 PRO B CA 1
ATOM 2652 C C . PRO B 1 115 ? 16.062 -22.5 -3.705 1 92.88 115 PRO B C 1
ATOM 2654 O O . PRO B 1 115 ? 16.922 -21.641 -3.467 1 92.88 115 PRO B O 1
ATOM 2657 N N . ARG B 1 116 ? 16.156 -23.297 -4.723 1 91.38 116 ARG B N 1
ATOM 2658 C CA . ARG B 1 116 ? 17.297 -23.234 -5.637 1 91.38 116 ARG B CA 1
ATOM 2659 C C . ARG B 1 116 ? 16.891 -22.641 -6.977 1 91.38 116 ARG B C 1
ATOM 2661 O O . ARG B 1 116 ? 17.594 -22.781 -7.969 1 91.38 116 ARG B O 1
ATOM 2668 N N . GLY B 1 117 ? 15.758 -21.969 -6.895 1 92.31 117 GLY B N 1
ATOM 2669 C CA . GLY B 1 117 ? 15.273 -21.391 -8.133 1 92.31 117 GLY B CA 1
ATOM 2670 C C . GLY B 1 117 ? 16 -20.109 -8.516 1 92.31 117 GLY B C 1
ATOM 2671 O O . GLY B 1 117 ? 16.562 -19.422 -7.656 1 92.31 117 GLY B O 1
ATOM 2672 N N . SER B 1 118 ? 16.078 -19.969 -9.859 1 91.56 118 SER B N 1
ATOM 2673 C CA . SER B 1 118 ? 16.672 -18.766 -10.406 1 91.56 118 SER B CA 1
ATOM 2674 C C . SER B 1 118 ? 15.805 -18.172 -11.523 1 91.56 118 SER B C 1
ATOM 2676 O O . SER B 1 118 ? 15.172 -18.922 -12.273 1 91.56 118 SER B O 1
ATOM 2678 N N . PRO B 1 119 ? 15.844 -16.875 -11.477 1 92.94 119 PRO B N 1
ATOM 2679 C CA . PRO B 1 119 ? 15.016 -16.25 -12.508 1 92.94 119 PRO B CA 1
ATOM 2680 C C . PRO B 1 119 ? 15.656 -16.312 -13.898 1 92.94 119 PRO B C 1
ATOM 2682 O O . PRO B 1 119 ? 16.875 -16.359 -14.016 1 92.94 119 PRO B O 1
ATOM 2685 N N . ASN B 1 120 ? 14.789 -16.469 -14.867 1 93.56 120 ASN B N 1
ATOM 2686 C CA . ASN B 1 120 ? 15.164 -16.203 -16.25 1 93.56 120 ASN B CA 1
ATOM 2687 C C . ASN B 1 120 ? 14.695 -14.82 -16.703 1 93.56 120 ASN B C 1
ATOM 2689 O O . ASN B 1 120 ? 13.523 -14.641 -17.031 1 93.56 120 ASN B O 1
ATOM 2693 N N . LEU B 1 121 ? 15.633 -13.891 -16.75 1 94.19 121 LEU B N 1
ATOM 2694 C CA . LEU B 1 121 ? 15.289 -12.492 -16.984 1 94.19 121 LEU B CA 1
ATOM 2695 C C . LEU B 1 121 ? 14.711 -12.305 -18.391 1 94.19 121 LEU B C 1
ATOM 2697 O O . LEU B 1 121 ? 14 -11.328 -18.641 1 94.19 121 LEU B O 1
ATOM 2701 N N . GLY B 1 122 ? 15.047 -13.203 -19.266 1 92.38 122 GLY B N 1
ATOM 2702 C CA . GLY B 1 122 ? 14.508 -13.125 -20.609 1 92.38 122 GLY B CA 1
ATOM 2703 C C . GLY B 1 122 ? 13.016 -13.398 -20.672 1 92.38 122 GLY B C 1
ATOM 2704 O O . GLY B 1 122 ? 12.352 -13.016 -21.641 1 92.38 122 GLY B O 1
ATOM 2705 N N . ARG B 1 123 ? 12.484 -13.969 -19.641 1 93.19 123 ARG B N 1
ATOM 2706 C CA . ARG B 1 123 ? 11.078 -14.367 -19.656 1 93.19 123 ARG B CA 1
ATOM 2707 C C . ARG B 1 123 ? 10.25 -13.5 -18.719 1 93.19 123 ARG B C 1
ATOM 2709 O O . ARG B 1 123 ? 9.031 -13.656 -18.625 1 93.19 123 ARG B O 1
ATOM 2716 N N . LEU B 1 124 ? 10.891 -12.625 -18.031 1 93.44 124 LEU B N 1
ATOM 2717 C CA . LEU B 1 124 ? 10.18 -11.734 -17.125 1 93.44 124 LEU B CA 1
ATOM 2718 C C . LEU B 1 124 ? 9.719 -10.477 -17.844 1 93.44 124 LEU B C 1
ATOM 2720 O O . LEU B 1 124 ? 10.453 -9.914 -18.656 1 93.44 124 LEU B O 1
ATOM 2724 N N . PHE B 1 125 ? 8.484 -10.109 -17.594 1 90.69 125 PHE B N 1
ATOM 2725 C CA . PHE B 1 125 ? 7.945 -8.906 -18.219 1 90.69 125 PHE B CA 1
ATOM 2726 C C . PHE B 1 125 ? 7.074 -8.133 -17.219 1 90.69 125 PHE B C 1
ATOM 2728 O O . PHE B 1 125 ? 6.492 -8.727 -16.312 1 90.69 125 PHE B O 1
ATOM 2735 N N . GLU B 1 126 ? 7.105 -6.863 -17.562 1 87.31 126 GLU B N 1
ATOM 2736 C CA . GLU B 1 126 ? 6.242 -6.016 -16.75 1 87.31 126 GLU B CA 1
ATOM 2737 C C . GLU B 1 126 ? 4.77 -6.34 -16.969 1 87.31 126 GLU B C 1
ATOM 2739 O O . GLU B 1 126 ? 4.355 -6.598 -18.109 1 87.31 126 GLU B O 1
ATOM 2744 N N . GLY B 1 127 ? 4.023 -6.465 -15.914 1 85.12 127 GLY B N 1
ATOM 2745 C CA . GLY B 1 127 ? 2.607 -6.758 -16.047 1 85.12 127 GLY B CA 1
ATOM 2746 C C . GLY B 1 127 ? 2.24 -8.148 -15.562 1 85.12 127 GLY B C 1
ATOM 2747 O O . GLY B 1 127 ? 1.065 -8.445 -15.336 1 85.12 127 GLY B O 1
ATOM 2748 N N . ARG B 1 128 ? 3.23 -8.906 -15.539 1 90.06 128 ARG B N 1
ATOM 2749 C CA . ARG B 1 128 ? 3 -10.242 -15.008 1 90.06 128 ARG B CA 1
ATOM 2750 C C . ARG B 1 128 ? 3.529 -10.367 -13.586 1 90.06 128 ARG B C 1
ATOM 2752 O O . ARG B 1 128 ? 4.625 -9.891 -13.281 1 90.06 128 ARG B O 1
ATOM 2759 N N . VAL B 1 129 ? 2.699 -10.984 -12.797 1 92.94 129 VAL B N 1
ATOM 2760 C CA . VAL B 1 129 ? 3.066 -11.062 -11.383 1 92.94 129 VAL B CA 1
ATOM 2761 C C . VAL B 1 129 ? 3.361 -12.516 -11.008 1 92.94 129 VAL B C 1
ATOM 2763 O O . VAL B 1 129 ? 4.34 -12.797 -10.312 1 92.94 129 VAL B O 1
ATOM 2766 N N . LEU B 1 130 ? 2.594 -13.406 -11.555 1 92.38 130 LEU B N 1
ATOM 2767 C CA . LEU B 1 130 ? 2.734 -14.82 -11.219 1 92.38 130 LEU B CA 1
ATOM 2768 C C . LEU B 1 130 ? 3.354 -15.594 -12.375 1 92.38 130 LEU B C 1
ATOM 2770 O O . LEU B 1 130 ? 2.902 -15.477 -13.516 1 92.38 130 LEU B O 1
ATOM 2774 N N . TYR B 1 131 ? 4.352 -16.297 -12.031 1 90.69 131 TYR B N 1
ATOM 2775 C CA . TYR B 1 131 ? 5.012 -17.125 -13.031 1 90.69 131 TYR B CA 1
ATOM 2776 C C . TYR B 1 131 ? 4.918 -18.609 -12.672 1 90.69 131 TYR B C 1
ATOM 2778 O O . TYR B 1 131 ? 5.145 -18.984 -11.523 1 90.69 131 TYR B O 1
ATOM 2786 N N . SER B 1 132 ? 4.547 -19.422 -13.633 1 83.69 132 SER B N 1
ATOM 2787 C CA . SER B 1 132 ? 4.453 -20.859 -13.422 1 83.69 132 SER B CA 1
ATOM 2788 C C . SER B 1 132 ? 5.598 -21.594 -14.109 1 83.69 132 SER B C 1
ATOM 2790 O O . SER B 1 132 ? 6.031 -22.656 -13.648 1 83.69 132 SER B O 1
ATOM 2792 N N . GLU B 1 133 ? 6.004 -21.141 -15.266 1 80.12 133 GLU B N 1
ATOM 2793 C CA . GLU B 1 133 ? 7.094 -21.719 -16.031 1 80.12 133 GLU B CA 1
ATOM 2794 C C . GLU B 1 133 ? 8.023 -20.641 -16.594 1 80.12 133 GLU B C 1
ATOM 2796 O O . GLU B 1 133 ? 7.594 -19.516 -16.828 1 80.12 133 GLU B O 1
ATOM 2801 N N . PRO B 1 134 ? 9.117 -21.109 -16.672 1 77.19 134 PRO B N 1
ATOM 2802 C CA . PRO B 1 134 ? 9.852 -22.328 -16.312 1 77.19 134 PRO B CA 1
ATOM 2803 C C . PRO B 1 134 ? 10.133 -22.406 -14.805 1 77.19 134 PRO B C 1
ATOM 2805 O O . PRO B 1 134 ? 10.219 -23.5 -14.25 1 77.19 134 PRO B O 1
ATOM 2808 N N . GLU B 1 135 ? 10.305 -21.203 -14.219 1 85.25 135 GLU B N 1
ATOM 2809 C CA . GLU B 1 135 ? 10.516 -21.156 -12.773 1 85.25 135 GLU B CA 1
ATOM 2810 C C . GLU B 1 135 ? 9.344 -20.469 -12.07 1 85.25 135 GLU B C 1
ATOM 2812 O O . GLU B 1 135 ? 9.133 -19.266 -12.234 1 85.25 135 GLU B O 1
ATOM 2817 N N . PRO B 1 136 ? 8.641 -21.297 -11.422 1 92.44 136 PRO B N 1
ATOM 2818 C CA . PRO B 1 136 ? 7.531 -20.672 -10.695 1 92.44 136 PRO B CA 1
ATOM 2819 C C . PRO B 1 136 ? 8 -19.656 -9.648 1 92.44 136 PRO B C 1
ATOM 2821 O O . PRO B 1 136 ? 9.023 -19.875 -8.992 1 92.44 136 PRO B O 1
ATOM 2824 N N . GLY B 1 137 ? 7.312 -18.531 -9.664 1 94.81 137 GLY B N 1
ATOM 2825 C CA . GLY B 1 137 ? 7.699 -17.516 -8.703 1 94.81 137 GLY B CA 1
ATOM 2826 C C . GLY B 1 137 ? 6.82 -16.266 -8.758 1 94.81 137 GLY B C 1
ATOM 2827 O O . GLY B 1 137 ? 5.781 -16.266 -9.422 1 94.81 137 GLY B O 1
ATOM 2828 N N . LEU B 1 138 ? 7.172 -15.359 -7.93 1 95.69 138 LEU B N 1
ATOM 2829 C CA . LEU B 1 138 ? 6.461 -14.086 -7.801 1 95.69 138 LEU B CA 1
ATOM 2830 C C . LEU B 1 138 ? 7.34 -12.93 -8.258 1 95.69 138 LEU B C 1
ATOM 2832 O O . LEU B 1 138 ? 8.5 -12.82 -7.848 1 95.69 138 LEU B O 1
ATOM 2836 N N . LEU B 1 139 ? 6.797 -12.18 -9.188 1 96 139 LEU B N 1
ATOM 2837 C CA . LEU B 1 139 ? 7.496 -10.984 -9.656 1 96 139 LEU B CA 1
ATOM 2838 C C . LEU B 1 139 ? 6.801 -9.719 -9.18 1 96 139 LEU B C 1
ATOM 2840 O O . LEU B 1 139 ? 5.613 -9.523 -9.445 1 96 139 LEU B O 1
ATOM 2844 N N . LEU B 1 140 ? 7.512 -8.969 -8.43 1 95.62 140 LEU B N 1
ATOM 2845 C CA . LEU B 1 140 ? 7.035 -7.648 -8.031 1 95.62 140 LEU B CA 1
ATOM 2846 C C . LEU B 1 140 ? 7.586 -6.566 -8.945 1 95.62 140 LEU B C 1
ATOM 2848 O O . LEU B 1 140 ? 8.711 -6.098 -8.758 1 95.62 140 LEU B O 1
ATOM 2852 N N . SER B 1 141 ? 6.793 -6.188 -9.961 1 93.81 141 SER B N 1
ATOM 2853 C CA . SER B 1 141 ? 7.156 -5.137 -10.906 1 93.81 141 SER B CA 1
ATOM 2854 C C . SER B 1 141 ? 5.918 -4.449 -11.469 1 93.81 141 SER B C 1
ATOM 2856 O O . SER B 1 141 ? 5.066 -5.098 -12.078 1 93.81 141 SER B O 1
ATOM 2858 N N . PRO B 1 142 ? 5.746 -3.197 -11.242 1 91.94 142 PRO B N 1
ATOM 2859 C CA . PRO B 1 142 ? 6.617 -2.34 -10.438 1 91.94 142 PRO B CA 1
ATOM 2860 C C . PRO B 1 142 ? 6.555 -2.672 -8.945 1 91.94 142 PRO B C 1
ATOM 2862 O O . PRO B 1 142 ? 5.582 -3.277 -8.484 1 91.94 142 PRO B O 1
ATOM 2865 N N . VAL B 1 143 ? 7.602 -2.408 -8.297 1 93.69 143 VAL B N 1
ATOM 2866 C CA . VAL B 1 143 ? 7.605 -2.658 -6.855 1 93.69 143 VAL B CA 1
ATOM 2867 C C . VAL B 1 143 ? 6.734 -1.624 -6.148 1 93.69 143 VAL B C 1
ATOM 2869 O O . VAL B 1 143 ? 6.449 -0.561 -6.703 1 93.69 143 VAL B O 1
ATOM 2872 N N . PRO B 1 144 ? 6.301 -1.912 -4.969 1 90.62 144 PRO B N 1
ATOM 2873 C CA . PRO B 1 144 ? 5.434 -0.992 -4.23 1 90.62 144 PRO B CA 1
ATOM 2874 C C . PRO B 1 144 ? 6.059 0.389 -4.047 1 90.62 144 PRO B C 1
ATOM 2876 O O . PRO B 1 144 ? 5.344 1.396 -4.027 1 90.62 144 PRO B O 1
ATOM 2879 N N . GLY B 1 145 ? 7.309 0.546 -3.973 1 90.56 145 GLY B N 1
ATOM 2880 C CA . GLY B 1 145 ? 7.977 1.814 -3.734 1 90.56 145 GLY B CA 1
ATOM 2881 C C . GLY B 1 145 ? 8.555 2.43 -4.996 1 90.56 145 GLY B C 1
ATOM 2882 O O . GLY B 1 145 ? 9.422 3.303 -4.926 1 90.56 145 GLY B O 1
ATOM 2883 N N . TRP B 1 146 ? 8.039 2.055 -6.129 1 91.19 146 TRP B N 1
ATOM 2884 C CA . TRP B 1 146 ? 8.656 2.473 -7.383 1 91.19 146 TRP B CA 1
ATOM 2885 C C . TRP B 1 146 ? 8.547 3.982 -7.566 1 91.19 146 TRP B C 1
ATOM 2887 O O . TRP B 1 146 ? 9.406 4.602 -8.195 1 91.19 146 TRP B O 1
ATOM 2897 N N . ARG B 1 147 ? 7.574 4.578 -6.98 1 87.19 147 ARG B N 1
ATOM 2898 C CA . ARG B 1 147 ? 7.363 6.016 -7.148 1 87.19 147 ARG B CA 1
ATOM 2899 C C . ARG B 1 147 ? 8.469 6.816 -6.465 1 87.19 147 ARG B C 1
ATOM 2901 O O . ARG B 1 147 ? 8.719 7.969 -6.824 1 87.19 147 ARG B O 1
ATOM 2908 N N . PHE B 1 148 ? 9.102 6.25 -5.5 1 89.69 148 PHE B N 1
ATOM 2909 C CA . PHE B 1 148 ? 10.203 6.926 -4.816 1 89.69 148 PHE B CA 1
ATOM 2910 C C . PHE B 1 148 ? 11.43 7.004 -5.711 1 89.69 148 PHE B C 1
ATOM 2912 O O . PHE B 1 148 ? 12.289 7.871 -5.527 1 89.69 148 PHE B O 1
ATOM 2919 N N . ILE B 1 149 ? 11.469 6.055 -6.621 1 91.88 149 ILE B N 1
ATOM 2920 C CA . ILE B 1 149 ? 12.688 6 -7.418 1 91.88 149 ILE B CA 1
ATOM 2921 C C . ILE B 1 149 ? 12.383 6.406 -8.859 1 91.88 149 ILE B C 1
ATOM 2923 O O . ILE B 1 149 ? 13.281 6.438 -9.703 1 91.88 149 ILE B O 1
ATOM 2927 N N . ASP B 1 150 ? 11.133 6.75 -8.984 1 86.75 150 ASP B N 1
ATOM 2928 C CA . ASP B 1 150 ? 10.719 7.145 -10.328 1 86.75 150 ASP B CA 1
ATOM 2929 C C . ASP B 1 150 ? 11.469 8.398 -10.789 1 86.75 150 ASP B C 1
ATOM 2931 O O . ASP B 1 150 ? 11.508 9.398 -10.07 1 86.75 150 ASP B O 1
ATOM 2935 N N . GLY B 1 151 ? 12.125 8.273 -11.922 1 83 151 GLY B N 1
ATOM 2936 C CA . GLY B 1 151 ? 12.805 9.438 -12.477 1 83 151 GLY B CA 1
ATOM 2937 C C . GLY B 1 151 ? 14.273 9.516 -12.094 1 83 151 GLY B C 1
ATOM 2938 O O . GLY B 1 151 ? 15.023 10.297 -12.672 1 83 151 GLY B O 1
ATOM 2939 N N . LEU B 1 152 ? 14.648 8.781 -11.086 1 88.69 152 LEU B N 1
ATOM 2940 C CA . LEU B 1 152 ? 16.062 8.773 -10.727 1 88.69 152 LEU B CA 1
ATOM 2941 C C . LEU B 1 152 ? 16.875 7.992 -11.75 1 88.69 152 LEU B C 1
ATOM 2943 O O . LEU B 1 152 ? 16.484 6.902 -12.164 1 88.69 152 LEU B O 1
ATOM 2947 N N . LYS B 1 153 ? 17.781 8.617 -12.289 1 90.06 153 LYS B N 1
ATOM 2948 C CA . LYS B 1 153 ? 18.719 7.918 -13.164 1 90.06 153 LYS B CA 1
ATOM 2949 C C . LYS B 1 153 ? 19.859 7.285 -12.367 1 90.06 153 LYS B C 1
ATOM 2951 O O . LYS B 1 153 ? 20.891 7.914 -12.141 1 90.06 153 LYS B O 1
ATOM 2956 N N . LEU B 1 154 ? 19.641 6.016 -12.07 1 93.31 154 LEU B N 1
ATOM 2957 C CA . LEU B 1 154 ? 20.547 5.383 -11.125 1 93.31 154 LEU B CA 1
ATOM 2958 C C . LEU B 1 154 ? 21.375 4.293 -11.797 1 93.31 154 LEU B C 1
ATOM 2960 O O . LEU B 1 154 ? 22.375 3.834 -11.25 1 93.31 154 LEU B O 1
ATOM 2964 N N . LEU B 1 155 ? 20.969 3.902 -12.969 1 93.44 155 LEU B N 1
ATOM 2965 C CA . LEU B 1 155 ? 21.578 2.732 -13.578 1 93.44 155 LEU B CA 1
ATOM 2966 C C . LEU B 1 155 ? 23.094 2.924 -13.719 1 93.44 155 LEU B C 1
ATOM 2968 O O . LEU B 1 155 ? 23.547 3.84 -14.414 1 93.44 155 LEU B O 1
ATOM 2972 N N . GLY B 1 156 ? 23.812 2.094 -13.031 1 92.12 156 GLY B N 1
ATOM 2973 C CA . GLY B 1 156 ? 25.266 2.098 -13.156 1 92.12 156 GLY B CA 1
ATOM 2974 C C . GLY B 1 156 ? 25.922 3.256 -12.43 1 92.12 156 GLY B C 1
ATOM 2975 O O . GLY B 1 156 ? 27.109 3.529 -12.625 1 92.12 156 GLY B O 1
ATOM 2976 N N . SER B 1 157 ? 25.297 3.971 -11.523 1 91.69 157 SER B N 1
ATOM 2977 C CA . SER B 1 157 ? 25.828 5.148 -10.844 1 91.69 157 SER B CA 1
ATOM 2978 C C . SER B 1 157 ? 26.641 4.758 -9.609 1 91.69 157 SER B C 1
ATOM 2980 O O . SER B 1 157 ? 27.391 5.582 -9.062 1 91.69 157 SER B O 1
ATOM 2982 N N . GLY B 1 158 ? 26.594 3.514 -9.297 1 93.5 158 GLY B N 1
ATOM 2983 C CA . GLY B 1 158 ? 27.234 3.049 -8.078 1 93.5 158 GLY B CA 1
ATOM 2984 C C . GLY B 1 158 ? 26.281 2.875 -6.918 1 93.5 158 GLY B C 1
ATOM 2985 O O . GLY B 1 158 ? 25.312 3.621 -6.789 1 93.5 158 GLY B O 1
ATOM 2986 N N . VAL B 1 159 ? 26.578 1.957 -6.082 1 94.75 159 VAL B N 1
ATOM 2987 C CA . VAL B 1 159 ? 25.734 1.618 -4.949 1 94.75 159 VAL B CA 1
ATOM 2988 C C . VAL B 1 159 ? 25.672 2.793 -3.975 1 94.75 159 VAL B C 1
ATOM 2990 O O . VAL B 1 159 ? 24.609 3.127 -3.457 1 94.75 159 VAL B O 1
ATOM 2993 N N . GLY B 1 160 ? 26.781 3.393 -3.756 1 90.25 160 GLY B N 1
ATOM 2994 C CA . GLY B 1 160 ? 26.844 4.52 -2.84 1 90.25 160 GLY B CA 1
ATOM 2995 C C . GLY B 1 160 ? 25.984 5.695 -3.279 1 90.25 160 GLY B C 1
ATOM 2996 O O . GLY B 1 160 ? 25.234 6.254 -2.48 1 90.25 160 GLY B O 1
ATOM 2997 N N . TYR B 1 161 ? 26.141 6.055 -4.5 1 91 161 TYR B N 1
ATOM 2998 C CA . TYR B 1 161 ? 25.344 7.145 -5.043 1 91 161 TYR B CA 1
ATOM 2999 C C . TYR B 1 161 ? 23.844 6.809 -5.004 1 91 161 TYR B C 1
ATOM 3001 O O . TYR B 1 161 ? 23.031 7.641 -4.617 1 91 161 TYR B O 1
ATOM 3009 N N . ALA B 1 162 ? 23.5 5.621 -5.453 1 94.75 162 ALA B N 1
ATOM 3010 C CA . ALA B 1 162 ? 22.109 5.188 -5.449 1 94.75 162 ALA B CA 1
ATOM 3011 C C . ALA B 1 162 ? 21.516 5.258 -4.043 1 94.75 162 ALA B C 1
ATOM 3013 O O . ALA B 1 162 ? 20.391 5.719 -3.857 1 94.75 162 ALA B O 1
ATOM 3014 N N . ALA B 1 163 ? 22.281 4.793 -3.062 1 92.75 163 ALA B N 1
ATOM 3015 C CA . ALA B 1 163 ? 21.844 4.816 -1.671 1 92.75 163 ALA B CA 1
ATOM 3016 C C . ALA B 1 163 ? 21.562 6.246 -1.206 1 92.75 163 ALA B C 1
ATOM 3018 O O . ALA B 1 163 ? 20.547 6.512 -0.569 1 92.75 163 ALA B O 1
ATOM 3019 N N . SER B 1 164 ? 22.453 7.148 -1.58 1 88.69 164 SER B N 1
ATOM 3020 C CA . SER B 1 164 ? 22.312 8.547 -1.195 1 88.69 164 SER B CA 1
ATOM 3021 C C . SER B 1 164 ? 21.125 9.203 -1.893 1 88.69 164 SER B C 1
ATOM 3023 O O . SER B 1 164 ? 20.375 9.977 -1.28 1 88.69 164 SER B O 1
ATOM 3025 N N . ALA B 1 165 ? 20.984 8.891 -3.129 1 88.44 165 ALA B N 1
ATOM 3026 C CA . ALA B 1 165 ? 19.891 9.469 -3.914 1 88.44 165 ALA B CA 1
ATOM 3027 C C . ALA B 1 165 ? 18.531 9.047 -3.357 1 88.44 165 ALA B C 1
ATOM 3029 O O . ALA B 1 165 ? 17.656 9.883 -3.131 1 88.44 165 ALA B O 1
ATOM 3030 N N . VAL B 1 166 ? 18.344 7.758 -3.135 1 92.38 166 VAL B N 1
ATOM 3031 C CA . VAL B 1 166 ? 17.062 7.262 -2.631 1 92.38 166 VAL B CA 1
ATOM 3032 C C . VAL B 1 166 ? 16.828 7.793 -1.218 1 92.38 166 VAL B C 1
ATOM 3034 O O . VAL B 1 166 ? 15.703 8.156 -0.866 1 92.38 166 VAL B O 1
ATOM 3037 N N . SER B 1 167 ? 17.859 7.824 -0.429 1 85.5 167 SER B N 1
ATOM 3038 C CA . SER B 1 167 ? 17.734 8.359 0.922 1 85.5 167 SER B CA 1
ATOM 3039 C C . SER B 1 167 ? 17.297 9.82 0.896 1 85.5 167 SER B C 1
ATOM 3041 O O . SER B 1 167 ? 16.516 10.258 1.746 1 85.5 167 SER B O 1
ATOM 3043 N N . GLY B 1 168 ? 17.828 10.555 -0.024 1 82.94 168 GLY B N 1
ATOM 3044 C CA . GLY B 1 168 ? 17.406 11.938 -0.194 1 82.94 168 GLY B CA 1
ATOM 3045 C C . GLY B 1 168 ? 15.93 12.086 -0.513 1 82.94 168 GLY B C 1
ATOM 3046 O O . GLY B 1 168 ? 15.258 12.961 0.025 1 82.94 168 GLY B O 1
ATOM 3047 N N . VAL B 1 169 ? 15.461 11.227 -1.386 1 86.81 169 VAL B N 1
ATOM 3048 C CA . VAL B 1 169 ? 14.047 11.25 -1.747 1 86.81 169 VAL B CA 1
ATOM 3049 C C . VAL B 1 169 ? 13.195 10.883 -0.534 1 86.81 169 VAL B C 1
ATOM 3051 O O . VAL B 1 169 ? 12.203 11.555 -0.238 1 86.81 169 VAL B O 1
ATOM 3054 N N . LEU B 1 170 ? 13.578 9.836 0.145 1 85.81 170 LEU B N 1
ATOM 3055 C CA . LEU B 1 170 ? 12.836 9.391 1.321 1 85.81 170 LEU B CA 1
ATOM 3056 C C . LEU B 1 170 ? 12.805 10.484 2.385 1 85.81 170 LEU B C 1
ATOM 3058 O O . LEU B 1 170 ? 11.766 10.711 3.012 1 85.81 170 LEU B O 1
ATOM 3062 N N . ASP B 1 171 ? 13.852 11.133 2.482 1 77.5 171 ASP B N 1
ATOM 3063 C CA . ASP B 1 171 ? 13.922 12.234 3.441 1 77.5 171 ASP B CA 1
ATOM 3064 C C . ASP B 1 171 ? 12.93 13.336 3.086 1 77.5 171 ASP B C 1
ATOM 3066 O O . ASP B 1 171 ? 12.32 13.938 3.971 1 77.5 171 ASP B O 1
ATOM 3070 N N . ARG B 1 172 ? 12.844 13.578 1.838 1 75.12 172 ARG B N 1
ATOM 3071 C CA . ARG B 1 172 ? 11.914 14.594 1.369 1 75.12 172 ARG B CA 1
ATOM 3072 C C . ARG B 1 172 ? 10.477 14.234 1.737 1 75.12 172 ARG B C 1
ATOM 3074 O O . ARG B 1 172 ? 9.648 15.117 1.973 1 75.12 172 ARG B O 1
ATOM 3081 N N . PHE B 1 173 ? 10.25 12.977 1.831 1 79.38 173 PHE B N 1
ATOM 3082 C CA . PHE B 1 173 ? 8.906 12.516 2.166 1 79.38 173 PHE B CA 1
ATOM 3083 C C . PHE B 1 173 ? 8.773 12.297 3.666 1 79.38 173 PHE B C 1
ATOM 3085 O O . PHE B 1 173 ? 7.734 11.82 4.137 1 79.38 173 PHE B O 1
ATOM 3092 N N . GLY B 1 174 ? 9.797 12.539 4.348 1 75 174 GLY B N 1
ATOM 3093 C CA . GLY B 1 174 ? 9.766 12.391 5.793 1 75 174 GLY B CA 1
ATOM 3094 C C . GLY B 1 174 ? 9.898 10.953 6.246 1 75 174 GLY B C 1
ATOM 3095 O O . GLY B 1 174 ? 9.445 10.594 7.34 1 75 174 GLY B O 1
ATOM 3096 N N . LEU B 1 175 ? 10.398 10.125 5.418 1 81.81 175 LEU B N 1
ATOM 3097 C CA . LEU B 1 175 ? 10.586 8.719 5.738 1 81.81 175 LEU B CA 1
ATOM 3098 C C . LEU B 1 175 ? 12.031 8.43 6.109 1 81.81 175 LEU B C 1
ATOM 3100 O O . LEU B 1 175 ? 12.945 9.117 5.645 1 81.81 175 LEU B O 1
ATOM 3104 N N . PRO B 1 176 ? 12.164 7.52 7 1 78.12 176 PRO B N 1
ATOM 3105 C CA . PRO B 1 176 ? 13.539 7.191 7.379 1 78.12 176 PRO B CA 1
ATOM 3106 C C . PRO B 1 176 ? 14.336 6.586 6.23 1 78.12 176 PRO B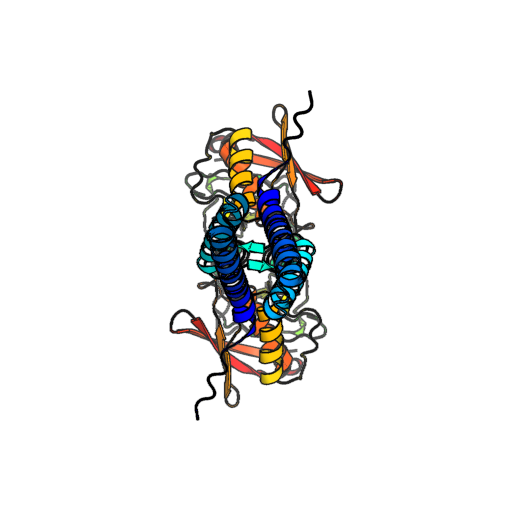 C 1
ATOM 3108 O O . PRO B 1 176 ? 13.812 5.762 5.477 1 78.12 176 PRO B O 1
ATOM 3111 N N . GLY B 1 177 ? 15.523 7.035 6.086 1 81.75 177 GLY B N 1
ATOM 3112 C CA . GLY B 1 177 ? 16.406 6.504 5.059 1 81.75 177 GLY B CA 1
ATOM 3113 C C . GLY B 1 177 ? 17 5.156 5.422 1 81.75 177 GLY B C 1
ATOM 3114 O O . GLY B 1 177 ? 16.75 4.629 6.504 1 81.75 177 GLY B O 1
ATOM 3115 N N . ALA B 1 178 ? 17.703 4.652 4.449 1 89.38 178 ALA B N 1
ATOM 3116 C CA . ALA B 1 178 ? 18.391 3.373 4.645 1 89.38 178 ALA B CA 1
ATOM 3117 C C . ALA B 1 178 ? 19.875 3.574 4.859 1 89.38 178 ALA B C 1
ATOM 3119 O O . ALA B 1 178 ? 20.469 4.523 4.328 1 89.38 178 ALA B O 1
ATOM 3120 N N . LYS B 1 179 ? 20.469 2.859 5.754 1 90.12 179 LYS B N 1
ATOM 3121 C CA . LYS B 1 179 ? 21.922 2.779 5.891 1 90.12 179 LYS B CA 1
ATOM 3122 C C . LYS B 1 179 ? 22.484 1.633 5.059 1 90.12 179 LYS B C 1
ATOM 3124 O O . LYS B 1 179 ? 22.031 0.493 5.172 1 90.12 179 LYS B O 1
ATOM 3129 N N . VAL B 1 180 ? 23.391 2.033 4.227 1 93.56 180 VAL B N 1
ATOM 3130 C CA . VAL B 1 180 ? 23.922 1.056 3.281 1 93.56 180 VAL B CA 1
ATOM 3131 C C . VAL B 1 180 ? 25.438 0.957 3.439 1 93.56 180 VAL B C 1
ATOM 3133 O O . VAL B 1 180 ? 26.141 1.976 3.471 1 93.56 180 VAL B O 1
ATOM 3136 N N . PHE B 1 181 ? 25.891 -0.269 3.611 1 93.06 181 PHE B N 1
ATOM 3137 C CA . PHE B 1 181 ? 27.312 -0.552 3.688 1 93.06 181 PHE B CA 1
ATOM 3138 C C . PHE B 1 181 ? 27.734 -1.507 2.576 1 93.06 181 PHE B C 1
ATOM 3140 O O . PHE B 1 181 ? 27.172 -2.588 2.428 1 93.06 181 PHE B O 1
ATOM 3147 N N . GLU B 1 182 ? 28.672 -1.044 1.815 1 92.38 182 GLU B N 1
ATOM 3148 C CA . GLU B 1 182 ? 29.172 -1.883 0.73 1 92.38 182 GLU B CA 1
ATOM 3149 C C . GLU B 1 182 ? 30.562 -2.441 1.058 1 92.38 182 GLU B C 1
ATOM 3151 O O . GLU B 1 182 ? 31.469 -1.692 1.431 1 92.38 182 GLU B O 1
ATOM 3156 N N . GLU B 1 183 ? 30.641 -3.729 1.068 1 89.5 183 GLU B N 1
ATOM 3157 C CA . GLU B 1 183 ? 31.922 -4.414 1.232 1 89.5 183 GLU B CA 1
ATOM 3158 C C . GLU B 1 183 ? 32.156 -5.438 0.123 1 89.5 183 GLU B C 1
ATOM 3160 O O . GLU B 1 183 ? 31.484 -6.477 0.088 1 89.5 183 GLU B O 1
ATOM 3165 N N . ASP B 1 184 ? 33.156 -5.234 -0.728 1 87.94 184 ASP B N 1
ATOM 3166 C CA . ASP B 1 184 ? 33.5 -6.137 -1.816 1 87.94 184 ASP B CA 1
ATOM 3167 C C . ASP B 1 184 ? 32.281 -6.469 -2.674 1 87.94 184 ASP B C 1
ATOM 3169 O O . ASP B 1 184 ? 31.703 -5.582 -3.301 1 87.94 184 ASP B O 1
ATOM 3173 N N . ASP B 1 185 ? 31.828 -7.715 -2.566 1 92.19 185 ASP B N 1
ATOM 3174 C CA . ASP B 1 185 ? 30.734 -8.141 -3.428 1 92.19 185 ASP B CA 1
ATOM 3175 C C . ASP B 1 185 ? 29.422 -8.242 -2.646 1 92.19 185 ASP B C 1
ATOM 3177 O O . ASP B 1 185 ? 28.453 -8.836 -3.121 1 92.19 185 ASP B O 1
ATOM 3181 N N . THR B 1 186 ? 29.453 -7.625 -1.461 1 95.62 186 THR B N 1
ATOM 3182 C CA . THR B 1 186 ? 28.266 -7.699 -0.619 1 95.62 186 THR B CA 1
ATOM 3183 C C . THR B 1 186 ? 27.812 -6.301 -0.213 1 95.62 186 THR B C 1
ATOM 3185 O O . THR B 1 186 ? 28.625 -5.383 -0.097 1 95.62 186 THR B O 1
ATOM 3188 N N . VAL B 1 187 ? 26.547 -6.129 -0.14 1 96.69 187 VAL B N 1
ATOM 3189 C CA . VAL B 1 187 ? 25.938 -4.883 0.302 1 96.69 187 VAL B CA 1
ATOM 3190 C C . VAL B 1 187 ? 25.047 -5.152 1.515 1 96.69 187 VAL B C 1
ATOM 3192 O O . VAL B 1 187 ? 24.156 -6.012 1.466 1 96.69 187 VAL B O 1
ATOM 3195 N N . GLU B 1 188 ? 25.297 -4.504 2.58 1 96.25 188 GLU B N 1
ATOM 3196 C CA . GLU B 1 188 ? 24.453 -4.586 3.775 1 96.25 188 GLU B CA 1
ATOM 3197 C C . GLU B 1 188 ? 23.531 -3.377 3.889 1 96.25 188 GLU B C 1
ATOM 3199 O O . GLU B 1 188 ? 23.984 -2.234 3.775 1 96.25 188 GLU B O 1
ATOM 3204 N N . VAL B 1 189 ? 22.297 -3.672 4.066 1 96.19 189 VAL B N 1
ATOM 3205 C CA . VAL B 1 189 ? 21.312 -2.604 4.117 1 96.19 189 VAL B CA 1
ATOM 3206 C C . VAL B 1 189 ? 20.547 -2.66 5.445 1 96.19 189 VAL B C 1
ATOM 3208 O O . VAL B 1 189 ? 20.109 -3.73 5.871 1 96.19 189 VAL B O 1
ATOM 3211 N N . TYR B 1 190 ? 20.484 -1.571 6.129 1 94.19 190 TYR B N 1
ATOM 3212 C CA . TYR B 1 190 ? 19.656 -1.404 7.324 1 94.19 190 TYR B CA 1
ATOM 3213 C C . TYR B 1 190 ? 18.516 -0.421 7.074 1 94.19 190 TYR B C 1
ATOM 3215 O O . TYR B 1 190 ? 18.766 0.731 6.707 1 94.19 190 TYR B O 1
ATOM 3223 N N . VAL B 1 191 ? 17.328 -0.855 7.199 1 92.69 191 VAL B N 1
ATOM 3224 C CA . VAL B 1 191 ? 16.188 -0.007 6.906 1 92.69 191 VAL B CA 1
ATOM 3225 C C . VAL B 1 191 ? 15.047 -0.313 7.883 1 92.69 191 VAL B C 1
ATOM 3227 O O . VAL B 1 191 ? 14.922 -1.441 8.367 1 92.69 191 VAL B O 1
ATOM 3230 N N . LYS B 1 192 ? 14.312 0.663 8.195 1 86.81 192 LYS B N 1
ATOM 3231 C CA . LYS B 1 192 ? 13.102 0.448 8.977 1 86.81 192 LYS B CA 1
ATOM 3232 C C . LYS B 1 192 ? 11.953 -0.031 8.086 1 86.81 192 LYS B C 1
ATOM 3234 O O . LYS B 1 192 ? 11.625 0.609 7.086 1 86.81 192 LYS B O 1
ATOM 3239 N N . ALA B 1 193 ? 11.422 -1.206 8.383 1 86.12 193 ALA B N 1
ATOM 3240 C CA . ALA B 1 193 ? 10.375 -1.791 7.547 1 86.12 193 ALA B CA 1
ATOM 3241 C C . ALA B 1 193 ? 9.094 -2.002 8.344 1 86.12 193 ALA B C 1
ATOM 3243 O O . ALA B 1 193 ? 9.141 -2.355 9.523 1 86.12 193 ALA B O 1
ATOM 3244 N N . SER B 1 194 ? 8.023 -1.68 7.66 1 81.88 194 SER B N 1
ATOM 3245 C CA . SER B 1 194 ? 6.715 -1.954 8.25 1 81.88 194 SER B CA 1
ATOM 3246 C C . SER B 1 194 ? 6.309 -3.408 8.039 1 81.88 194 SER B C 1
ATOM 3248 O O . SER B 1 194 ? 5.605 -3.986 8.867 1 81.88 194 SER B O 1
ATOM 3250 N N . CYS B 1 195 ? 6.762 -3.982 6.918 1 87.19 195 CYS B N 1
ATOM 3251 C CA . CYS B 1 195 ? 6.418 -5.363 6.59 1 87.19 195 CYS B CA 1
ATOM 3252 C C . CYS B 1 195 ? 7.523 -6.316 7.027 1 87.19 195 CYS B C 1
ATOM 3254 O O . CYS B 1 195 ? 8.445 -6.598 6.258 1 87.19 195 CYS B O 1
ATOM 3256 N N . LYS B 1 196 ? 7.422 -6.945 8.109 1 81.88 196 LYS B N 1
ATOM 3257 C CA . LYS B 1 196 ? 8.5 -7.754 8.672 1 81.88 196 LYS B CA 1
ATOM 3258 C C . LYS B 1 196 ? 8.531 -9.148 8.055 1 81.88 196 LYS B C 1
ATOM 3260 O O . LYS B 1 196 ? 9.602 -9.664 7.73 1 81.88 196 LYS B O 1
ATOM 3265 N N . GLU B 1 197 ? 7.359 -9.703 7.844 1 85.56 197 GLU B N 1
ATOM 3266 C CA . GLU B 1 197 ? 7.289 -11.078 7.355 1 85.56 197 GLU B CA 1
ATOM 3267 C C . GLU B 1 197 ? 7.641 -11.156 5.871 1 85.56 197 GLU B C 1
ATOM 3269 O O . GLU B 1 197 ? 8.273 -12.117 5.426 1 85.56 197 GLU B O 1
ATOM 3274 N N . PHE B 1 198 ? 7.242 -10.172 5.172 1 92.38 198 PHE B N 1
ATOM 3275 C CA . PHE B 1 198 ? 7.531 -10.07 3.748 1 92.38 198 PHE B CA 1
ATOM 3276 C C . PHE B 1 198 ? 8.023 -8.672 3.398 1 92.38 198 PHE B C 1
ATOM 3278 O O . PHE B 1 198 ? 7.281 -7.867 2.828 1 92.38 198 PHE B O 1
ATOM 3285 N N . PRO B 1 199 ? 9.258 -8.469 3.611 1 93.62 199 PRO B N 1
ATOM 3286 C CA . PRO B 1 199 ? 9.797 -7.109 3.545 1 93.62 199 PRO B CA 1
ATOM 3287 C C . PRO B 1 199 ? 9.75 -6.523 2.135 1 93.62 199 PRO B C 1
ATOM 3289 O O . PRO B 1 199 ? 9.773 -5.301 1.967 1 93.62 199 PRO B O 1
ATOM 3292 N N . TYR B 1 200 ? 9.656 -7.301 1.141 1 93.81 200 TYR B N 1
ATOM 3293 C CA . TYR B 1 200 ? 9.703 -6.855 -0.247 1 93.81 200 TYR B CA 1
ATOM 3294 C C . TYR B 1 200 ? 8.43 -6.109 -0.625 1 93.81 200 TYR B C 1
ATOM 3296 O O . TYR B 1 200 ? 8.383 -5.418 -1.646 1 93.81 200 TYR B O 1
ATOM 3304 N N . ALA B 1 201 ? 7.449 -6.297 0.241 1 90.94 201 ALA B N 1
ATOM 3305 C CA . ALA B 1 201 ? 6.18 -5.613 0.021 1 90.94 201 ALA B CA 1
ATOM 3306 C C . ALA B 1 201 ? 6.203 -4.207 0.609 1 90.94 201 ALA B C 1
ATOM 3308 O O . ALA B 1 201 ? 5.309 -3.398 0.344 1 90.94 201 ALA B O 1
ATOM 3309 N N . ASP B 1 202 ? 7.195 -3.936 1.411 1 91.75 202 ASP B N 1
ATOM 3310 C CA . ASP B 1 202 ? 7.344 -2.607 1.998 1 91.75 202 ASP B CA 1
ATOM 3311 C C . ASP B 1 202 ? 7.809 -1.594 0.955 1 91.75 202 ASP B C 1
ATOM 3313 O O . ASP B 1 202 ? 8.82 -1.809 0.28 1 91.75 202 ASP B O 1
ATOM 3317 N N . PRO B 1 203 ? 7.074 -0.522 0.861 1 91.75 203 PRO B N 1
ATOM 3318 C CA . PRO B 1 203 ? 7.418 0.453 -0.176 1 91.75 203 PRO B CA 1
ATOM 3319 C C . PRO B 1 203 ? 8.828 1.008 -0.02 1 91.75 203 PRO B C 1
ATOM 3321 O O . PRO B 1 203 ? 9.539 1.188 -1.014 1 91.75 203 PRO B O 1
ATOM 3324 N N . VAL B 1 204 ? 9.266 1.296 1.135 1 91.69 204 VAL B N 1
ATOM 3325 C CA . VAL B 1 204 ? 10.586 1.868 1.369 1 91.69 204 VAL B CA 1
ATOM 3326 C C . VAL B 1 204 ? 11.656 0.824 1.073 1 91.69 204 VAL B C 1
ATOM 3328 O O . VAL B 1 204 ? 12.617 1.098 0.343 1 91.69 204 VAL B O 1
ATOM 3331 N N . VAL B 1 205 ? 11.445 -0.354 1.55 1 94.75 205 VAL B N 1
ATOM 3332 C CA . VAL B 1 205 ? 12.43 -1.423 1.384 1 94.75 205 VAL B CA 1
ATOM 3333 C C . VAL B 1 205 ? 12.578 -1.762 -0.098 1 94.75 205 VAL B C 1
ATOM 3335 O O . VAL B 1 205 ? 13.695 -1.859 -0.61 1 94.75 205 VAL B O 1
ATOM 3338 N N . SER B 1 206 ? 11.5 -1.946 -0.744 1 95.81 206 SER B N 1
ATOM 3339 C CA . SER B 1 206 ? 11.547 -2.312 -2.156 1 95.81 206 SER B CA 1
ATOM 3340 C C . SER B 1 206 ? 12.188 -1.211 -2.992 1 95.81 206 SER B C 1
ATOM 3342 O O . SER B 1 206 ? 12.938 -1.493 -3.926 1 95.81 206 SER B O 1
ATOM 3344 N N . ALA B 1 207 ? 11.914 0.042 -2.65 1 94.88 207 ALA B N 1
ATOM 3345 C CA . ALA B 1 207 ? 12.523 1.165 -3.357 1 94.88 207 ALA B CA 1
ATOM 3346 C C . ALA B 1 207 ? 14.039 1.168 -3.18 1 94.88 207 ALA B C 1
ATOM 3348 O O . ALA B 1 207 ? 14.781 1.326 -4.152 1 94.88 207 ALA B O 1
ATOM 3349 N N . VAL B 1 208 ? 14.445 0.979 -1.982 1 96.62 208 VAL B N 1
ATOM 3350 C CA . VAL B 1 208 ? 15.867 0.984 -1.671 1 96.62 208 VAL B CA 1
ATOM 3351 C C . VAL B 1 208 ? 16.562 -0.163 -2.402 1 96.62 208 VAL B C 1
ATOM 3353 O O . VAL B 1 208 ? 17.609 0.032 -3.023 1 96.62 208 VAL B O 1
ATOM 3356 N N . LEU B 1 209 ? 15.969 -1.312 -2.398 1 97.75 209 LEU B N 1
ATOM 3357 C CA . LEU B 1 209 ? 16.578 -2.492 -3.004 1 97.75 209 LEU B CA 1
ATOM 3358 C C . LEU B 1 209 ? 16.734 -2.309 -4.508 1 97.75 209 LEU B C 1
ATOM 3360 O O . LEU B 1 209 ? 17.812 -2.566 -5.055 1 97.75 209 LEU B O 1
ATOM 3364 N N . VAL B 1 210 ? 15.719 -1.852 -5.137 1 97.69 210 VAL B N 1
ATOM 3365 C CA . VAL B 1 210 ? 15.789 -1.679 -6.586 1 97.69 210 VAL B CA 1
ATOM 3366 C C . VAL B 1 210 ? 16.75 -0.549 -6.926 1 97.69 210 VAL B C 1
ATOM 3368 O O . VAL B 1 210 ? 17.484 -0.627 -7.922 1 97.69 210 VAL B O 1
ATOM 3371 N N . ALA B 1 211 ? 16.766 0.455 -6.098 1 97 211 ALA B N 1
ATOM 3372 C CA . ALA B 1 211 ? 17.719 1.541 -6.305 1 97 211 ALA B CA 1
ATOM 3373 C C . ALA B 1 211 ? 19.156 1.03 -6.227 1 97 211 ALA B C 1
ATOM 3375 O O . ALA B 1 211 ? 19.984 1.378 -7.066 1 97 211 ALA B O 1
ATOM 3376 N N . LEU B 1 212 ? 19.422 0.223 -5.27 1 97.56 212 LEU B N 1
ATOM 3377 C CA . LEU B 1 212 ? 20.75 -0.322 -5.086 1 97.56 212 LEU B CA 1
ATOM 3378 C C . LEU B 1 212 ? 21.141 -1.224 -6.258 1 97.56 212 LEU B C 1
ATOM 3380 O O . LEU B 1 212 ? 22.281 -1.18 -6.734 1 97.56 212 LEU B O 1
ATOM 3384 N N . ALA B 1 213 ? 20.172 -2.02 -6.672 1 98 213 ALA B N 1
ATOM 3385 C CA . ALA B 1 213 ? 20.422 -2.863 -7.836 1 98 213 ALA B CA 1
ATOM 3386 C C . ALA B 1 213 ? 20.719 -2.016 -9.07 1 98 213 ALA B C 1
ATOM 3388 O O . ALA B 1 213 ? 21.609 -2.338 -9.859 1 98 213 ALA B O 1
ATOM 3389 N N . SER B 1 214 ? 19.953 -1.002 -9.195 1 97.19 214 SER B N 1
ATOM 3390 C CA . SER B 1 214 ? 20.156 -0.084 -10.312 1 97.19 214 SER B CA 1
ATOM 3391 C C . SER B 1 214 ? 21.531 0.561 -10.25 1 97.19 214 SER B C 1
ATOM 3393 O O . SER B 1 214 ? 22.234 0.641 -11.266 1 97.19 214 SER B O 1
ATOM 3395 N N . GLY B 1 215 ? 21.859 1.017 -9.102 1 96.25 215 GLY B N 1
ATOM 3396 C CA . GLY B 1 215 ? 23.172 1.611 -8.914 1 96.25 215 GLY B CA 1
ATOM 3397 C C . GLY B 1 215 ? 24.312 0.655 -9.227 1 96.25 215 GLY B C 1
ATOM 3398 O O . GLY B 1 215 ? 25.297 1.037 -9.859 1 96.25 215 GLY B O 1
ATOM 3399 N N . ALA B 1 216 ? 24.188 -0.565 -8.781 1 96.12 216 ALA B N 1
ATOM 3400 C CA . ALA B 1 216 ? 25.188 -1.593 -9.031 1 96.12 216 ALA B CA 1
ATOM 3401 C C . ALA B 1 216 ? 25.203 -2.006 -10.5 1 96.12 216 ALA B C 1
ATOM 3403 O O . ALA B 1 216 ? 26.219 -2.479 -11.016 1 96.12 216 ALA B O 1
ATOM 3404 N N . GLY B 1 217 ? 24.047 -1.809 -11.172 1 95.44 217 GLY B N 1
ATOM 3405 C CA . GLY B 1 217 ? 23.891 -2.309 -12.523 1 95.44 217 GLY B CA 1
ATOM 3406 C C . GLY B 1 217 ? 23.906 -3.824 -12.609 1 95.44 217 GLY B C 1
ATOM 3407 O O . GLY B 1 217 ? 24.344 -4.391 -13.609 1 95.44 217 GLY B O 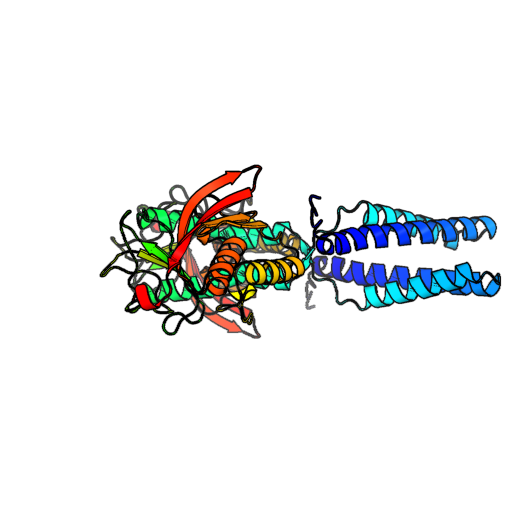1
ATOM 3408 N N . GLU B 1 218 ? 23.656 -4.48 -11.453 1 96.81 218 GLU B N 1
ATOM 3409 C CA . GLU B 1 218 ? 23.688 -5.938 -11.344 1 96.81 218 GLU B CA 1
ATOM 3410 C C . GLU B 1 218 ? 22.484 -6.461 -10.57 1 96.81 218 GLU B C 1
ATOM 3412 O O . GLU B 1 218 ? 21.812 -5.707 -9.859 1 96.81 218 GLU B O 1
ATOM 3417 N N . VAL B 1 219 ? 22.266 -7.711 -10.859 1 97.81 219 VAL B N 1
ATOM 3418 C CA . VAL B 1 219 ? 21.266 -8.406 -10.055 1 97.81 219 VAL B CA 1
ATOM 3419 C C . VAL B 1 219 ? 21.797 -8.617 -8.641 1 97.81 219 VAL B C 1
ATOM 3421 O O . VAL B 1 219 ? 22.969 -8.992 -8.461 1 97.81 219 VAL B O 1
ATOM 3424 N N . LEU B 1 220 ? 21 -8.234 -7.719 1 98.19 220 LEU B N 1
ATOM 3425 C CA . LEU B 1 220 ? 21.359 -8.461 -6.324 1 98.19 220 LEU B CA 1
ATOM 3426 C C . LEU B 1 220 ? 20.547 -9.594 -5.719 1 98.19 220 LEU B C 1
ATOM 3428 O O . LEU B 1 220 ? 19.328 -9.641 -5.875 1 98.19 220 LEU B O 1
ATOM 3432 N N . VAL B 1 221 ? 21.234 -10.5 -5.066 1 98 221 VAL B N 1
ATOM 3433 C CA . VAL B 1 221 ? 20.562 -11.625 -4.41 1 98 221 VAL B CA 1
ATOM 3434 C C . VAL B 1 221 ? 20.531 -11.383 -2.9 1 98 221 VAL B C 1
ATOM 3436 O O . VAL B 1 221 ? 21.547 -11.055 -2.289 1 98 221 VAL B O 1
ATOM 3439 N N . VAL B 1 222 ? 19.344 -11.469 -2.328 1 97.62 222 VAL B N 1
ATOM 3440 C CA . VAL B 1 222 ? 19.219 -11.328 -0.881 1 97.62 222 VAL B CA 1
ATOM 3441 C C . VAL B 1 222 ? 19.656 -12.625 -0.196 1 97.62 222 VAL B C 1
ATOM 3443 O O . VAL B 1 222 ? 18.938 -13.633 -0.258 1 97.62 222 VAL B O 1
ATOM 3446 N N . GLU B 1 223 ? 20.672 -12.602 0.475 1 96.19 223 GLU B N 1
ATOM 3447 C CA . GLU B 1 223 ? 21.25 -13.797 1.081 1 96.19 223 GLU B CA 1
ATOM 3448 C C . GLU B 1 223 ? 20.688 -14.031 2.48 1 96.19 223 GLU B C 1
ATOM 3450 O O . GLU B 1 223 ? 20.453 -15.18 2.877 1 96.19 223 GLU B O 1
ATOM 3455 N N . GLU B 1 224 ? 20.562 -12.977 3.166 1 94.62 224 GLU B N 1
ATOM 3456 C CA . GLU B 1 224 ? 20.094 -13.078 4.547 1 94.62 224 GLU B CA 1
ATOM 3457 C C . GLU B 1 224 ? 19.172 -11.922 4.906 1 94.62 224 GLU B C 1
ATOM 3459 O O . GLU B 1 224 ? 19.359 -10.797 4.43 1 94.62 224 GLU B O 1
ATOM 3464 N N . VAL B 1 225 ? 18.188 -12.258 5.629 1 94.12 225 VAL B N 1
ATOM 3465 C CA . VAL B 1 225 ? 17.281 -11.273 6.199 1 94.12 225 VAL B CA 1
ATOM 3466 C C . VAL B 1 225 ? 17.266 -11.398 7.723 1 94.12 225 VAL B C 1
ATOM 3468 O O . VAL B 1 225 ? 17.141 -12.5 8.258 1 94.12 225 VAL B O 1
ATOM 3471 N N . GLY B 1 226 ? 17.516 -10.312 8.375 1 92.69 226 GLY B N 1
ATOM 3472 C CA . GLY B 1 226 ? 17.516 -10.305 9.828 1 92.69 226 GLY B CA 1
ATOM 3473 C C . GLY B 1 226 ? 17.016 -9.008 10.422 1 92.69 226 GLY B C 1
ATOM 3474 O O . GLY B 1 226 ? 16.516 -8.141 9.703 1 92.69 226 GLY B O 1
ATOM 3475 N N . GLU B 1 227 ? 17.016 -8.93 11.688 1 91.31 227 GLU B N 1
ATOM 3476 C CA . GLU B 1 227 ? 16.609 -7.734 12.414 1 91.31 227 GLU B CA 1
ATOM 3477 C C . GLU B 1 227 ? 17.656 -7.344 13.453 1 91.31 227 GLU B C 1
ATOM 3479 O O . GLU B 1 227 ? 18.188 -8.195 14.172 1 91.31 227 GLU B O 1
ATOM 3484 N N . VAL B 1 228 ? 18.016 -6.109 13.352 1 88.5 228 VAL B N 1
ATOM 3485 C CA . VAL B 1 228 ? 18.969 -5.574 14.32 1 88.5 228 VAL B CA 1
ATOM 3486 C C . VAL B 1 228 ? 18.422 -4.281 14.922 1 88.5 228 VAL B C 1
ATOM 3488 O O . VAL B 1 228 ? 18.25 -3.287 14.219 1 88.5 228 VAL B O 1
ATOM 3491 N N . LYS B 1 229 ? 18.188 -4.172 16.203 1 85.5 229 LYS B N 1
ATOM 3492 C CA . LYS B 1 229 ? 17.766 -2.984 16.953 1 85.5 229 LYS B CA 1
ATOM 3493 C C . LYS B 1 229 ? 16.562 -2.32 16.297 1 85.5 229 LYS B C 1
ATOM 3495 O O . LYS B 1 229 ? 16.562 -1.107 16.078 1 85.5 229 LYS B O 1
ATOM 3500 N N . GLY B 1 230 ? 15.648 -3.154 15.812 1 83.44 230 GLY B N 1
ATOM 3501 C CA . GLY B 1 230 ? 14.414 -2.625 15.266 1 83.44 230 GLY B CA 1
ATOM 3502 C C . GLY B 1 230 ? 14.508 -2.312 13.781 1 83.44 230 GLY B C 1
ATOM 3503 O O . GLY B 1 230 ? 13.547 -1.814 13.188 1 83.44 230 GLY B O 1
ATOM 3504 N N . HIS B 1 231 ? 15.688 -2.553 13.188 1 90.19 231 HIS B N 1
ATOM 3505 C CA . HIS B 1 231 ? 15.883 -2.355 11.758 1 90.19 231 HIS B CA 1
ATOM 3506 C C . HIS B 1 231 ? 15.984 -3.689 11.023 1 90.19 231 HIS B C 1
ATOM 3508 O O . HIS B 1 231 ? 16.547 -4.648 11.555 1 90.19 231 HIS B O 1
ATOM 3514 N N . LEU B 1 232 ? 15.383 -3.65 9.914 1 94.44 232 LEU B N 1
ATOM 3515 C CA . LEU B 1 232 ? 15.57 -4.793 9.031 1 94.44 232 LEU B CA 1
ATOM 3516 C C . LEU B 1 232 ? 16.969 -4.793 8.422 1 94.44 232 LEU B C 1
ATOM 3518 O O . LEU B 1 232 ? 17.422 -3.77 7.91 1 94.44 232 LEU B O 1
ATOM 3522 N N . LYS B 1 233 ? 17.641 -5.883 8.609 1 95.81 233 LYS B N 1
ATOM 3523 C CA . LYS B 1 233 ? 18.953 -6.051 8.016 1 95.81 233 LYS B CA 1
ATOM 3524 C C . LYS B 1 233 ? 18.906 -7.016 6.836 1 95.81 233 LYS B C 1
ATOM 3526 O O . LYS B 1 233 ? 18.438 -8.141 6.965 1 95.81 233 LYS B O 1
ATOM 3531 N N . LEU B 1 234 ? 19.359 -6.531 5.711 1 96.5 234 LEU B N 1
ATOM 3532 C CA . LEU B 1 234 ? 19.438 -7.371 4.52 1 96.5 234 LEU B CA 1
ATOM 3533 C C . LEU B 1 234 ? 20.875 -7.461 4.008 1 96.5 234 LEU B C 1
ATOM 3535 O O . LEU B 1 234 ? 21.562 -6.445 3.895 1 96.5 234 LEU B O 1
ATOM 3539 N N . LEU B 1 235 ? 21.281 -8.664 3.811 1 97.5 235 LEU B N 1
ATOM 3540 C CA . LEU B 1 235 ? 22.578 -8.906 3.176 1 97.5 235 LEU B CA 1
ATOM 3541 C C . LEU B 1 235 ? 22.406 -9.266 1.705 1 97.5 235 LEU B C 1
ATOM 3543 O O . LEU B 1 235 ? 21.781 -10.281 1.378 1 97.5 235 LEU B O 1
ATOM 3547 N N . LEU B 1 236 ? 22.906 -8.406 0.883 1 97.88 236 LEU B N 1
ATOM 3548 C CA . LEU B 1 236 ? 22.781 -8.594 -0.558 1 97.88 236 LEU B CA 1
ATOM 3549 C C . LEU B 1 236 ? 24.109 -8.992 -1.18 1 97.88 236 LEU B C 1
ATOM 3551 O O . LEU B 1 236 ? 25.156 -8.484 -0.778 1 97.88 236 LEU B O 1
ATOM 3555 N N . ARG B 1 237 ? 24.062 -9.844 -2.135 1 97.81 237 ARG B N 1
ATOM 3556 C CA . ARG B 1 237 ? 25.234 -10.25 -2.898 1 97.81 237 ARG B CA 1
ATOM 3557 C C . ARG B 1 237 ? 25.094 -9.867 -4.367 1 97.81 237 ARG B C 1
ATOM 3559 O O . ARG B 1 237 ? 24.047 -10.117 -4.98 1 97.81 237 ARG B O 1
ATOM 3566 N N . LYS B 1 238 ? 26.109 -9.297 -4.879 1 96.81 238 LYS B N 1
ATOM 3567 C CA . LYS B 1 238 ? 26.141 -8.977 -6.305 1 96.81 238 LYS B CA 1
ATOM 3568 C C . LYS B 1 238 ? 26.281 -10.242 -7.145 1 96.81 238 LYS B C 1
ATOM 3570 O O . LYS B 1 238 ? 27.172 -11.047 -6.914 1 96.81 238 LYS B O 1
ATOM 3575 N N . ALA B 1 239 ? 25.375 -10.398 -8.102 1 96.56 239 ALA B N 1
ATOM 3576 C CA . ALA B 1 239 ? 25.312 -11.672 -8.828 1 96.56 239 ALA B CA 1
ATOM 3577 C C . ALA B 1 239 ? 25.609 -11.461 -10.305 1 96.56 239 ALA B C 1
ATOM 3579 O O . ALA B 1 239 ? 25.453 -12.391 -11.109 1 96.56 239 ALA B O 1
ATOM 3580 N N . GLY B 1 240 ? 25.953 -10.305 -10.719 1 94.69 240 GLY B N 1
ATOM 3581 C CA . GLY B 1 240 ? 26.312 -10.07 -12.109 1 94.69 240 GLY B CA 1
ATOM 3582 C C . GLY B 1 240 ? 25.281 -9.25 -12.859 1 94.69 240 GLY B C 1
ATOM 3583 O O . GLY B 1 240 ? 24.156 -9.07 -12.391 1 94.69 240 GLY B O 1
ATOM 3584 N N . GLY B 1 241 ? 25.688 -8.836 -14.008 1 93.81 241 GLY B N 1
ATOM 3585 C CA . GLY B 1 241 ? 24.828 -8.016 -14.852 1 93.81 241 GLY B CA 1
ATOM 3586 C C . GLY B 1 241 ? 23.641 -8.773 -15.414 1 93.81 241 GLY B C 1
ATOM 3587 O O . GLY B 1 241 ? 23.578 -10 -15.297 1 93.81 241 GLY B O 1
ATOM 3588 N N . VAL B 1 242 ? 22.75 -8.055 -15.977 1 93.75 242 VAL B N 1
ATOM 3589 C CA . VAL B 1 242 ? 21.5 -8.602 -16.5 1 93.75 242 VAL B CA 1
ATOM 3590 C C . VAL B 1 242 ? 21.812 -9.625 -17.594 1 93.75 242 VAL B C 1
ATOM 3592 O O . VAL B 1 242 ? 21.109 -10.625 -17.734 1 93.75 242 VAL B O 1
ATOM 3595 N N . GLU B 1 243 ? 22.844 -9.461 -18.328 1 93.44 243 GLU B N 1
ATOM 3596 C CA . GLU B 1 243 ? 23.203 -10.297 -19.469 1 93.44 243 GLU B CA 1
ATOM 3597 C C . GLU B 1 243 ? 23.516 -11.727 -19.031 1 93.44 243 GLU B C 1
ATOM 3599 O O . GLU B 1 243 ? 23.312 -12.68 -19.781 1 93.44 243 GLU B O 1
ATOM 3604 N N . LYS B 1 244 ? 23.938 -11.898 -17.828 1 93.31 244 LYS B N 1
ATOM 3605 C CA . LYS B 1 244 ? 24.297 -13.219 -17.312 1 93.31 244 LYS B CA 1
ATOM 3606 C C . LYS B 1 244 ? 23.047 -14.039 -17 1 93.31 244 LYS B C 1
ATOM 3608 O O . LYS B 1 244 ? 23.125 -15.258 -16.828 1 93.31 244 LYS B O 1
ATOM 3613 N N . TRP B 1 245 ? 21.922 -13.359 -17 1 93.31 245 TRP B N 1
ATOM 3614 C CA . TRP B 1 245 ? 20.703 -14.008 -16.531 1 93.31 245 TRP B CA 1
ATOM 3615 C C . TRP B 1 245 ? 19.688 -14.156 -17.656 1 93.31 245 TRP B C 1
ATOM 3617 O O . TRP B 1 245 ? 18.531 -14.5 -17.422 1 93.31 245 TRP B O 1
ATOM 3627 N N . LEU B 1 246 ? 20.094 -13.797 -18.828 1 88.31 246 LEU B N 1
ATOM 3628 C CA . LEU B 1 246 ? 19.188 -13.891 -19.953 1 88.31 246 LEU B CA 1
ATOM 3629 C C . LEU B 1 246 ? 19.125 -15.312 -20.5 1 88.31 246 LEU B C 1
ATOM 3631 O O . LEU B 1 246 ? 20.094 -16.062 -20.391 1 88.31 246 LEU B O 1
#

Foldseek 3Di:
DPPPVPPCPLVVLLVVLLVQLVVLLVQLVVQLVVCVVVVNVVSNVSSVVSNVVSCCSNPVRSPSDDDVVVVLCVQQVCLVVVLVVCVVLQFQAWKKWFEADDQANLTWIKTFNDNPDDDQLVPDHAPDAFDDPPTTIGIQHPFLQSVLCPPPQQAQQALVVLQVSSCVSCVVVVHHGWDWDDDDFKIKIWHQASNQSDRSNGNRSVSSRNSNCRNNQFIWIFDDWDDDPNIIITMIGGDGHPVVRD/DPPPVPPCPLVVLLVVLLVQLVVLLVQLVVQLVVCVVVVPVVSNVSSVVSNVVSCCSNPVRSPPDDDVVVVLCVQQVCLVVVLVVCVVLQFDAWKKWFEADDQANLTWIKTFNDNPDDDQLVPDHAPDAFDDPPTTIGIQGPFLQSVLCPPPQQAQQALVVLQVSSCVSCVVVVHHGWDWDDDDFKIKIWHQASNQSDRSNGNRSVSSRNSNCRNNQFIWIFDDWDDDPNIIITMIGGDGHPVVRD

Sequence (492 aa):
MKILLSFPHVQTLVEMGKVSGIFLTALGTVLWYAGGSSGNQAMVNLGIGSIILGIVAFSLPGWKCLPPEAGEVLGGGHCALFSNLASDLGLRGKAFVLPPYENLPRGGIFIPVSPRGSPNLGRLFEGRVLYSEPEPGLLLSPVPGWRFIDGLKLLGSGVGYAASAVSGVLDRFGLPGAKVFEEDDTVEVYVKASCKEFPYADPVVSAVLVALASGAGEVLVVEEVGEVKGHLKLLLRKAGGVEKWLMKILLSFPHVQTLVEMGKVSGIFLTALGTVLWYAGGSSGNQAMVNLGIGSIILGIVAFSLPGWKCLPPEAGEVLGGGHCALFSNLASDLGLRGKAFVLPPYENLPRGGIFIPVSPRGSPNLGRLFEGRVLYSEPEPGLLLSPVPGWRFIDGLKLLGSGVGYAASAVSGVLDRFGLPGAKVFEEDDTVEVYVKASCKEFPYADPVVSAVLVALASGAGEVLVVEEVGEVKGHLKLLLRKAGGVEKWL

Nearest PDB structures (foldseek):
  8pkd-assembly1_D  TM=5.399E-01  e=9.050E-02  Orrella dioscoreae
  8pkd-assembly1_D  TM=5.401E-01  e=9.710E-02  Orrella dioscoreae
  8e0m-assembly3_I  TM=4.587E-01  e=6.057E+00  synthetic construct

Radius of gyration: 26.3 Å; Cα contacts (8 Å, |Δi|>4): 1101; chains: 2; bounding box: 70×78×53 Å

pLDDT: mean 80.62, std 19.27, range [20.05, 98.38]